Protein 6HOX (pdb70)

Nearest PDB structures (foldseek):
  6hox-assembly1_A  TM=1.002E+00  e=4.359E-89  Paraclostridium bifermentans
  8byp-assembly1_X  TM=9.248E-01  e=2.199E-41  Clostridium botulinum
  8agk-assembly1_AAA  TM=8.560E-01  e=2.426E-33  Clostridium botulinum str. Iwanei E
  6f0o-assembly1_A  TM=8.422E-01  e=1.822E-32  Clostridium botulinum A3 str. Loch Maree
  5moy-assembly1_A  TM=8.411E-01  e=2.505E-32  Clostridium botulinum

Solvent-accessible surface area: 18561 Å² total; per-residue (Å²): 192,26,146,107,30,27,7,0,3,1,0,25,86,94,121,133,16,68,16,54,19,68,76,137,13,113,33,94,54,74,133,14,17,80,63,37,99,8,3,95,83,85,0,0,37,0,24,21,68,128,78,0,3,0,47,0,97,43,69,169,44,1,56,2,35,50,189,29,54,2,0,0,0,0,0,1,4,0,6,5,14,28,146,77,18,70,97,5,109,47,58,50,16,18,0,0,27,1,36,69,102,34,0,0,39,0,1,6,55,65,9,12,1,0,0,37,2,56,0,140,133,43,86,91,24,40,0,69,5,102,30,70,9,87,128,18,13,51,81,32,8,1,7,0,0,3,0,3,0,0,0,0,8,0,42,14,106,141,61,0,10,0,7,0,27,7,68,105,56,48,55,82,78,1,69,99,3,95,5,1,56,19,155,32,36,0,44,0,22,6,82,43,2,128,8,133,107,7,8,0,12,0,6,41,0,6,3,7,99,82,22,6,87,91,78,33,0,95,111,7,15,77,59,38,10,132,48,83,31,6,12,1,3,3,0,25,16,0,30,16,97,60,42,0,14,2,3,0,34,39,16,30,0,0,5,1,81,19,46,120,73,93,224,82,47,12,74,10,0,36,0,10,145,97,93,58,34,82,14,35,113,88,34,98,0,11,46,0,5,2,137,91,60,72,15,8,51,0,42,0,57,26,183,129,68,132,53,100,66,0,70,62,80,35,58,2,19,0,55,0,51,86,67,43,78,22,22,1,4,2,4,132,75,88,107,6,120,95,78,90,0,0,3,50,118,36,113,44,27,53,6,54,0,8,14,79,71,53,34,29,64,26,29,2,0,0,84,2,66,17,168,121,3,66,0,0,0,0,2,25,142,105,79,16,42,67,0,40,0,3,14,172,15,31,119,47,20,198,112,18,77,149,117,48,41,31,8,0,7,1,5,1,0,16,94,26,90,2,1,134,80

Secondary structure (DSSP, 8-state):
-GGGGEEEEEEEETTEEEETTSS---EEE-TT-EEEE-SSSEEEEEESSTT--EEE---SSS---TT--EEEEEEEEB----GGGGGGTT--EEEEEEESSSEEEEEEETTEEEEEEE-TT--EEEEE----HHHHTTTT-SBTSS-EEEEEEEETTTEEEEEETTEEEEEEE-TT------SSPEEEEEES-S-TT-EEEEEEEEEESS---HHHHHHHHHGGG-S-B-B-TTSSBPBTT--EEEEETT-TT--EEEEEETTTTEEEEEEEPP-EEEEETTEEEE-SS-TTS-PPEEEEE-TT-SSSB-BTTEE-EEEETTTSSEEEEPPPTTT--S-B-EEESS--SEEEEE-SS-TT-S-BEEEEE-TTT-EEEEE----EEEEEEEHHHHHTGGG--HHHHHHT-EEEE---TT---

CATH classification: 2.60.120.200

Organism: Paraclostridium bifermentans (NCBI:txid1490)

GO terms:
  GO:0090729 toxin activity (F, IDA)
  GO:0006508 proteolysis (P, IDA)
  GO:0004222 metalloendopeptidase activity (F, EXP)

Sequence (421 aa):
QLKDNLVFSLGVESDKIKDLSGNNTNLEVKTGVQIVDGRDSKTIRLNSNENSSIIVQKNESINFSYFSDFTISFWIRVPRLNKNDFIDLGIEYDLVNNMDNQGWKISLKDGNLVWRMKDRFGKIIDIITSLTFSNSFIDKYISSNIWRHITITVNQLKDCTLYINGDKIDSKSINELRGIDNNSPIIFKLEGNRNKNQFIRLDQFNIYQRALNESEVEMLFNSYFNSNILRDFWGEPLEYNKSYYMINQAILGGPLRSTYKSWYGEYYPYISRMRTFNVSSFILIPYLYHKGSDVEKVKIINKNNVDKYVRKNDVADVKFENYGNLILTLPMYSKIKERYMVLNEGRNGDLKLIQLQSNDKYYCQIRIFEMYRNGLLSIADSSGWYLYSSGWYLDNYKTLDLKKHHTKTNWYFVSEDEGWKE

Radius of gyration: 23.73 Å; Cα contacts (8 Å, |Δi|>4): 1066; chains: 1; bounding box: 70×48×57 Å

B-factor: mean 35.76, std 12.29, range [19.11, 92.13]

InterPro domains:
  IPR000395 Botulinum/Tetanus toxin, catalytic chain [PF01742] (6-371)
  IPR000395 Botulinum/Tetanus toxin, catalytic chain [PR00760] (6-22)
  IPR000395 Botulinum/Tetanus toxin, catalytic chain [PR00760] (29-45)
  IPR000395 Botulinum/Tetanus toxin, catalytic chain [PR00760] (96-118)
  IPR000395 Botulinum/Tetanus toxin, catalytic chain [PR00760] (198-210)
  IPR000395 Botulinum/Tetanus toxin, catalytic chain [PR00760] (245-261)
  IPR011065 Kunitz inhibitor STI-like superfamily [SSF50386] (1046-1260)
  IPR012500 Clostridium neurotoxin, translocation [PF07952] (498-814)
  IPR012928 Clostridium neurotoxin, receptor binding N-terminal [PF07953] (848-1045)
  IPR013320 Concanavalin A-like lectin/glucanase domain superfamily [SSF49899] (835-1045)
  IPR036248 Clostridium neurotoxin, translocation domain [G3DSA:1.20.1120.10] (403-817)
  IPR036248 Clostridium neurotoxin, translocation domain [SSF58091] (498-809)

Structure (mmCIF, N/CA/C/O backbone):
data_6HOX
#
_entry.id   6HOX
#
_cell.length_a   118.146
_cell.length_b   38.686
_cell.length_c   108.514
_cell.angle_alpha   90.00
_cell.angle_beta   116.74
_cell.angle_gamma   90.00
#
_symmetry.space_group_name_H-M   'C 1 2 1'
#
loop_
_entity.id
_entity.type
_entity.pdbx_description
1 polymer 'Binding domain (Hc) of Paraclostridial Mosquitocidal Protein 1'
2 non-polymer DI(HYDROXYETHYL)ETHER
3 non-polymer 'ACETATE ION'
4 water water
#
loop_
_atom_site.group_PDB
_atom_site.id
_atom_site.type_symbol
_atom_site.label_atom_id
_atom_site.label_alt_id
_atom_site.label_comp_id
_atom_site.label_asym_id
_atom_site.label_entity_id
_atom_site.label_seq_id
_atom_site.pdbx_PDB_ins_code
_atom_site.Cartn_x
_atom_site.Cartn_y
_atom_site.Cartn_z
_atom_site.occupancy
_atom_site.B_iso_or_equiv
_atom_site.auth_seq_id
_atom_site.auth_comp_id
_atom_site.auth_asym_id
_atom_site.auth_atom_id
_atom_site.pdbx_PDB_model_num
ATOM 1 N N . GLN A 1 20 ? 30.585 34.632 32.656 1.00 75.45 834 GLN A N 1
ATOM 2 C CA . GLN A 1 20 ? 31.829 35.287 32.154 1.00 75.84 834 GLN A CA 1
ATOM 3 C C . GLN A 1 20 ? 31.901 35.266 30.618 1.00 74.07 834 GLN A C 1
ATOM 4 O O . GLN A 1 20 ? 32.994 35.431 30.060 1.00 80.80 834 GLN A O 1
ATOM 10 N N . LEU A 1 21 ? 30.758 35.064 29.944 1.00 63.88 835 LEU A N 1
ATOM 11 C CA . LEU A 1 21 ? 30.634 35.253 28.488 1.00 57.15 835 LEU A CA 1
ATOM 12 C C . LEU A 1 21 ? 30.850 36.739 28.160 1.00 53.20 835 LEU A C 1
ATOM 13 O O . LEU A 1 21 ? 31.244 37.080 27.045 1.00 50.52 835 LEU A O 1
ATOM 18 N N . LYS A 1 22 ? 30.598 37.600 29.160 1.00 49.62 836 LYS A N 1
ATOM 19 C CA . LYS A 1 22 ? 30.830 39.049 29.134 1.00 47.88 836 LYS A CA 1
ATOM 20 C C . LYS A 1 22 ? 32.276 39.388 28.754 1.00 50.40 836 LYS A C 1
ATOM 21 O O . LYS A 1 22 ? 32.521 40.453 28.197 1.00 48.14 836 LYS A O 1
ATOM 27 N N . ASP A 1 23 ? 33.230 38.501 29.061 1.00 50.60 837 ASP A N 1
ATOM 28 C CA . ASP A 1 23 ? 34.645 38.743 28.753 1.00 53.75 837 ASP A CA 1
ATOM 29 C C . ASP A 1 23 ? 34.852 38.952 27.249 1.00 51.43 837 ASP A C 1
ATOM 30 O O . ASP A 1 23 ? 35.752 39.687 26.840 1.00 51.30 837 ASP A O 1
ATOM 35 N N . ASN A 1 24 ? 34.033 38.281 26.432 1.00 47.18 838 ASN A N 1
ATOM 36 C CA . ASN A 1 24 ? 34.210 38.278 24.989 1.00 43.45 838 ASN A CA 1
ATOM 37 C C . ASN A 1 24 ? 33.157 39.144 24.288 1.00 35.68 838 ASN A C 1
ATOM 38 O O . ASN A 1 24 ? 33.153 39.205 23.080 1.00 32.19 838 ASN A O 1
ATOM 43 N N . LEU A 1 25 ? 32.311 39.832 25.054 1.00 33.32 839 LEU A N 1
ATOM 44 C CA . LEU A 1 25 ? 31.242 40.648 24.486 1.00 33.34 839 LEU A CA 1
ATOM 45 C C . LEU A 1 25 ? 31.824 41.965 23.964 1.00 33.63 839 LEU A C 1
ATOM 46 O O . LEU A 1 25 ? 32.364 42.731 24.738 1.00 34.68 839 LEU A O 1
ATOM 51 N N . VAL A 1 26 ? 31.663 42.247 22.669 1.00 32.57 840 VAL A N 1
ATOM 52 C CA . VAL A 1 26 ? 32.251 43.460 22.103 1.00 33.65 840 VAL A CA 1
ATOM 53 C C . VAL A 1 26 ? 31.157 44.462 21.708 1.00 31.45 840 VAL A C 1
ATOM 54 O O . VAL A 1 26 ? 31.451 45.614 21.452 1.00 29.49 840 VAL A O 1
ATOM 58 N N . PHE A 1 27 ? 29.897 44.019 21.688 1.00 30.42 841 PHE A N 1
ATOM 59 C CA . PHE A 1 27 ? 28.779 44.855 21.284 1.00 27.82 841 PHE A CA 1
ATOM 60 C C . PHE A 1 27 ? 27.485 44.260 21.837 1.00 28.06 841 PHE A C 1
ATOM 61 O O . PHE A 1 27 ? 27.278 43.071 21.723 1.00 25.92 841 PHE A O 1
ATOM 69 N N . SER A 1 28 ? 26.610 45.110 22.380 1.00 28.00 842 SER A N 1
ATOM 70 C CA . SER A 1 28 ? 25.314 44.659 22.873 1.00 26.00 842 SER A CA 1
ATOM 71 C C . SER A 1 28 ? 24.279 45.769 22.696 1.00 26.97 842 SER A C 1
ATOM 72 O O . SER A 1 28 ? 24.298 46.767 23.417 1.00 27.20 842 SER A O 1
ATOM 75 N N . LEU A 1 29 ? 23.343 45.556 21.768 1.00 26.01 843 LEU A N 1
ATOM 76 C CA . LEU A 1 29 ? 22.383 46.573 21.414 1.00 25.51 843 LEU A CA 1
ATOM 77 C C . LEU A 1 29 ? 21.117 46.365 22.248 1.00 27.22 843 LEU A C 1
ATOM 78 O O . LEU A 1 29 ? 20.509 45.289 22.201 1.00 27.41 843 LEU A O 1
ATOM 83 N N . GLY A 1 30 ? 20.725 47.416 22.973 1.00 27.49 844 GLY A N 1
ATOM 84 C CA . GLY A 1 30 ? 19.534 47.370 23.798 1.00 28.60 844 GLY A CA 1
ATOM 85 C C . GLY A 1 30 ? 19.099 48.758 24.208 1.00 29.54 844 GLY A C 1
ATOM 86 O O . GLY A 1 30 ? 19.579 49.768 23.658 1.00 30.69 844 GLY A O 1
ATOM 87 N N . VAL A 1 31 ? 18.187 48.800 25.181 1.00 29.29 845 VAL A N 1
ATOM 88 C CA . VAL A 1 31 ? 17.630 50.037 25.679 1.00 31.52 845 VAL A CA 1
ATOM 89 C C . VAL A 1 31 ? 18.087 50.188 27.120 1.00 33.53 845 VAL A C 1
ATOM 90 O O . VAL A 1 31 ? 17.994 49.250 27.880 1.00 35.94 845 VAL A O 1
ATOM 94 N N . GLU A 1 32 ? 18.525 51.388 27.484 1.00 37.95 846 GLU A N 1
ATOM 95 C CA . GLU A 1 32 ? 18.770 51.699 28.876 1.00 43.37 846 GLU A CA 1
ATOM 96 C C . GLU A 1 32 ? 18.363 53.146 29.140 1.00 42.77 846 GLU A C 1
ATOM 97 O O . GLU A 1 32 ? 18.742 54.027 28.397 1.00 36.93 846 GLU A O 1
ATOM 103 N N . SER A 1 33 ? 17.575 53.366 30.196 1.00 49.27 847 SER A N 1
ATOM 104 C CA . SER A 1 33 ? 17.139 54.715 30.564 1.00 48.56 847 SER A CA 1
ATOM 105 C C . SER A 1 33 ? 16.589 55.439 29.333 1.00 47.17 847 SER A C 1
ATOM 106 O O . SER A 1 33 ? 17.100 56.510 28.973 1.00 48.72 847 SER A O 1
ATOM 109 N N . ASP A 1 34 ? 15.597 54.826 28.671 1.00 44.31 848 ASP A N 1
ATOM 110 C CA . ASP A 1 34 ? 14.827 55.458 27.587 1.00 44.75 848 ASP A CA 1
ATOM 111 C C . ASP A 1 34 ? 15.656 55.689 26.322 1.00 37.56 848 ASP A C 1
ATOM 112 O O . ASP A 1 34 ? 15.186 56.403 25.458 1.00 36.60 848 ASP A O 1
ATOM 117 N N . LYS A 1 35 ? 16.867 55.129 26.225 1.00 34.87 849 LYS A N 1
ATOM 118 C CA . LYS A 1 35 ? 17.731 55.342 25.057 1.00 35.48 849 LYS A CA 1
ATOM 119 C C . LYS A 1 35 ? 18.300 54.003 24.583 1.00 31.27 849 LYS A C 1
ATOM 120 O O . LYS A 1 35 ? 18.633 53.152 25.377 1.00 32.05 849 LYS A O 1
ATOM 126 N N . ILE A 1 36 ? 18.468 53.902 23.268 1.00 30.52 850 ILE A N 1
ATOM 127 C CA . ILE A 1 36 ? 19.130 52.807 22.597 1.00 29.36 850 ILE A CA 1
ATOM 128 C C . ILE A 1 36 ? 20.640 53.067 22.657 1.00 30.20 850 ILE A C 1
ATOM 129 O O . ILE A 1 36 ? 21.113 54.143 22.277 1.00 29.33 850 ILE A O 1
ATOM 134 N N . LYS A 1 37 ? 21.380 52.092 23.190 1.00 31.42 851 LYS A N 1
ATOM 135 C CA . LYS A 1 37 ? 22.824 52.199 23.423 1.00 35.44 851 LYS A CA 1
ATOM 136 C C . LYS A 1 37 ? 23.496 50.855 23.142 1.00 32.90 851 LYS A C 1
ATOM 137 O O . LYS A 1 37 ? 22.835 49.816 23.080 1.00 30.21 851 LYS A O 1
ATOM 143 N N . ASP A 1 38 ? 24.823 50.898 23.027 1.00 29.91 852 ASP A N 1
ATOM 144 C CA . ASP A 1 38 ? 25.660 49.735 23.182 1.00 31.81 852 ASP A CA 1
ATOM 145 C C . ASP A 1 38 ? 25.835 49.510 24.686 1.00 33.38 852 ASP A C 1
ATOM 146 O O . ASP A 1 38 ? 26.362 50.353 25.392 1.00 34.06 852 ASP A O 1
ATOM 151 N N . LEU A 1 39 ? 25.335 48.380 25.173 1.00 34.79 853 LEU A N 1
ATOM 152 C CA . LEU A 1 39 ? 25.299 48.087 26.594 1.00 34.46 853 LEU A CA 1
ATOM 153 C C . LEU A 1 39 ? 26.580 47.377 27.039 1.00 33.44 853 LEU A C 1
ATOM 154 O O . LEU A 1 39 ? 26.736 47.133 28.208 1.00 35.15 853 LEU A O 1
ATOM 159 N N . SER A 1 40 ? 27.473 47.039 26.104 1.00 33.68 854 SER A N 1
ATOM 160 C CA . SER A 1 40 ? 28.663 46.242 26.393 1.00 34.77 854 SER A CA 1
ATOM 161 C C . SER A 1 40 ? 29.723 47.050 27.161 1.00 38.43 854 SER A C 1
ATOM 162 O O . SER A 1 40 ? 30.673 46.484 27.651 1.00 42.63 854 SER A O 1
ATOM 165 N N . GLY A 1 41 ? 29.584 48.373 27.218 1.00 42.18 855 GLY A N 1
ATOM 166 C CA . GLY A 1 41 ? 30.573 49.216 27.845 1.00 46.62 855 GLY A CA 1
ATOM 167 C C . GLY A 1 41 ? 31.567 49.778 26.843 1.00 50.21 855 GLY A C 1
ATOM 168 O O . GLY A 1 41 ? 32.345 50.664 27.185 1.00 50.78 855 GLY A O 1
ATOM 169 N N . ASN A 1 42 ? 31.511 49.294 25.595 1.00 49.23 856 ASN A N 1
ATOM 170 C CA . ASN A 1 42 ? 32.505 49.638 24.570 1.00 45.82 856 ASN A CA 1
ATOM 171 C C . ASN A 1 42 ? 32.170 50.983 23.925 1.00 43.49 856 ASN A C 1
ATOM 172 O O . ASN A 1 42 ? 32.979 51.510 23.171 1.00 41.58 856 ASN A O 1
ATOM 177 N N . ASN A 1 43 ? 30.976 51.505 24.209 1.00 44.92 857 ASN A N 1
ATOM 178 C CA . ASN A 1 43 ? 30.600 52.841 23.818 1.00 48.74 857 ASN A CA 1
ATOM 179 C C . ASN A 1 43 ? 30.594 52.938 22.287 1.00 43.81 857 ASN A C 1
ATOM 180 O O . ASN A 1 43 ? 31.009 53.944 21.732 1.00 48.00 857 ASN A O 1
ATOM 185 N N . THR A 1 44 ? 30.162 51.869 21.608 1.00 39.42 858 THR A N 1
ATOM 186 C CA . THR A 1 44 ? 30.158 51.830 20.144 1.00 36.70 858 THR A CA 1
ATOM 187 C C . THR A 1 44 ? 29.239 52.923 19.606 1.00 37.87 858 THR A C 1
ATOM 188 O O . THR A 1 44 ? 28.148 53.099 20.130 1.00 36.58 858 THR A O 1
ATOM 192 N N . ASN A 1 45 ? 29.658 53.595 18.527 1.00 37.04 859 ASN A N 1
ATOM 193 C CA . ASN A 1 45 ? 28.886 54.692 17.975 1.00 37.43 859 ASN A CA 1
ATOM 194 C C . ASN A 1 45 ? 27.720 54.158 17.126 1.00 36.65 859 ASN A C 1
ATOM 195 O O . ASN A 1 45 ? 27.927 53.429 16.169 1.00 35.81 859 ASN A O 1
ATOM 200 N N . LEU A 1 46 ? 26.499 54.545 17.504 1.00 34.96 860 LEU A N 1
ATOM 201 C CA . LEU A 1 46 ? 25.260 54.176 16.816 1.00 35.16 860 LEU A CA 1
ATOM 202 C C . LEU A 1 46 ? 24.625 55.433 16.237 1.00 30.67 860 LEU A C 1
ATOM 203 O O . LEU A 1 46 ? 24.629 56.483 16.876 1.00 28.87 860 LEU A O 1
ATOM 208 N N . GLU A 1 47 ? 23.945 55.265 15.111 1.00 31.46 861 GLU A N 1
ATOM 209 C CA . GLU A 1 47 ? 23.032 56.259 14.615 1.00 34.51 861 GLU A CA 1
ATOM 210 C C . GLU A 1 47 ? 21.633 55.631 14.595 1.00 31.10 861 GLU A C 1
ATOM 211 O O . GLU A 1 47 ? 21.337 54.776 13.777 1.00 28.25 861 GLU A O 1
ATOM 217 N N . VAL A 1 48 ? 20.787 56.072 15.528 1.00 30.53 862 VAL A N 1
ATOM 218 C CA . VAL A 1 48 ? 19.430 55.617 15.638 1.00 31.15 862 VAL A CA 1
ATOM 219 C C . VAL A 1 48 ? 18.529 56.666 14.991 1.00 33.37 862 VAL A C 1
ATOM 220 O O . VAL A 1 48 ? 18.434 57.788 15.489 1.00 32.80 862 VAL A O 1
ATOM 224 N N . LYS A 1 49 ? 17.861 56.288 13.902 1.00 31.45 863 LYS A N 1
ATOM 225 C CA . LYS A 1 49 ? 17.026 57.237 13.180 1.00 34.15 863 LYS A CA 1
ATOM 226 C C . LYS A 1 49 ? 15.669 57.377 13.886 1.00 33.21 863 LYS A C 1
ATOM 227 O O . LYS A 1 49 ? 15.299 56.547 14.719 1.00 31.17 863 LYS A O 1
ATOM 233 N N . THR A 1 50 ? 14.936 58.451 13.554 1.00 32.59 864 THR A N 1
ATOM 234 C CA . THR A 1 50 ? 13.764 58.870 14.343 1.00 33.23 864 THR A CA 1
ATOM 235 C C . THR A 1 50 ? 12.581 57.932 14.115 1.00 31.23 864 THR A C 1
ATOM 236 O O . THR A 1 50 ? 11.620 58.011 14.857 1.00 35.86 864 THR A O 1
ATOM 240 N N . GLY A 1 51 ? 12.659 57.066 13.098 1.00 34.10 865 GLY A N 1
ATOM 241 C CA . GLY A 1 51 ? 11.612 56.069 12.855 1.00 34.20 865 GLY A CA 1
ATOM 242 C C . GLY A 1 51 ? 11.695 54.863 13.785 1.00 31.66 865 GLY A C 1
ATOM 243 O O . GLY A 1 51 ? 10.781 54.056 13.803 1.00 32.37 865 GLY A O 1
ATOM 244 N N . VAL A 1 52 ? 12.807 54.713 14.517 1.00 30.95 866 VAL A N 1
ATOM 245 C CA . VAL A 1 52 ? 12.985 53.612 15.467 1.00 30.68 866 VAL A CA 1
ATOM 246 C C . VAL A 1 52 ? 12.140 53.920 16.711 1.00 33.16 866 VAL A C 1
ATOM 247 O O . VAL A 1 52 ? 12.065 55.071 17.141 1.00 32.31 866 VAL A O 1
ATOM 251 N N . GLN A 1 53 ? 11.501 52.894 17.285 1.00 30.04 867 GLN A N 1
ATOM 252 C CA . GLN A 1 53 ? 10.718 53.074 18.503 1.00 30.57 867 GLN A CA 1
ATOM 253 C C . GLN A 1 53 ? 11.272 52.202 19.635 1.00 29.66 867 GLN A C 1
ATOM 254 O O . GLN A 1 53 ? 12.013 51.234 19.424 1.00 27.74 867 GLN A O 1
ATOM 260 N N . ILE A 1 54 ? 10.915 52.615 20.849 1.00 28.79 868 ILE A N 1
ATOM 261 C CA . ILE A 1 54 ? 11.148 51.909 22.067 1.00 30.19 868 ILE A CA 1
ATOM 262 C C . ILE A 1 54 ? 9.777 51.501 22.613 1.00 30.20 868 ILE A C 1
ATOM 263 O O . ILE A 1 54 ? 8.927 52.345 22.837 1.00 29.94 868 ILE A O 1
ATOM 268 N N . VAL A 1 55 ? 9.568 50.198 22.787 1.00 27.28 869 VAL A N 1
ATOM 269 C CA . VAL A 1 55 ? 8.288 49.665 23.206 1.00 26.84 869 VAL A CA 1
ATOM 270 C C . VAL A 1 55 ? 8.541 48.717 24.372 1.00 26.11 869 VAL A C 1
ATOM 271 O O . VAL A 1 55 ? 9.698 48.436 24.712 1.00 26.41 869 VAL A O 1
ATOM 275 N N . 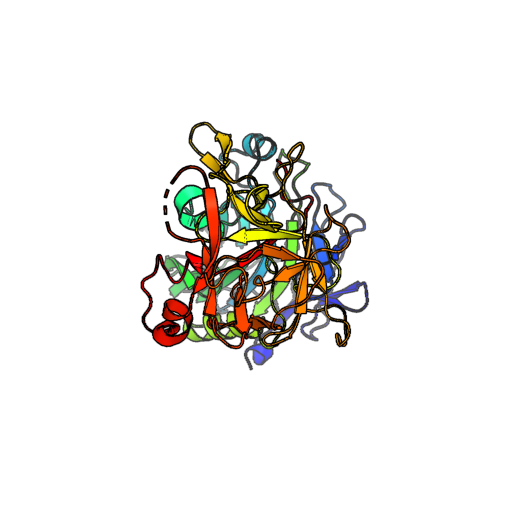ASP A 1 56 ? 7.450 48.240 24.975 1.00 25.45 870 ASP A N 1
ATOM 276 C CA . ASP A 1 56 ? 7.513 47.265 26.026 1.00 24.49 870 ASP A CA 1
ATOM 277 C C . ASP A 1 56 ? 8.058 45.962 25.439 1.00 24.33 870 ASP A C 1
ATOM 278 O O . ASP A 1 56 ? 7.690 45.596 24.316 1.00 24.89 870 ASP A O 1
ATOM 283 N N . GLY A 1 57 ? 8.910 45.278 26.218 1.00 24.70 871 GLY A N 1
ATOM 284 C CA . GLY A 1 57 ? 9.629 44.092 25.764 1.00 26.31 871 GLY A CA 1
ATOM 285 C C . GLY A 1 57 ? 9.579 42.950 26.757 1.00 25.16 871 GLY A C 1
ATOM 286 O O . GLY A 1 57 ? 8.724 42.891 27.610 1.00 24.47 871 GLY A O 1
ATOM 287 N N . ARG A 1 58 ? 10.503 42.004 26.606 1.00 25.49 872 ARG A N 1
ATOM 288 C CA . ARG A 1 58 ? 10.492 40.763 27.404 1.00 26.80 872 ARG A CA 1
ATOM 289 C C . ARG A 1 58 ? 11.226 40.995 28.725 1.00 26.60 872 ARG A C 1
ATOM 290 O O . ARG A 1 58 ? 11.160 40.156 29.639 1.00 27.77 872 ARG A O 1
ATOM 298 N N . ASP A 1 59 ? 11.954 42.110 28.798 1.00 26.64 873 ASP A N 1
ATOM 299 C CA . ASP A 1 59 ? 12.708 42.480 29.985 1.00 31.13 873 ASP A CA 1
ATOM 300 C C . ASP A 1 59 ? 12.865 44.003 29.999 1.00 33.74 873 ASP A C 1
ATOM 301 O O . ASP A 1 59 ? 13.879 44.565 29.546 1.00 34.26 873 ASP A O 1
ATOM 306 N N . SER A 1 60 ? 11.832 44.689 30.470 1.00 33.14 874 SER A N 1
ATOM 307 C CA . SER A 1 60 ? 11.744 46.115 30.216 1.00 42.87 874 SER A CA 1
ATOM 308 C C . SER A 1 60 ? 11.744 46.346 28.685 1.00 43.78 874 SER A C 1
ATOM 309 O O . SER A 1 60 ? 11.279 45.494 27.922 1.00 49.99 874 SER A O 1
ATOM 312 N N . LYS A 1 61 ? 12.286 47.477 28.224 1.00 36.54 875 LYS A N 1
ATOM 313 C CA . LYS A 1 61 ? 11.957 48.013 26.917 1.00 36.08 875 LYS A CA 1
ATOM 314 C C . LYS A 1 61 ? 12.770 47.310 25.813 1.00 32.51 875 LYS A C 1
ATOM 315 O O . LYS A 1 61 ? 13.837 46.754 26.043 1.00 29.34 875 LYS A O 1
ATOM 321 N N . THR A 1 62 ? 12.231 47.357 24.597 1.00 28.79 876 THR A N 1
ATOM 322 C CA . THR A 1 62 ? 12.877 46.770 23.448 1.00 30.54 876 THR A CA 1
ATOM 323 C C . THR A 1 62 ? 12.774 47.728 22.258 1.00 28.16 876 THR A C 1
ATOM 324 O O . THR A 1 62 ? 11.883 48.563 22.178 1.00 25.80 876 THR A O 1
ATOM 328 N N . ILE A 1 63 ? 13.702 47.552 21.322 1.00 27.20 877 ILE A N 1
ATOM 329 C CA . ILE A 1 63 ? 13.671 48.227 20.058 1.00 26.41 877 ILE A CA 1
ATOM 330 C C . ILE A 1 63 ? 12.564 47.620 19.198 1.00 25.95 877 ILE A C 1
ATOM 331 O O . ILE A 1 63 ? 12.355 46.399 19.184 1.00 24.22 877 ILE A O 1
ATOM 336 N N . ARG A 1 64 ? 11.869 48.501 18.471 1.00 25.60 878 ARG A N 1
ATOM 337 C CA . ARG A 1 64 ? 10.924 48.119 17.453 1.00 25.19 878 ARG A CA 1
ATOM 338 C C . ARG A 1 64 ? 11.308 48.804 16.131 1.00 25.72 878 ARG A C 1
ATOM 339 O O . ARG A 1 64 ? 11.453 50.030 16.078 1.00 25.19 878 ARG A O 1
ATOM 347 N N . LEU A 1 65 ? 11.483 47.992 15.084 1.00 24.55 879 LEU A N 1
ATOM 348 C CA . LEU A 1 65 ? 11.742 48.434 13.719 1.00 24.36 879 LEU A CA 1
ATOM 349 C C . LEU A 1 65 ? 10.481 48.246 12.871 1.00 25.29 879 LEU A C 1
ATOM 350 O O . LEU A 1 65 ? 9.949 47.154 12.808 1.00 26.52 879 LEU A O 1
ATOM 355 N N . ASN A 1 66 ? 10.061 49.315 12.194 1.00 26.28 880 ASN A N 1
ATOM 356 C CA . ASN A 1 66 ? 8.885 49.385 11.339 1.00 26.80 880 ASN A CA 1
ATOM 357 C C . ASN A 1 66 ? 9.339 49.401 9.878 1.00 26.23 880 ASN A C 1
ATOM 358 O O . ASN A 1 66 ? 10.516 49.540 9.598 1.00 25.42 880 ASN A O 1
ATOM 363 N N . SER A 1 67 ? 8.379 49.290 8.955 1.00 27.29 881 SER A N 1
ATOM 364 C CA . SER A 1 67 ? 8.670 49.204 7.523 1.00 31.30 881 SER A CA 1
ATOM 365 C C . SER A 1 67 ? 8.672 50.599 6.881 1.00 33.18 881 SER A C 1
ATOM 366 O O . SER A 1 67 ? 7.937 50.848 5.931 1.00 37.77 881 SER A O 1
ATOM 369 N N . ASN A 1 68 ? 9.467 51.515 7.433 1.00 32.21 882 ASN A N 1
ATOM 370 C CA . ASN A 1 68 ? 9.676 52.834 6.796 1.00 36.69 882 ASN A CA 1
ATOM 371 C C . ASN A 1 68 ? 11.160 53.193 6.868 1.00 36.22 882 ASN A C 1
ATOM 372 O O . ASN A 1 68 ? 11.909 52.605 7.668 1.00 33.78 882 ASN A O 1
ATOM 377 N N . GLU A 1 69 ? 11.544 54.165 6.030 1.00 36.24 883 GLU A N 1
ATOM 378 C CA . GLU A 1 69 ? 12.937 54.496 5.729 1.00 39.59 883 GLU A CA 1
ATOM 379 C C . GLU A 1 69 ? 13.623 55.122 6.944 1.00 37.90 883 GLU A C 1
ATOM 380 O O . GLU A 1 69 ? 14.807 54.991 7.098 1.00 43.42 883 GLU A O 1
ATOM 386 N N . ASN A 1 70 ? 12.853 55.730 7.837 1.00 38.42 884 ASN A N 1
ATOM 387 C CA . ASN A 1 70 ? 13.416 56.364 9.010 1.00 40.82 884 ASN A CA 1
ATOM 388 C C . ASN A 1 70 ? 13.629 55.373 10.158 1.00 37.41 884 ASN A C 1
ATOM 389 O O . ASN A 1 70 ? 14.134 55.761 11.203 1.00 38.17 884 ASN A O 1
ATOM 394 N N . SER A 1 71 ? 13.227 54.115 9.971 1.00 35.89 885 SER A N 1
ATOM 395 C CA . SER A 1 71 ? 13.294 53.119 11.023 1.00 32.05 885 SER A CA 1
ATOM 396 C C . SER A 1 71 ? 14.517 52.225 10.798 1.00 30.34 885 SER A C 1
ATOM 397 O O . SER A 1 71 ? 14.398 51.100 10.322 1.00 32.49 885 SER A O 1
ATOM 400 N N . SER A 1 72 ? 15.692 52.738 11.160 1.00 27.05 886 SER A N 1
ATOM 401 C CA . SER A 1 72 ? 16.931 52.017 10.999 1.00 27.37 886 SER A CA 1
ATOM 402 C C . SER A 1 72 ? 17.942 52.466 12.053 1.00 27.64 886 SER A C 1
ATOM 403 O O . SER A 1 72 ? 17.837 53.592 12.574 1.00 27.56 886 SER A O 1
ATOM 406 N N . ILE A 1 73 ? 18.897 51.566 12.346 1.00 25.08 887 ILE A N 1
ATOM 407 C CA . ILE A 1 73 ? 20.054 51.802 13.163 1.00 24.84 887 ILE A CA 1
ATOM 408 C C . ILE A 1 73 ? 21.291 51.404 12.347 1.00 26.91 887 ILE A C 1
ATOM 409 O O . ILE A 1 73 ? 21.357 50.302 11.784 1.00 27.01 887 ILE A O 1
ATOM 414 N N . ILE A 1 74 ? 22.257 52.323 12.289 1.00 27.32 888 ILE A N 1
ATOM 415 C CA . ILE A 1 74 ? 23.505 52.164 11.577 1.00 27.47 888 ILE A CA 1
ATOM 416 C C . ILE A 1 74 ? 24.642 52.159 12.594 1.00 27.79 888 ILE A C 1
ATOM 417 O O . ILE A 1 74 ? 24.772 53.063 13.420 1.00 25.89 888 ILE A O 1
ATOM 422 N N . VAL A 1 75 ? 25.469 51.122 12.519 1.00 27.78 889 VAL A N 1
ATOM 423 C CA . VAL A 1 75 ? 26.580 50.945 13.403 1.00 28.44 889 VAL A CA 1
ATOM 424 C C . VAL A 1 75 ? 27.831 50.863 12.536 1.00 30.49 889 VAL A C 1
ATOM 425 O O . VAL A 1 75 ? 27.979 49.919 11.753 1.00 29.07 889 VAL A O 1
ATOM 429 N N . GLN A 1 76 ? 28.702 51.870 12.663 1.00 34.68 890 GLN A N 1
ATOM 430 C CA . GLN A 1 76 ? 30.027 51.838 12.071 1.00 38.69 890 GLN A CA 1
ATOM 431 C C . GLN A 1 76 ? 30.828 50.766 12.810 1.00 34.59 890 GLN A C 1
ATOM 432 O O . GLN A 1 76 ? 30.787 50.692 14.030 1.00 33.27 890 GLN A O 1
ATOM 438 N N . LYS A 1 77 ? 31.526 49.914 12.062 1.00 37.86 891 LYS A N 1
ATOM 439 C CA . LYS A 1 77 ? 32.344 48.883 12.687 1.00 40.92 891 LYS A CA 1
ATOM 440 C C . LYS A 1 77 ? 33.640 49.550 13.150 1.00 42.26 891 LYS A C 1
ATOM 441 O O . LYS A 1 77 ? 33.974 50.640 12.695 1.00 42.05 891 LYS A O 1
ATOM 447 N N . ASN A 1 78 ? 34.324 48.879 14.080 1.00 47.41 892 ASN A N 1
ATOM 448 C CA . ASN A 1 78 ? 35.637 49.260 14.603 1.00 48.10 892 ASN A CA 1
ATOM 449 C C . ASN A 1 78 ? 36.466 47.974 14.717 1.00 50.38 892 ASN A C 1
ATOM 450 O O . ASN A 1 78 ? 36.077 46.941 14.156 1.00 53.37 892 ASN A O 1
ATOM 455 N N . GLU A 1 79 ? 37.594 48.029 15.434 1.00 50.43 893 GLU A N 1
ATOM 456 C CA . GLU A 1 79 ? 38.529 46.909 15.484 1.00 54.25 893 GLU A CA 1
ATOM 457 C C . GLU A 1 79 ? 37.928 45.740 16.270 1.00 51.67 893 GLU A C 1
ATOM 458 O O . GLU A 1 79 ? 38.135 44.583 15.918 1.00 48.92 893 GLU A O 1
ATOM 464 N N . SER A 1 80 ? 37.208 46.062 17.347 1.00 52.50 894 SER A N 1
ATOM 465 C CA . SER A 1 80 ? 36.592 45.056 18.205 1.00 55.20 894 SER A CA 1
ATOM 466 C C . SER A 1 80 ? 35.436 44.370 17.461 1.00 51.32 894 SER A C 1
ATOM 467 O O . SER A 1 80 ? 35.316 43.150 17.515 1.00 58.93 894 SER A O 1
ATOM 470 N N . ILE A 1 81 ? 34.616 45.150 16.746 1.00 51.13 895 ILE A N 1
ATOM 471 C CA . ILE A 1 81 ? 33.542 44.595 15.893 1.00 53.51 895 ILE A CA 1
ATOM 472 C C . ILE A 1 81 ? 34.145 44.227 14.533 1.00 54.60 895 ILE A C 1
ATOM 473 O O . ILE A 1 81 ? 34.043 44.990 13.569 1.00 54.98 895 ILE A O 1
ATOM 478 N N . ASN A 1 82 ? 34.746 43.039 14.459 1.00 61.50 896 ASN A N 1
ATOM 479 C CA . ASN A 1 82 ? 35.558 42.664 13.310 1.00 69.15 896 ASN A CA 1
ATOM 480 C C . ASN A 1 82 ? 35.228 41.236 12.845 1.00 69.83 896 ASN A C 1
ATOM 481 O O . ASN A 1 82 ? 35.214 40.277 13.642 1.00 69.59 896 ASN A O 1
ATOM 486 N N . PHE A 1 83 ? 35.012 41.107 11.531 1.00 64.05 897 PHE A N 1
ATOM 487 C CA . PHE A 1 83 ? 34.641 39.847 10.893 1.00 60.92 897 PHE A CA 1
ATOM 488 C C . PHE A 1 83 ? 35.745 39.414 9.916 1.00 60.14 897 PHE A C 1
ATOM 489 O O . PHE A 1 83 ? 35.453 38.784 8.906 1.00 65.48 897 PHE A O 1
ATOM 497 N N . SER A 1 84 ? 37.006 39.726 10.250 1.00 61.28 898 SER A N 1
ATOM 498 C CA . SER A 1 84 ? 38.187 39.349 9.448 1.00 63.16 898 SER A CA 1
ATOM 499 C C . SER A 1 84 ? 38.343 37.824 9.458 1.00 66.59 898 SER A C 1
ATOM 500 O O . SER A 1 84 ? 37.819 37.154 10.353 1.00 62.51 898 SER A O 1
ATOM 503 N N . TYR A 1 85 ? 39.090 37.293 8.480 1.00 69.51 899 TYR A N 1
ATOM 504 C CA . TYR A 1 85 ? 39.191 35.844 8.270 1.00 74.92 899 TYR A CA 1
ATOM 505 C C . TYR A 1 85 ? 39.740 35.128 9.513 1.00 72.62 899 TYR A C 1
ATOM 506 O O . TYR A 1 85 ? 39.374 33.976 9.763 1.00 73.97 899 TYR A O 1
ATOM 515 N N . PHE A 1 86 ? 40.611 35.801 10.277 1.00 70.83 900 PHE A N 1
ATOM 516 C CA . PHE A 1 86 ? 41.267 35.200 11.445 1.00 69.89 900 PHE A CA 1
ATOM 517 C C . PHE A 1 86 ? 40.543 35.606 12.741 1.00 67.69 900 PHE A C 1
ATOM 518 O O . PHE A 1 86 ? 41.193 35.875 13.753 1.00 72.94 900 PHE A O 1
ATOM 526 N N . SER A 1 87 ? 39.203 35.632 12.720 1.00 55.62 901 SER A N 1
ATOM 527 C CA . SER A 1 87 ? 38.433 35.941 13.921 1.00 52.13 901 SER A CA 1
ATOM 528 C C . SER A 1 87 ? 37.131 35.127 13.947 1.00 46.74 901 SER A C 1
ATOM 529 O O . SER A 1 87 ? 36.236 35.323 13.111 1.00 44.83 901 SER A O 1
ATOM 532 N N . ASP A 1 88 ? 37.055 34.203 14.911 1.00 38.85 902 ASP A N 1
ATOM 533 C CA . ASP A 1 88 ? 35.805 33.528 15.292 1.00 36.36 902 ASP A CA 1
ATOM 534 C C . ASP A 1 88 ? 34.839 34.575 15.869 1.00 33.82 902 ASP A C 1
ATOM 535 O O . ASP A 1 88 ? 35.267 35.573 16.430 1.00 33.33 902 ASP A O 1
ATOM 540 N N . PHE A 1 89 ? 33.530 34.355 15.742 1.00 29.32 903 PHE A N 1
ATOM 541 C CA . PHE A 1 89 ? 32.589 35.263 16.409 1.00 28.66 903 PHE A CA 1
ATOM 542 C C . PHE A 1 89 ? 31.253 34.556 16.663 1.00 27.59 903 PHE A C 1
ATOM 543 O O . PHE A 1 89 ? 30.986 33.476 16.106 1.00 25.60 903 PHE A O 1
ATOM 551 N N . THR A 1 90 ? 30.465 35.174 17.553 1.00 25.86 904 THR A N 1
ATOM 552 C CA . THR A 1 90 ? 29.107 34.790 17.843 1.00 25.72 904 THR A CA 1
ATOM 553 C C . THR A 1 90 ? 28.210 36.032 17.766 1.00 26.03 904 THR A C 1
ATOM 554 O O . THR A 1 90 ? 28.597 37.126 18.206 1.00 24.90 904 THR A O 1
ATOM 558 N N . ILE A 1 91 ? 27.047 35.842 17.138 1.00 24.32 905 ILE A N 1
ATOM 559 C CA . ILE A 1 91 ? 25.959 36.769 17.141 1.00 24.06 905 ILE A CA 1
ATOM 560 C C . ILE A 1 91 ? 24.806 36.112 17.916 1.00 23.67 905 ILE A C 1
ATOM 561 O O . ILE A 1 91 ? 24.437 34.979 17.615 1.00 23.61 905 ILE A O 1
ATOM 566 N N . SER A 1 92 ? 24.244 36.836 18.889 1.00 22.00 906 SER A N 1
ATOM 567 C CA . SER A 1 92 ? 23.012 36.423 19.595 1.00 22.40 906 SER A CA 1
ATOM 568 C C . SER A 1 92 ? 22.021 37.591 19.666 1.00 22.48 906 SER A C 1
ATOM 569 O O . SER A 1 92 ? 22.401 38.756 19.594 1.00 24.10 906 SER A O 1
ATOM 572 N N . PHE A 1 93 ? 20.731 37.260 19.753 1.00 21.55 907 PHE A N 1
ATOM 573 C CA . PHE A 1 93 ? 19.691 38.274 19.870 1.00 20.65 907 PHE A CA 1
ATOM 574 C C . PHE A 1 93 ? 18.342 37.634 20.204 1.00 21.03 907 PHE A C 1
ATOM 575 O O . PHE A 1 93 ? 18.023 36.458 19.821 1.00 20.27 907 PHE A O 1
ATOM 583 N N . TRP A 1 94 ? 17.536 38.436 20.910 1.00 21.38 908 TRP A N 1
ATOM 584 C CA . TRP A 1 94 ? 16.125 38.172 21.091 1.00 21.24 908 TRP A CA 1
ATOM 585 C C . TRP A 1 94 ? 15.377 38.835 19.942 1.00 22.50 908 TRP A C 1
ATOM 586 O O . TRP A 1 94 ? 15.646 40.003 19.633 1.00 22.84 908 TRP A O 1
ATOM 597 N N . ILE A 1 95 ? 14.445 38.090 19.345 1.00 22.11 909 ILE A N 1
ATOM 598 C CA . ILE A 1 95 ? 13.622 38.575 18.268 1.00 23.18 909 ILE A CA 1
ATOM 599 C C . ILE A 1 95 ? 12.166 38.183 18.523 1.00 22.87 909 ILE A C 1
ATOM 600 O O . ILE A 1 95 ? 11.866 37.087 19.017 1.00 22.83 909 ILE A O 1
ATOM 605 N N . ARG A 1 96 ? 11.264 39.104 18.191 1.00 22.02 910 ARG A N 1
ATOM 606 C CA . ARG A 1 96 ? 9.853 38.831 18.164 1.00 22.34 910 ARG A CA 1
ATOM 607 C C . ARG A 1 96 ? 9.321 39.290 16.808 1.00 21.97 910 ARG A C 1
ATOM 608 O O . ARG A 1 96 ? 9.291 40.492 16.529 1.00 21.95 910 ARG A O 1
ATOM 616 N N . VAL A 1 97 ? 8.970 38.311 15.977 1.00 20.90 911 VAL A N 1
ATOM 617 C CA . VAL A 1 97 ? 8.444 38.495 14.652 1.00 22.15 911 VAL A CA 1
ATOM 618 C C . VAL A 1 97 ? 6.951 38.221 14.655 1.00 22.93 911 VAL A C 1
ATOM 619 O O . VAL A 1 97 ? 6.534 37.173 15.149 1.00 24.62 911 VAL A O 1
ATOM 623 N N . PRO A 1 98 ? 6.107 39.100 14.056 1.00 26.59 912 PRO A N 1
ATOM 624 C CA . PRO A 1 98 ? 4.655 38.905 14.074 1.00 25.60 912 PRO A CA 1
ATOM 625 C C . PRO A 1 98 ? 4.251 37.538 13.506 1.00 26.09 912 PRO A C 1
ATOM 626 O O . PRO A 1 98 ? 4.924 37.002 12.632 1.00 26.27 912 PRO A O 1
ATOM 630 N N . ARG A 1 99 ? 3.152 37.000 14.025 1.00 24.92 913 ARG A N 1
ATOM 631 C CA . ARG A 1 99 ? 2.617 35.742 13.575 1.00 28.27 913 ARG A CA 1
ATOM 632 C C . ARG A 1 99 ? 2.230 35.845 12.103 1.00 28.05 913 ARG A C 1
ATOM 633 O O . ARG A 1 99 ? 1.544 36.771 11.676 1.00 31.37 913 ARG A O 1
ATOM 641 N N . LEU A 1 100 ? 2.685 34.845 11.363 1.00 28.19 914 LEU A N 1
ATOM 642 C CA . LEU A 1 100 ? 2.411 34.684 9.964 1.00 31.33 914 LEU A CA 1
ATOM 643 C C . LEU A 1 100 ? 0.960 35.037 9.628 1.00 29.68 914 LEU A C 1
ATOM 644 O O . LEU A 1 100 ? 0.020 34.437 10.165 1.00 30.26 914 LEU A O 1
ATOM 649 N N . ASN A 1 101 ? 0.791 35.949 8.681 1.00 29.46 915 ASN A N 1
ATOM 650 C CA . ASN A 1 101 ? -0.517 36.453 8.312 1.00 32.02 915 ASN A CA 1
ATOM 651 C C . ASN A 1 101 ? -0.576 36.594 6.785 1.00 33.16 915 ASN A C 1
ATOM 652 O O . ASN A 1 101 ? 0.441 36.422 6.104 1.00 30.02 915 ASN A O 1
ATOM 657 N N . LYS A 1 102 ? -1.776 36.903 6.271 1.00 31.32 916 LYS A N 1
ATOM 658 C CA . LYS A 1 102 ? -2.042 36.991 4.840 1.00 33.56 916 LYS A CA 1
ATOM 659 C C . LYS A 1 102 ? -1.192 38.114 4.220 1.00 34.26 916 LYS A C 1
ATOM 660 O O . LYS A 1 102 ? -0.674 37.954 3.120 1.00 34.11 916 LYS A O 1
ATOM 666 N N . ASN A 1 103 ? -0.993 39.222 4.943 1.00 36.77 917 ASN A N 1
ATOM 667 C CA . ASN A 1 103 ? -0.181 40.339 4.424 1.00 39.79 917 ASN A CA 1
ATOM 668 C C . ASN A 1 103 ? 1.248 39.884 4.098 1.00 38.43 917 ASN A C 1
ATOM 669 O O . ASN A 1 103 ? 1.852 40.450 3.185 1.00 34.46 917 ASN A O 1
ATOM 674 N N . ASP A 1 104 ? 1.761 38.876 4.824 1.00 36.31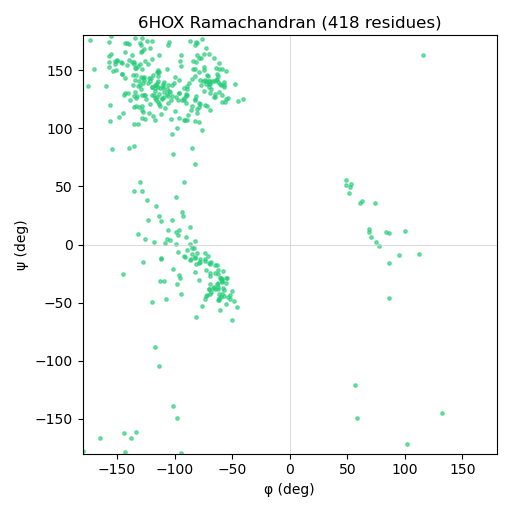 918 ASP A N 1
ATOM 675 C CA . ASP A 1 104 ? 3.100 38.348 4.631 1.00 36.88 918 ASP A CA 1
ATOM 676 C C . ASP A 1 104 ? 3.250 37.571 3.318 1.00 38.87 918 ASP A C 1
ATOM 677 O O . ASP A 1 104 ? 4.381 37.293 2.911 1.00 36.94 918 ASP A O 1
ATOM 682 N N . PHE A 1 105 ? 2.138 37.183 2.680 1.00 42.20 919 PHE A N 1
ATOM 683 C CA . PHE A 1 105 ? 2.194 36.283 1.518 1.00 41.60 919 PHE A CA 1
ATOM 684 C C . PHE A 1 105 ? 2.601 37.077 0.269 1.00 37.16 919 PHE A C 1
ATOM 685 O O . PHE A 1 105 ? 3.039 36.493 -0.717 1.00 38.29 919 PHE A O 1
ATOM 693 N N . ILE A 1 106 ? 2.502 38.409 0.337 1.00 37.06 920 ILE A N 1
ATOM 694 C CA . ILE A 1 106 ? 3.012 39.291 -0.701 1.00 40.04 920 ILE A CA 1
ATOM 695 C C . ILE A 1 106 ? 4.539 39.147 -0.804 1.00 38.54 920 ILE A C 1
ATOM 696 O O . ILE A 1 106 ? 5.110 39.534 -1.800 1.00 35.28 920 ILE A O 1
ATOM 701 N N . ASP A 1 107 ? 5.173 38.581 0.229 1.00 35.50 921 ASP A N 1
ATOM 702 C CA . ASP A 1 107 ? 6.607 38.376 0.288 1.00 35.24 921 ASP A CA 1
ATOM 703 C C . ASP A 1 107 ? 6.938 36.882 0.223 1.00 35.28 921 ASP A C 1
ATOM 704 O O . ASP A 1 107 ? 8.038 36.476 0.603 1.00 37.58 921 ASP A O 1
ATOM 709 N N . LEU A 1 108 ? 6.002 36.072 -0.283 1.00 38.32 922 LEU A N 1
ATOM 710 C CA . LEU A 1 108 ? 6.192 34.636 -0.379 1.00 40.05 922 LEU A CA 1
ATOM 711 C C . LEU A 1 108 ? 7.431 34.377 -1.246 1.00 39.98 922 LEU A C 1
ATOM 712 O O . LEU A 1 108 ? 7.567 34.957 -2.310 1.00 36.67 922 LEU A O 1
ATOM 717 N N . GLY A 1 109 ? 8.360 33.564 -0.729 1.00 39.60 923 GLY A N 1
ATOM 718 C CA . GLY A 1 109 ? 9.536 33.133 -1.464 1.00 39.96 923 GLY A CA 1
ATOM 719 C C . GLY A 1 109 ? 10.593 34.221 -1.598 1.00 41.22 923 GLY A C 1
ATOM 720 O O . GLY A 1 109 ? 11.642 33.972 -2.206 1.00 38.67 923 GLY A O 1
ATOM 721 N N . ILE A 1 110 ? 10.345 35.401 -1.008 1.00 37.91 924 ILE A N 1
ATOM 722 C CA . ILE A 1 110 ? 11.260 36.556 -1.098 1.00 40.20 924 ILE A CA 1
ATOM 723 C C . ILE A 1 110 ? 11.949 36.769 0.259 1.00 35.29 924 ILE A C 1
ATOM 724 O O . ILE A 1 110 ? 11.267 37.032 1.250 1.00 36.87 924 ILE A O 1
ATOM 729 N N . GLU A 1 111 ? 13.285 36.636 0.287 1.00 31.79 925 GLU A N 1
ATOM 730 C CA . GLU A 1 111 ? 14.129 36.972 1.450 1.00 32.70 925 GLU A CA 1
ATOM 731 C C . GLU A 1 111 ? 14.138 38.490 1.623 1.00 29.95 925 GLU A C 1
ATOM 732 O O . GLU A 1 111 ? 14.351 39.181 0.659 1.00 30.98 925 GLU A O 1
ATOM 738 N N . TYR A 1 112 ? 13.996 38.988 2.852 1.00 28.17 926 TYR A N 1
ATOM 739 C CA . TYR A 1 112 ? 14.235 40.400 3.096 1.00 26.59 926 TYR A CA 1
ATOM 740 C C . TYR A 1 112 ? 15.091 40.585 4.356 1.00 26.62 926 TYR A C 1
ATOM 741 O O . TYR A 1 112 ? 15.068 39.763 5.278 1.00 26.12 926 TYR A O 1
ATOM 750 N N . ASP A 1 113 ? 15.844 41.695 4.359 1.00 26.35 927 ASP A N 1
ATOM 751 C CA . ASP A 1 113 ? 16.864 42.007 5.361 1.00 26.90 927 ASP A CA 1
ATOM 752 C C . ASP A 1 113 ? 16.212 42.376 6.698 1.00 27.35 927 ASP A C 1
ATOM 753 O O . ASP A 1 113 ? 15.124 42.985 6.752 1.00 27.65 927 ASP A O 1
ATOM 758 N N . LEU A 1 114 ? 16.902 41.999 7.772 1.00 26.60 928 LEU A N 1
ATOM 759 C CA . LEU A 1 114 ? 16.656 42.523 9.089 1.00 27.49 928 LEU A CA 1
ATOM 760 C C . LEU A 1 114 ? 17.921 43.229 9.610 1.00 25.96 928 LEU A C 1
ATOM 761 O O . LEU A 1 114 ? 17.855 44.345 10.140 1.00 25.14 928 LEU A O 1
ATOM 766 N N . VAL A 1 115 ? 19.061 42.536 9.518 1.00 21.94 929 VAL A N 1
ATOM 767 C CA . VAL A 1 115 ? 20.354 43.049 9.921 1.00 22.20 929 VAL A CA 1
ATOM 768 C C . VAL A 1 115 ? 21.334 42.713 8.796 1.00 22.73 929 VAL A C 1
ATOM 769 O O . VAL A 1 115 ? 21.441 41.559 8.410 1.00 22.63 929 VAL A O 1
ATOM 773 N N . ASN A 1 116 ? 22.042 43.730 8.296 1.00 22.96 930 ASN A N 1
ATOM 774 C CA . ASN A 1 116 ? 22.763 43.626 7.041 1.00 23.70 930 ASN A CA 1
ATOM 775 C C . ASN A 1 116 ? 24.168 44.198 7.238 1.00 24.56 930 ASN A C 1
ATOM 776 O O . ASN A 1 116 ? 24.320 45.337 7.668 1.00 23.75 930 ASN A O 1
ATOM 781 N N . ASN A 1 117 ? 25.180 43.344 7.026 1.00 25.52 931 ASN A N 1
ATOM 782 C CA . ASN A 1 117 ? 26.567 43.774 6.887 1.00 25.21 931 ASN A CA 1
ATOM 783 C C . ASN A 1 117 ? 27.143 43.132 5.619 1.00 24.51 931 ASN A C 1
ATOM 784 O O . ASN A 1 117 ? 28.187 42.472 5.655 1.00 26.06 931 ASN A O 1
ATOM 789 N N . MET A 1 118 ? 26.439 43.347 4.508 1.00 24.04 932 MET A N 1
ATOM 790 C CA . MET A 1 118 ? 26.764 42.787 3.211 1.00 26.21 932 MET A CA 1
ATOM 791 C C . MET A 1 118 ? 26.972 43.928 2.210 1.00 26.98 932 MET A C 1
ATOM 792 O O . MET A 1 118 ? 26.085 44.757 2.009 1.00 26.61 932 MET A O 1
ATOM 797 N N . ASP A 1 119 ? 28.159 43.993 1.608 1.00 28.77 933 ASP A N 1
ATOM 798 C CA . ASP A 1 119 ? 28.352 44.856 0.430 1.00 28.21 933 ASP A CA 1
ATOM 799 C C . ASP A 1 119 ? 28.626 43.918 -0.752 1.00 28.48 933 ASP A C 1
ATOM 800 O O . ASP A 1 119 ? 27.672 43.278 -1.251 1.00 28.91 933 ASP A O 1
ATOM 805 N N . ASN A 1 120 ? 29.886 43.816 -1.193 1.00 26.80 934 ASN A N 1
ATOM 806 C CA . ASN A 1 120 ? 30.255 42.798 -2.166 1.00 27.82 934 ASN A CA 1
ATOM 807 C C . ASN A 1 120 ? 30.398 41.466 -1.433 1.00 28.06 934 ASN A C 1
ATOM 808 O O . ASN A 1 120 ? 30.219 40.389 -2.014 1.00 28.84 934 ASN A O 1
ATOM 813 N N . GLN A 1 121 ? 30.794 41.553 -0.159 1.00 30.68 935 GLN A N 1
ATOM 814 C CA . GLN A 1 121 ? 30.919 40.380 0.694 1.00 29.15 935 GLN A CA 1
ATOM 815 C C . GLN A 1 121 ? 30.434 40.746 2.094 1.00 28.10 935 GLN A C 1
ATOM 816 O O . GLN A 1 121 ? 30.162 41.927 2.354 1.00 26.91 935 GLN A O 1
ATOM 822 N N . GLY A 1 122 ? 30.357 39.740 2.974 1.00 24.91 936 GLY A N 1
ATOM 823 C CA . GLY A 1 122 ? 29.982 39.935 4.378 1.00 24.66 936 GLY A CA 1
ATOM 824 C C . GLY A 1 122 ? 28.921 38.949 4.824 1.00 24.07 936 GLY A C 1
ATOM 825 O O . GLY A 1 122 ? 28.915 37.773 4.366 1.00 24.25 936 GLY A O 1
ATOM 826 N N . TRP A 1 123 ? 28.028 39.422 5.707 1.00 22.95 937 TRP A N 1
ATOM 827 C CA . TRP A 1 123 ? 26.968 38.598 6.260 1.00 24.60 937 TRP A CA 1
ATOM 828 C C . TRP A 1 123 ? 25.659 39.391 6.344 1.00 24.58 937 TRP A C 1
ATOM 829 O O . TRP A 1 123 ? 25.651 40.640 6.319 1.00 24.40 937 TRP A O 1
ATOM 840 N N . LYS A 1 124 ? 24.546 38.655 6.416 1.00 25.43 938 LYS A N 1
ATOM 841 C CA . LYS A 1 124 ? 23.274 39.249 6.753 1.00 24.85 938 LYS A CA 1
ATOM 842 C C . LYS A 1 124 ? 22.359 38.238 7.441 1.00 24.35 938 LYS A C 1
ATOM 843 O O . LYS A 1 124 ? 22.506 37.029 7.309 1.00 25.29 938 LYS A O 1
ATOM 849 N N . ILE A 1 125 ? 21.396 38.795 8.172 1.00 23.90 939 ILE A N 1
ATOM 850 C CA . ILE A 1 125 ? 20.292 38.086 8.809 1.00 23.10 939 ILE A CA 1
ATOM 851 C C . ILE A 1 125 ? 19.018 38.576 8.120 1.00 23.86 939 ILE A C 1
ATOM 852 O O . ILE A 1 125 ? 18.768 39.795 8.085 1.00 22.34 939 ILE A O 1
ATOM 857 N N . SER A 1 126 ? 18.263 37.624 7.549 1.00 23.76 940 SER A N 1
ATOM 858 C CA . SER A 1 126 ? 17.067 37.871 6.766 1.00 24.45 940 SER A CA 1
ATOM 859 C C . SER A 1 126 ? 15.897 37.029 7.275 1.00 24.77 940 SER A C 1
ATOM 860 O O . SER A 1 126 ? 16.071 36.078 8.024 1.00 24.56 940 SER A O 1
ATOM 863 N N . LEU A 1 127 ? 14.705 37.395 6.805 1.00 26.99 941 LEU A N 1
ATOM 864 C CA . LEU A 1 127 ? 13.507 36.630 6.987 1.00 29.59 941 LEU A CA 1
ATOM 865 C C . LEU A 1 127 ? 13.029 36.141 5.625 1.00 28.59 941 LEU A C 1
ATOM 866 O O . LEU A 1 127 ? 13.176 36.848 4.624 1.00 29.17 941 LEU A O 1
ATOM 871 N N . LYS A 1 128 ? 12.455 34.935 5.626 1.00 29.93 942 LYS A N 1
ATOM 872 C CA . LYS A 1 128 ? 11.912 34.302 4.442 1.00 31.46 942 LYS A CA 1
ATOM 873 C C . LYS A 1 128 ? 10.841 33.272 4.830 1.00 31.65 942 LYS A C 1
ATOM 874 O O . LYS A 1 128 ? 11.128 32.322 5.553 1.00 29.47 942 LYS A O 1
ATOM 880 N N . ASP A 1 129 ? 9.610 33.463 4.348 1.00 33.31 943 ASP A N 1
ATOM 881 C CA . ASP A 1 129 ? 8.544 32.453 4.514 1.00 35.71 943 ASP A CA 1
ATOM 882 C C . ASP A 1 129 ? 8.464 32.003 5.974 1.00 34.44 943 ASP A C 1
ATOM 883 O O . ASP A 1 129 ? 8.552 30.808 6.271 1.00 35.79 943 ASP A O 1
ATOM 888 N N . GLY A 1 130 ? 8.374 32.982 6.875 1.00 30.55 944 GLY A N 1
ATOM 889 C CA . GLY A 1 130 ? 8.206 32.739 8.305 1.00 31.39 944 GLY A CA 1
ATOM 890 C C . GLY A 1 130 ? 9.426 32.151 9.003 1.00 28.70 944 GLY A C 1
ATOM 891 O O . GLY A 1 130 ? 9.329 31.754 10.171 1.00 28.25 944 GLY A O 1
ATOM 892 N N . ASN A 1 131 ? 10.548 32.053 8.286 1.00 27.79 945 ASN A N 1
ATOM 893 C CA . ASN A 1 131 ? 11.772 31.439 8.769 1.00 27.53 945 ASN A CA 1
ATOM 894 C C . ASN A 1 131 ? 12.893 32.493 8.745 1.00 28.08 945 ASN A C 1
ATOM 895 O O . ASN A 1 131 ? 12.684 33.630 8.359 1.00 30.97 945 ASN A O 1
ATOM 900 N N . LEU A 1 132 ? 14.063 32.107 9.249 1.00 29.99 946 LEU A N 1
ATOM 901 C CA . LEU A 1 132 ? 15.214 32.991 9.454 1.00 29.05 946 LEU A CA 1
ATOM 902 C C . LEU A 1 132 ? 16.330 32.500 8.534 1.00 25.80 946 LEU A C 1
ATOM 903 O O . LEU A 1 132 ? 16.478 31.285 8.348 1.00 23.22 946 LEU A O 1
ATOM 908 N N . VAL A 1 133 ? 17.035 33.448 7.912 1.00 22.86 947 VAL A N 1
ATOM 909 C CA . VAL A 1 133 ? 18.183 33.186 7.049 1.00 23.97 947 VAL A CA 1
ATOM 910 C C . VAL A 1 133 ? 19.413 33.852 7.659 1.00 23.58 947 VAL A C 1
ATOM 911 O O . VAL A 1 133 ? 19.365 35.055 7.960 1.00 25.68 947 VAL A O 1
ATOM 915 N N . TRP A 1 134 ? 20.481 33.066 7.802 1.00 20.78 948 TRP A N 1
ATOM 916 C CA . TRP A 1 134 ? 21.836 33.522 8.031 1.00 23.02 948 TRP A CA 1
ATOM 917 C C . TRP A 1 134 ? 22.624 33.256 6.750 1.00 22.97 948 TRP A C 1
ATOM 918 O O . TRP A 1 134 ? 22.616 32.132 6.241 1.00 23.20 948 TRP A O 1
ATOM 929 N N . ARG A 1 135 ? 23.281 34.284 6.220 1.00 22.24 949 ARG A N 1
ATOM 930 C CA . ARG A 1 135 ? 24.079 34.091 5.025 1.00 24.83 949 ARG A CA 1
ATOM 931 C C . ARG A 1 135 ? 25.424 34.806 5.174 1.00 26.20 949 ARG A C 1
ATOM 932 O O . ARG A 1 135 ? 25.479 35.949 5.675 1.00 24.69 949 ARG A O 1
ATOM 940 N N . MET A 1 136 ? 26.482 34.101 4.747 1.00 25.23 950 MET A N 1
ATOM 941 C CA . MET A 1 136 ? 27.838 34.606 4.587 1.00 25.92 950 MET A CA 1
ATOM 942 C C . MET A 1 136 ? 28.230 34.532 3.102 1.00 27.63 950 MET A C 1
ATOM 943 O O . MET A 1 136 ? 27.917 33.547 2.416 1.00 25.85 950 MET A O 1
ATOM 948 N N . LYS A 1 137 ? 28.884 35.589 2.607 1.00 27.47 951 LYS A N 1
ATOM 949 C CA . LYS A 1 137 ? 29.453 35.602 1.263 1.00 28.43 951 LYS A CA 1
ATOM 950 C C . LYS A 1 137 ? 30.863 36.191 1.332 1.00 27.48 951 LYS A C 1
ATOM 951 O O . LYS A 1 137 ? 31.067 37.254 1.889 1.00 26.90 951 LYS A O 1
ATOM 957 N N . ASP A 1 138 ? 31.842 35.473 0.779 1.00 26.14 952 ASP A N 1
ATOM 958 C CA . ASP A 1 138 ? 33.225 35.913 0.854 1.00 27.77 952 ASP A CA 1
ATOM 959 C C . ASP A 1 138 ? 33.566 36.696 -0.426 1.00 27.44 952 ASP A C 1
ATOM 960 O O . ASP A 1 138 ? 32.733 36.891 -1.307 1.00 25.57 952 ASP A O 1
ATOM 965 N N . ARG A 1 139 ? 34.805 37.159 -0.503 1.00 28.79 953 ARG A N 1
ATOM 966 C CA . ARG A 1 139 ? 35.247 38.066 -1.537 1.00 34.25 953 ARG A CA 1
ATOM 967 C C . ARG A 1 139 ? 35.406 37.363 -2.892 1.00 35.79 953 ARG A C 1
ATOM 968 O O . ARG A 1 139 ? 35.643 38.052 -3.886 1.00 34.51 953 ARG A O 1
ATOM 976 N N . PHE A 1 140 ? 35.270 36.027 -2.947 1.00 33.73 954 PHE A N 1
ATOM 977 C CA . PHE A 1 140 ? 35.255 35.283 -4.238 1.00 37.45 954 PHE A CA 1
ATOM 978 C C . PHE A 1 140 ? 33.820 34.958 -4.684 1.00 35.38 954 PHE A C 1
ATOM 979 O O . PHE A 1 140 ? 33.604 34.336 -5.733 1.00 35.99 954 PHE A O 1
ATOM 987 N N . GLY A 1 141 ? 32.826 35.382 -3.898 1.00 30.81 955 GLY A N 1
ATOM 988 C CA . GLY A 1 141 ? 31.443 35.098 -4.195 1.00 28.26 955 GLY A CA 1
ATOM 989 C C . GLY A 1 141 ? 30.991 33.749 -3.654 1.00 27.48 955 GLY A C 1
ATOM 990 O O . GLY A 1 141 ? 29.901 33.319 -3.948 1.00 27.98 955 GLY A O 1
ATOM 991 N N . LYS A 1 142 ? 31.815 33.107 -2.828 1.00 27.60 956 LYS A N 1
ATOM 992 C CA . LYS A 1 142 ? 31.458 31.830 -2.188 1.00 30.47 956 LYS A CA 1
ATOM 993 C C . LYS A 1 142 ? 30.357 32.116 -1.160 1.00 28.65 956 LYS A C 1
ATOM 994 O O . LYS A 1 142 ? 30.506 33.043 -0.376 1.00 28.91 956 LYS A O 1
ATOM 1000 N N . ILE A 1 143 ? 29.267 31.338 -1.192 1.00 27.51 957 ILE A N 1
ATOM 1001 C CA . ILE A 1 143 ? 28.106 31.598 -0.353 1.00 27.84 957 ILE A CA 1
ATOM 1002 C C . ILE A 1 143 ? 27.847 30.395 0.560 1.00 29.62 957 ILE A C 1
ATOM 1003 O O . ILE A 1 143 ? 27.910 29.254 0.113 1.00 27.86 957 ILE A O 1
ATOM 1008 N N . ILE A 1 144 ? 27.574 30.680 1.839 1.00 30.81 958 ILE A N 1
ATOM 1009 C CA . ILE A 1 144 ? 27.045 29.715 2.797 1.00 32.21 958 ILE A CA 1
ATOM 1010 C C . ILE A 1 144 ? 25.874 30.376 3.522 1.00 32.75 958 ILE A C 1
ATOM 1011 O O . ILE A 1 144 ? 25.995 31.484 4.011 1.00 33.65 958 ILE A O 1
ATOM 1016 N N . ASP A 1 145 ? 24.728 29.695 3.541 1.00 32.74 959 ASP A N 1
ATOM 1017 C CA . ASP A 1 145 ? 23.602 30.168 4.279 1.00 31.43 959 ASP A CA 1
ATOM 1018 C C . ASP A 1 145 ? 22.960 29.020 5.077 1.00 30.98 959 ASP A C 1
ATOM 1019 O O . ASP A 1 145 ? 23.130 27.824 4.774 1.00 26.07 959 ASP A O 1
ATOM 1024 N N . ILE A 1 146 ? 22.276 29.420 6.156 1.00 27.26 960 ILE A N 1
ATOM 1025 C CA . ILE A 1 146 ? 21.392 28.570 6.887 1.00 28.04 960 ILE A CA 1
ATOM 1026 C C . ILE A 1 146 ? 19.998 29.187 6.725 1.00 29.84 960 ILE A C 1
ATOM 1027 O O . ILE A 1 146 ? 19.797 30.379 6.960 1.00 28.40 960 ILE A O 1
ATOM 1032 N N . ILE A 1 147 ? 19.063 28.385 6.231 1.00 28.28 961 ILE A N 1
ATOM 1033 C CA . ILE A 1 147 ? 17.695 28.792 6.112 1.00 31.65 961 ILE A CA 1
ATOM 1034 C C . ILE A 1 147 ? 16.896 27.826 6.986 1.00 33.84 961 ILE A C 1
ATOM 1035 O O . ILE A 1 147 ? 16.851 26.647 6.684 1.00 35.22 961 ILE A O 1
ATOM 1040 N N . THR A 1 148 ? 16.349 28.304 8.112 1.00 32.20 962 THR A N 1
ATOM 1041 C CA . THR A 1 148 ? 15.582 27.406 8.972 1.00 34.69 962 THR A CA 1
ATOM 1042 C C . THR A 1 148 ? 14.369 26.919 8.157 1.00 33.55 962 THR A C 1
ATOM 1043 O O . THR A 1 148 ? 13.869 27.643 7.299 1.00 31.97 962 THR A O 1
ATOM 1047 N N . SER A 1 149 ? 13.941 25.676 8.403 1.00 33.33 963 SER A N 1
ATOM 1048 C CA . SER A 1 149 ? 12.902 25.030 7.594 1.00 34.38 963 SER A CA 1
ATOM 1049 C C . SER A 1 149 ? 11.767 24.578 8.509 1.00 32.79 963 SER A C 1
ATOM 1050 O O . SER A 1 149 ? 11.191 23.554 8.301 1.00 32.59 963 SER A O 1
ATOM 1053 N N . LEU A 1 150 ? 11.451 25.400 9.512 1.00 35.91 964 LEU A N 1
ATOM 1054 C CA . LEU A 1 150 ? 10.399 25.111 10.469 1.00 34.96 964 LEU A CA 1
ATOM 1055 C C . LEU A 1 150 ? 9.046 25.326 9.791 1.00 37.92 964 LEU A C 1
ATOM 1056 O O . LEU A 1 150 ? 8.934 26.144 8.881 1.00 35.61 964 LEU A O 1
ATOM 1061 N N . THR A 1 151 ? 8.046 24.558 10.242 1.00 40.04 965 THR A N 1
ATOM 1062 C CA . THR A 1 151 ? 6.676 24.632 9.762 1.00 40.41 965 THR A CA 1
ATOM 1063 C C . THR A 1 151 ? 5.788 24.981 10.949 1.00 40.49 965 THR A C 1
ATOM 1064 O O . THR A 1 151 ? 6.048 24.522 12.060 1.00 41.71 965 THR A O 1
ATOM 1068 N N . PHE A 1 152 ? 4.757 25.791 10.698 1.00 41.98 966 PHE A N 1
ATOM 1069 C CA . PHE A 1 152 ? 3.895 26.256 11.762 1.00 42.59 966 PHE A CA 1
ATOM 1070 C C . PHE A 1 152 ? 3.333 25.053 12.540 1.00 45.77 966 PHE A C 1
ATOM 1071 O O . PHE A 1 152 ? 3.471 24.994 13.760 1.00 46.58 966 PHE A O 1
ATOM 1079 N N . SER A 1 153 ? 2.764 24.081 11.816 1.00 48.86 967 SER A N 1
ATOM 1080 C CA . SER A 1 153 ? 2.057 22.918 12.393 1.00 48.99 967 SER A CA 1
ATOM 1081 C C . SER A 1 153 ? 2.908 22.200 13.445 1.00 49.99 967 SER A C 1
ATOM 1082 O O . SER A 1 153 ? 2.403 21.822 14.493 1.00 53.26 967 SER A O 1
ATOM 1085 N N . ASN A 1 154 ? 4.196 22.008 13.146 1.00 50.22 968 ASN A N 1
ATOM 1086 C CA . ASN A 1 154 ? 5.065 21.126 13.914 1.00 51.28 968 ASN A CA 1
ATOM 1087 C C . ASN A 1 154 ? 5.876 21.902 14.966 1.00 46.99 968 ASN A C 1
ATOM 1088 O O . ASN A 1 154 ? 6.256 21.328 15.977 1.00 47.61 968 ASN A O 1
ATOM 1093 N N . SER A 1 155 ? 6.136 23.195 14.733 1.00 42.49 969 SER A N 1
ATOM 1094 C CA . SER A 1 155 ? 7.086 23.973 15.566 1.00 42.62 969 SER A CA 1
ATOM 1095 C C . SER A 1 155 ? 6.455 25.248 16.138 1.00 38.65 969 SER A C 1
ATOM 1096 O O . SER A 1 155 ? 7.178 26.026 16.762 1.00 37.02 969 SER A O 1
ATOM 1099 N N . PHE A 1 156 ? 5.149 25.472 15.931 1.00 35.98 970 PHE A N 1
ATOM 1100 C CA . PHE A 1 156 ? 4.525 26.773 16.294 1.00 37.02 970 PHE A CA 1
ATOM 1101 C C . PHE A 1 156 ? 4.971 27.217 17.694 1.00 35.59 970 PHE A C 1
ATOM 1102 O O . PHE A 1 156 ? 5.487 28.313 17.877 1.00 33.87 970 PHE A O 1
ATOM 1110 N N . ILE A 1 157 ? 4.792 26.344 18.680 1.00 34.90 971 ILE A N 1
ATOM 1111 C CA . ILE A 1 157 ? 4.907 26.741 20.058 1.00 38.46 971 ILE A CA 1
ATOM 1112 C C . ILE A 1 157 ? 6.374 26.975 20.447 1.00 37.90 971 ILE A C 1
ATOM 1113 O O . ILE A 1 157 ? 6.679 27.998 21.081 1.00 36.17 971 ILE A O 1
ATOM 1118 N N . ASP A 1 158 ? 7.268 26.049 20.082 1.00 35.74 972 ASP A N 1
ATOM 1119 C CA . ASP A 1 158 ? 8.581 26.014 20.711 1.00 40.59 972 ASP A CA 1
ATOM 1120 C C . ASP A 1 158 ? 9.633 26.771 19.890 1.00 33.00 972 ASP A C 1
ATOM 1121 O O . ASP A 1 158 ? 10.590 27.243 20.485 1.00 32.82 972 ASP A O 1
ATOM 1126 N N . LYS A 1 159 ? 9.497 26.853 18.556 1.00 31.44 973 LYS A N 1
ATOM 1127 C CA . LYS A 1 159 ? 10.632 27.359 17.746 1.00 30.27 973 LYS A CA 1
ATOM 1128 C C . LYS A 1 159 ? 10.260 28.204 16.517 1.00 27.23 973 LYS A C 1
ATOM 1129 O O . LYS A 1 159 ? 11.088 29.000 16.118 1.00 28.77 973 LYS A O 1
ATOM 1135 N N . TYR A 1 160 ? 9.071 28.056 15.924 1.00 25.38 974 TYR A N 1
ATOM 1136 C CA . TYR A 1 160 ? 8.750 28.755 14.667 1.00 25.77 974 TYR A CA 1
ATOM 1137 C C . TYR A 1 160 ? 8.926 30.272 14.859 1.00 24.11 974 TYR A C 1
ATOM 1138 O O . TYR A 1 160 ? 8.506 30.827 15.877 1.00 22.93 974 TYR A O 1
ATOM 1147 N N . ILE A 1 161 ? 9.534 30.941 13.871 1.00 25.16 975 ILE A N 1
ATOM 1148 C CA . ILE A 1 161 ? 9.956 32.359 14.014 1.00 23.78 975 ILE A CA 1
ATOM 1149 C C . ILE A 1 161 ? 8.754 33.313 13.911 1.00 23.92 975 ILE A C 1
ATOM 1150 O O . ILE A 1 161 ? 8.581 34.179 14.779 1.00 22.97 975 ILE A O 1
ATOM 1155 N N . SER A 1 162 ? 7.961 33.199 12.836 1.00 22.82 976 SER A N 1
ATOM 1156 C CA . SER A 1 162 ? 6.842 34.090 12.604 1.00 24.74 976 SER A CA 1
ATOM 1157 C C . SER A 1 162 ? 5.622 33.618 13.405 1.00 25.56 976 SER A C 1
ATOM 1158 O O . SER A 1 162 ? 4.632 33.157 12.835 1.00 25.57 976 SER A O 1
ATOM 1161 N N . SER A 1 163 ? 5.730 33.764 14.730 1.00 25.96 977 SER A N 1
ATOM 1162 C CA . SER A 1 163 ? 4.811 33.218 15.722 1.00 23.62 977 SER A CA 1
ATOM 1163 C C . SER A 1 163 ? 4.305 34.302 16.686 1.00 23.55 977 SER A C 1
ATOM 1164 O O . SER A 1 163 ? 3.369 34.042 17.474 1.00 24.22 977 SER A O 1
ATOM 1167 N N . ASN A 1 164 ? 4.981 35.460 16.686 1.00 21.49 978 ASN A N 1
ATOM 1168 C CA . ASN A 1 164 ? 4.803 36.553 17.648 1.00 21.60 978 ASN A CA 1
ATOM 1169 C C . ASN A 1 164 ? 5.288 36.182 19.055 1.00 20.45 978 ASN A C 1
ATOM 1170 O O . ASN A 1 164 ? 5.017 36.930 20.016 1.00 20.26 978 ASN A O 1
ATOM 1175 N N . ILE A 1 165 ? 6.042 35.085 19.178 1.00 20.72 979 ILE A N 1
ATOM 1176 C CA . ILE A 1 165 ? 6.630 34.647 20.447 1.00 20.50 979 ILE A CA 1
ATOM 1177 C C . ILE A 1 165 ? 8.113 35.033 20.456 1.00 21.17 979 ILE A C 1
ATOM 1178 O O . ILE A 1 165 ? 8.804 34.863 19.471 1.00 22.06 979 ILE A O 1
ATOM 1183 N N . TRP A 1 166 ? 8.599 35.540 21.592 1.00 21.69 980 TRP A N 1
ATOM 1184 C CA . TRP A 1 166 ? 10.041 35.865 21.769 1.00 21.17 980 TRP A CA 1
ATOM 1185 C C . TRP A 1 166 ? 10.907 34.615 21.568 1.00 20.65 980 TRP A C 1
ATOM 1186 O O . TRP A 1 166 ? 10.726 33.626 22.275 1.00 21.19 980 TRP A O 1
ATOM 1197 N N . ARG A 1 167 ? 11.847 34.695 20.623 1.00 19.77 981 ARG A N 1
ATOM 1198 C CA . ARG A 1 167 ? 12.803 33.636 20.319 1.00 21.22 981 ARG A CA 1
ATOM 1199 C C . ARG A 1 167 ? 14.228 34.169 20.506 1.00 21.51 981 ARG A C 1
ATOM 1200 O O . ARG A 1 167 ? 14.532 35.300 20.120 1.00 22.54 981 ARG A O 1
ATOM 1208 N N . HIS A 1 168 ? 15.102 33.330 21.061 1.00 22.19 982 HIS A N 1
ATOM 1209 C CA . HIS A 1 168 ? 16.484 33.689 21.230 1.00 23.07 982 HIS A CA 1
ATOM 1210 C C . HIS A 1 168 ? 17.271 32.973 20.151 1.00 21.42 982 HIS A C 1
ATOM 1211 O O . HIS A 1 168 ? 17.176 31.748 20.040 1.00 21.08 982 HIS A O 1
ATOM 1218 N N . ILE A 1 169 ? 18.022 33.752 19.373 1.00 21.18 983 ILE A N 1
ATOM 1219 C CA . ILE A 1 169 ? 18.796 33.214 18.246 1.00 21.45 983 ILE A CA 1
ATOM 1220 C C . ILE A 1 169 ? 20.272 33.355 18.584 1.00 21.18 983 ILE A C 1
ATOM 1221 O O . ILE A 1 169 ? 20.686 34.429 19.064 1.00 20.45 983 ILE A O 1
ATOM 1226 N N . THR A 1 170 ? 21.036 32.285 18.331 1.00 21.00 984 THR A N 1
ATOM 1227 C CA . THR A 1 170 ? 22.472 32.316 18.445 1.00 22.47 984 THR A CA 1
ATOM 1228 C C . THR A 1 170 ? 23.069 31.750 17.151 1.00 23.39 984 THR A C 1
ATOM 1229 O O . THR A 1 170 ? 22.639 30.712 16.674 1.00 22.92 984 THR A O 1
ATOM 1233 N N . ILE A 1 171 ? 24.080 32.448 16.618 1.00 22.64 985 ILE A N 1
ATOM 1234 C CA . ILE A 1 171 ? 24.838 32.028 15.430 1.00 24.29 985 ILE A CA 1
ATOM 1235 C C . ILE A 1 171 ? 26.326 32.079 15.814 1.00 24.56 985 ILE A C 1
ATOM 1236 O O . ILE A 1 171 ? 26.823 33.131 16.200 1.00 25.52 985 ILE A O 1
ATOM 1241 N N . THR A 1 172 ? 27.013 30.940 15.747 1.00 23.35 986 THR A N 1
ATOM 1242 C CA . THR A 1 172 ? 28.420 30.863 16.070 1.00 23.73 986 THR A CA 1
ATOM 1243 C C . THR A 1 172 ? 29.182 30.609 14.762 1.00 26.15 986 THR A C 1
ATOM 1244 O O . THR A 1 172 ? 28.748 29.807 13.911 1.00 23.08 986 THR A O 1
ATOM 1248 N N . VAL A 1 173 ? 30.292 31.338 14.589 1.00 28.79 987 VAL A N 1
ATOM 1249 C CA . VAL A 1 173 ? 31.143 31.240 13.407 1.00 30.09 987 VAL A CA 1
ATOM 1250 C C . VAL A 1 173 ? 32.577 30.951 13.865 1.00 32.64 987 VAL A C 1
ATOM 1251 O O . VAL A 1 173 ? 33.238 31.786 14.487 1.00 32.72 987 VAL A O 1
ATOM 1255 N N . ASN A 1 174 ? 32.999 29.711 13.615 1.00 35.99 988 ASN A N 1
ATOM 1256 C CA . ASN A 1 174 ? 34.363 29.271 13.712 1.00 38.29 988 ASN A CA 1
ATOM 1257 C C . ASN A 1 174 ? 34.891 29.205 12.284 1.00 40.61 988 ASN A C 1
ATOM 1258 O O . ASN A 1 174 ? 34.632 28.210 11.585 1.00 34.18 988 ASN A O 1
ATOM 1263 N N . GLN A 1 175 ? 35.545 30.294 11.852 1.00 42.56 989 GLN A N 1
ATOM 1264 C CA . GLN A 1 175 ? 36.023 30.437 10.473 1.00 49.35 989 GLN A CA 1
ATOM 1265 C C . GLN A 1 175 ? 36.998 29.281 10.209 1.00 50.50 989 GLN A C 1
ATOM 1266 O O . GLN A 1 175 ? 37.742 28.879 11.095 1.00 53.27 989 GLN A O 1
ATOM 1272 N N . LEU A 1 176 ? 36.877 28.668 9.026 1.00 57.65 990 LEU A N 1
ATOM 1273 C CA . LEU A 1 176 ? 37.674 27.503 8.626 1.00 58.75 990 LEU A CA 1
ATOM 1274 C C . LEU A 1 176 ? 37.027 26.193 9.105 1.00 54.96 990 LEU A C 1
ATOM 1275 O O . LEU A 1 176 ? 37.390 25.124 8.605 1.00 52.15 990 LEU A O 1
ATOM 1280 N N . LYS A 1 177 ? 36.073 26.245 10.047 1.00 45.19 991 LYS A N 1
ATOM 1281 C CA . LYS A 1 177 ? 35.402 25.019 10.498 1.00 43.50 991 LYS A CA 1
ATOM 1282 C C . LYS A 1 177 ? 33.904 25.064 10.165 1.00 38.44 991 LYS A C 1
ATOM 1283 O O . LYS A 1 177 ? 33.488 24.545 9.136 1.00 34.42 991 LYS A O 1
ATOM 1289 N N . ASP A 1 178 ? 33.085 25.628 11.061 1.00 34.51 992 ASP A N 1
ATOM 1290 C CA . ASP A 1 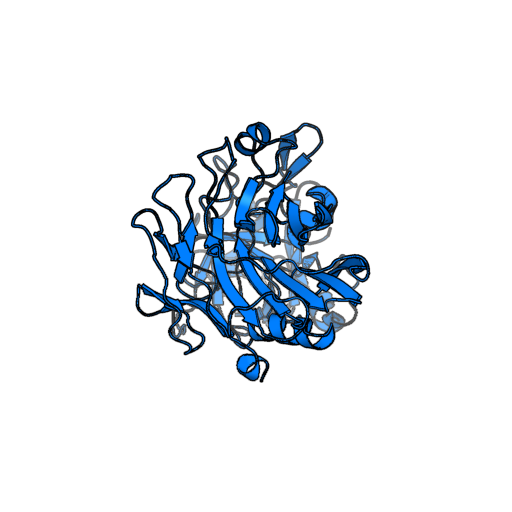178 ? 31.651 25.546 10.879 1.00 33.96 992 ASP A CA 1
ATOM 1291 C C . ASP A 1 178 ? 30.962 26.810 11.388 1.00 30.94 992 ASP A C 1
ATOM 1292 O O . ASP A 1 178 ? 31.480 27.562 12.219 1.00 28.30 992 ASP A O 1
ATOM 1297 N N . CYS A 1 179 ? 29.779 27.005 10.816 1.00 29.17 993 CYS A N 1
ATOM 1298 C CA . CYS A 1 179 ? 28.803 27.952 11.217 1.00 30.34 993 CYS A CA 1
ATOM 1299 C C . CYS A 1 179 ? 27.628 27.189 11.842 1.00 27.66 993 CYS A C 1
ATOM 1300 O O . CYS A 1 179 ? 27.169 26.229 11.227 1.00 28.58 993 CYS A O 1
ATOM 1303 N N . THR A 1 180 ? 27.155 27.602 13.026 1.00 25.99 994 THR A N 1
ATOM 1304 C CA . THR A 1 180 ? 26.074 26.865 13.740 1.00 26.72 994 THR A CA 1
ATOM 1305 C C . THR A 1 180 ? 24.983 27.840 14.194 1.00 25.93 994 THR A C 1
ATOM 1306 O O . THR A 1 180 ? 25.296 28.916 14.698 1.00 25.26 994 THR A O 1
ATOM 1310 N N . LEU A 1 181 ? 23.713 27.443 14.006 1.00 26.31 995 LEU A N 1
ATOM 1311 C CA . LEU A 1 181 ? 22.562 28.248 14.396 1.00 25.90 995 LEU A CA 1
ATOM 1312 C C . LEU A 1 181 ? 21.737 27.528 15.469 1.00 24.38 995 LEU A C 1
ATOM 1313 O O . LEU A 1 181 ? 21.455 26.332 15.358 1.00 23.80 995 LEU A O 1
ATOM 1318 N N . TYR A 1 182 ? 21.319 28.312 16.472 1.00 24.50 996 TYR A N 1
ATOM 1319 C CA . TYR A 1 182 ? 20.583 27.861 17.643 1.00 23.55 996 TYR A CA 1
ATOM 1320 C C . TYR A 1 182 ? 19.299 28.697 17.778 1.00 23.80 996 TYR A C 1
ATOM 1321 O O . TYR A 1 182 ? 19.325 29.892 17.505 1.00 24.13 996 TYR A O 1
ATOM 1330 N N . ILE A 1 183 ? 18.187 28.060 18.184 1.00 22.16 997 ILE A N 1
ATOM 1331 C CA . ILE A 1 183 ? 16.991 28.754 18.683 1.00 23.89 997 ILE A CA 1
ATOM 1332 C C . ILE A 1 183 ? 16.752 28.269 20.119 1.00 23.19 997 ILE A C 1
ATOM 1333 O O . ILE A 1 183 ? 16.761 27.052 20.359 1.00 22.72 997 ILE A O 1
ATOM 1338 N N . ASN A 1 184 ? 16.592 29.226 21.050 1.00 23.17 998 ASN A N 1
ATOM 1339 C CA . ASN A 1 184 ? 16.342 28.988 22.461 1.00 24.10 998 ASN A CA 1
ATOM 1340 C C . ASN A 1 184 ? 17.387 28.005 23.005 1.00 25.68 998 ASN A C 1
ATOM 1341 O O . ASN A 1 184 ? 17.069 27.073 23.738 1.00 24.79 998 ASN A O 1
ATOM 1346 N N . GLY A 1 185 ? 18.653 28.222 22.631 1.00 24.86 999 GLY A N 1
ATOM 1347 C CA . GLY A 1 185 ? 19.753 27.460 23.178 1.00 24.59 999 GLY A CA 1
ATOM 1348 C C . GLY A 1 185 ? 19.895 26.068 22.575 1.00 25.38 999 GLY A C 1
ATOM 1349 O O . GLY A 1 185 ? 20.781 25.333 22.987 1.00 24.08 999 GLY A O 1
ATOM 1350 N N . ASP A 1 186 ? 19.009 25.687 21.644 1.00 26.82 1000 ASP A N 1
ATOM 1351 C CA . ASP A 1 186 ? 19.069 24.398 20.943 1.00 26.24 1000 ASP A CA 1
ATOM 1352 C C . ASP A 1 186 ? 19.638 24.563 19.521 1.00 26.91 1000 ASP A C 1
ATOM 1353 O O . ASP A 1 186 ? 19.139 25.335 18.712 1.00 25.62 1000 ASP A O 1
ATOM 1358 N N . LYS A 1 187 ? 20.653 23.764 19.200 1.00 26.75 1001 LYS A N 1
ATOM 1359 C CA . LYS A 1 187 ? 21.244 23.721 17.878 1.00 29.28 1001 LYS A CA 1
ATOM 1360 C C . LYS A 1 187 ? 20.223 23.206 16.858 1.00 30.49 1001 LYS A C 1
ATOM 1361 O O . LYS A 1 187 ? 19.584 22.177 17.070 1.00 32.73 1001 LYS A O 1
ATOM 1367 N N . ILE A 1 188 ? 20.071 23.958 15.768 1.00 27.68 1002 ILE A N 1
ATOM 1368 C CA . ILE A 1 188 ? 19.071 23.748 14.728 1.00 29.77 1002 ILE A CA 1
ATOM 1369 C C . ILE A 1 188 ? 19.748 23.213 13.465 1.00 27.31 1002 ILE A C 1
ATOM 1370 O O . ILE A 1 188 ? 19.222 22.351 12.786 1.00 25.56 1002 ILE A O 1
ATOM 1375 N N . ASP A 1 189 ? 20.854 23.848 13.092 1.00 26.65 1003 ASP A N 1
ATOM 1376 C CA . ASP A 1 189 ? 21.522 23.565 11.826 1.00 27.44 1003 ASP A CA 1
ATOM 1377 C C . ASP A 1 189 ? 22.989 23.992 11.920 1.00 27.64 1003 ASP A C 1
ATOM 1378 O O . ASP A 1 189 ? 23.374 24.776 12.816 1.00 27.99 1003 ASP A O 1
ATOM 1383 N N . SER A 1 190 ? 23.794 23.459 10.993 1.00 27.81 1004 SER A N 1
ATOM 1384 C CA . SER A 1 190 ? 25.178 23.813 10.878 1.00 30.84 1004 SER A CA 1
ATOM 1385 C C . SER A 1 190 ? 25.695 23.528 9.453 1.00 29.72 1004 SER A C 1
ATOM 1386 O O . SER A 1 190 ? 25.178 22.676 8.732 1.00 30.72 1004 SER A O 1
ATOM 1389 N N . LYS A 1 191 ? 26.714 24.295 9.058 1.00 27.73 1005 LYS A N 1
ATOM 1390 C CA . LYS A 1 191 ? 27.331 24.213 7.758 1.00 27.08 1005 LYS A CA 1
ATOM 1391 C C . LYS A 1 191 ? 28.852 24.263 7.921 1.00 27.19 1005 LYS A C 1
ATOM 1392 O O . LYS A 1 191 ? 29.356 24.937 8.812 1.00 25.51 1005 LYS A O 1
ATOM 1398 N N . SER A 1 192 ? 29.569 23.537 7.055 1.00 28.46 1006 SER A N 1
ATOM 1399 C CA . SER A 1 192 ? 30.994 23.630 6.947 1.00 31.00 1006 SER A CA 1
ATOM 1400 C C . SER A 1 192 ? 31.345 24.935 6.235 1.00 29.07 1006 SER A C 1
ATOM 1401 O O . SER A 1 192 ? 30.789 25.220 5.178 1.00 29.60 1006 SER A O 1
ATOM 1404 N N . ILE A 1 193 ? 32.284 25.696 6.795 1.00 29.47 1007 ILE A N 1
ATOM 1405 C CA . ILE A 1 193 ? 32.723 26.945 6.153 1.00 31.07 1007 ILE A CA 1
ATOM 1406 C C . ILE A 1 193 ? 34.243 26.927 5.906 1.00 30.51 1007 ILE A C 1
ATOM 1407 O O . ILE A 1 193 ? 34.845 27.980 5.674 1.00 29.60 1007 ILE A O 1
ATOM 1412 N N . ASN A 1 194 ? 34.833 25.726 5.873 1.00 30.19 1008 ASN A N 1
ATOM 1413 C CA . ASN A 1 194 ? 36.241 25.519 5.497 1.00 32.30 1008 ASN A CA 1
ATOM 1414 C C . ASN A 1 194 ? 36.532 26.050 4.079 1.00 31.05 1008 ASN A C 1
ATOM 1415 O O . ASN A 1 194 ? 37.670 26.410 3.801 1.00 32.40 1008 ASN A O 1
ATOM 1420 N N . GLU A 1 195 ? 35.516 26.171 3.214 1.00 28.58 1009 GLU A N 1
ATOM 1421 C CA . GLU A 1 195 ? 35.714 26.657 1.815 1.00 31.15 1009 GLU A CA 1
ATOM 1422 C C . GLU A 1 195 ? 35.674 28.191 1.734 1.00 32.94 1009 GLU A C 1
ATOM 1423 O O . GLU A 1 195 ? 36.045 28.770 0.719 1.00 31.24 1009 GLU A O 1
ATOM 1429 N N . LEU A 1 196 ? 35.229 28.837 2.813 1.00 33.44 1010 LEU A N 1
ATOM 1430 C CA . LEU A 1 196 ? 34.958 30.256 2.814 1.00 37.69 1010 LEU A CA 1
ATOM 1431 C C . LEU A 1 196 ? 36.252 30.992 3.161 1.00 36.87 1010 LEU A C 1
ATOM 1432 O O . LEU A 1 196 ? 36.985 30.568 4.025 1.00 34.41 1010 LEU A O 1
ATOM 1437 N N . ARG A 1 197 ? 36.520 32.096 2.469 1.00 37.83 1011 ARG A N 1
ATOM 1438 C CA . ARG A 1 197 ? 37.615 32.944 2.855 1.00 41.77 1011 ARG A CA 1
ATOM 1439 C C . ARG A 1 197 ? 37.019 34.136 3.616 1.00 42.03 1011 ARG A C 1
ATOM 1440 O O . ARG A 1 197 ? 36.111 33.952 4.465 1.00 45.71 1011 ARG A O 1
ATOM 1448 N N . GLY A 1 198 ? 37.539 35.330 3.359 1.00 37.40 1012 GLY A N 1
ATOM 1449 C CA . GLY A 1 198 ? 37.217 36.497 4.173 1.00 35.94 1012 GLY A CA 1
ATOM 1450 C C . GLY A 1 198 ? 35.856 37.073 3.819 1.00 32.56 1012 GLY A C 1
ATOM 1451 O O . GLY A 1 198 ? 35.480 37.137 2.653 1.00 32.66 1012 GLY A O 1
ATOM 1452 N N . ILE A 1 199 ? 35.125 37.510 4.846 1.00 33.41 1013 ILE A N 1
ATOM 1453 C CA . ILE A 1 199 ? 33.837 38.176 4.678 1.00 30.79 1013 ILE A CA 1
ATOM 1454 C C . ILE A 1 199 ? 33.911 39.605 5.235 1.00 31.83 1013 ILE A C 1
ATOM 1455 O O . ILE A 1 199 ? 32.915 40.310 5.227 1.00 29.17 1013 ILE A O 1
ATOM 1460 N N . ASP A 1 200 ? 35.087 40.012 5.726 1.00 34.14 1014 ASP A N 1
ATOM 1461 C CA . ASP A 1 200 ? 35.282 41.353 6.262 1.00 38.27 1014 ASP A CA 1
ATOM 1462 C C . ASP A 1 200 ? 34.977 42.384 5.176 1.00 35.05 1014 ASP A C 1
ATOM 1463 O O . ASP A 1 200 ? 35.142 42.122 3.969 1.00 34.43 1014 ASP A O 1
ATOM 1468 N N . ASN A 1 201 ? 34.525 43.561 5.623 1.00 30.65 1015 ASN A N 1
ATOM 1469 C CA . ASN A 1 201 ? 34.258 44.664 4.733 1.00 29.14 1015 ASN A CA 1
ATOM 1470 C C . ASN A 1 201 ? 34.326 45.941 5.573 1.00 30.49 1015 ASN A C 1
ATOM 1471 O O . ASN A 1 201 ? 34.471 45.871 6.796 1.00 29.98 1015 ASN A O 1
ATOM 1476 N N . ASN A 1 202 ? 34.223 47.089 4.901 1.00 31.46 1016 ASN A N 1
ATOM 1477 C CA . ASN A 1 202 ? 34.280 48.374 5.553 1.00 34.00 1016 ASN A CA 1
ATOM 1478 C C . ASN A 1 202 ? 32.895 49.023 5.630 1.00 32.10 1016 ASN A C 1
ATOM 1479 O O . ASN A 1 202 ? 32.818 50.205 5.919 1.00 32.79 1016 ASN A O 1
ATOM 1484 N N . SER A 1 203 ? 31.818 48.279 5.353 1.00 29.69 1017 SER A N 1
ATOM 1485 C CA . SER A 1 203 ? 30.471 48.844 5.397 1.00 27.93 1017 SER A CA 1
ATOM 1486 C C . SER A 1 203 ? 29.946 48.819 6.840 1.00 26.32 1017 SER A C 1
ATOM 1487 O O . SER A 1 203 ? 30.440 48.064 7.672 1.00 25.63 1017 SER A O 1
ATOM 1490 N N . PRO A 1 204 ? 28.957 49.660 7.226 1.00 24.02 1018 PRO A N 1
ATOM 1491 C CA . PRO A 1 204 ? 28.361 49.549 8.560 1.00 23.89 1018 PRO A CA 1
ATOM 1492 C C . PRO A 1 204 ? 27.428 48.332 8.679 1.00 23.77 1018 PRO A C 1
ATOM 1493 O O . PRO A 1 204 ? 27.070 47.742 7.669 1.00 25.89 1018 PRO A O 1
ATOM 1497 N N . ILE A 1 205 ? 27.091 47.950 9.914 1.00 23.56 1019 ILE A N 1
ATOM 1498 C CA . ILE A 1 205 ? 25.968 47.030 10.200 1.00 25.00 1019 ILE A CA 1
ATOM 1499 C C . ILE A 1 205 ? 24.673 47.855 10.207 1.00 25.41 1019 ILE A C 1
ATOM 1500 O O . ILE A 1 205 ? 24.587 48.848 10.942 1.00 24.86 1019 ILE A O 1
ATOM 1505 N N . ILE A 1 206 ? 23.696 47.466 9.377 1.00 24.25 1020 ILE A N 1
ATOM 1506 C CA . ILE A 1 206 ? 22.435 48.209 9.242 1.00 27.07 1020 ILE A CA 1
ATOM 1507 C C . ILE A 1 206 ? 21.316 47.334 9.800 1.00 24.43 1020 ILE A C 1
ATOM 1508 O O . ILE A 1 206 ? 21.088 46.230 9.277 1.00 24.11 1020 ILE A O 1
ATOM 1513 N N . PHE A 1 207 ? 20.646 47.837 10.844 1.00 23.29 1021 PHE A N 1
ATOM 1514 C CA . PHE A 1 207 ? 19.460 47.209 11.419 1.00 23.70 1021 PHE A CA 1
ATOM 1515 C C . PHE A 1 207 ? 18.244 47.883 10.797 1.00 24.02 1021 PHE A C 1
ATOM 1516 O O . PHE A 1 207 ? 17.968 49.052 11.087 1.00 25.84 1021 PHE A O 1
ATOM 1524 N N . LYS A 1 208 ? 17.538 47.156 9.928 1.00 25.02 1022 LYS A N 1
ATOM 1525 C CA . LYS A 1 208 ? 16.467 47.724 9.116 1.00 26.48 1022 LYS A CA 1
ATOM 1526 C C . LYS A 1 208 ? 15.783 46.628 8.309 1.00 24.51 1022 LYS A C 1
ATOM 1527 O O . LYS A 1 208 ? 16.476 45.789 7.715 1.00 23.07 1022 LYS A O 1
ATOM 1533 N N . LEU A 1 209 ? 14.445 46.681 8.270 1.00 23.53 1023 LEU A N 1
ATOM 1534 C CA . LEU A 1 209 ? 13.652 45.889 7.330 1.00 27.34 1023 LEU A CA 1
ATOM 1535 C C . LEU A 1 209 ? 13.885 46.437 5.918 1.00 27.53 1023 LEU A C 1
ATOM 1536 O O . LEU A 1 209 ? 13.550 47.588 5.660 1.00 26.93 1023 LEU A O 1
ATOM 1541 N N . GLU A 1 210 ? 14.479 45.621 5.039 1.00 26.91 1024 GLU A N 1
ATOM 1542 C CA . GLU A 1 210 ? 14.787 46.049 3.676 1.00 27.19 1024 GLU A CA 1
ATOM 1543 C C . GLU A 1 210 ? 14.385 44.951 2.699 1.00 25.66 1024 GLU A C 1
ATOM 1544 O O . GLU A 1 210 ? 14.952 43.878 2.748 1.00 24.71 1024 GLU A O 1
ATOM 1550 N N . GLY A 1 211 ? 13.448 45.258 1.793 1.00 27.65 1025 GLY A N 1
ATOM 1551 C CA . GLY A 1 211 ? 13.080 44.352 0.696 1.00 30.10 1025 GLY A CA 1
ATOM 1552 C C . GLY A 1 211 ? 11.672 43.788 0.831 1.00 32.24 1025 GLY A C 1
ATOM 1553 O O . GLY A 1 211 ? 11.172 43.168 -0.098 1.00 32.93 1025 GLY A O 1
ATOM 1554 N N . ASN A 1 212 ? 11.026 44.030 1.976 1.00 30.57 1026 ASN A N 1
ATOM 1555 C CA . ASN A 1 212 ? 9.690 43.511 2.265 1.00 32.14 1026 ASN A CA 1
ATOM 1556 C C . ASN A 1 212 ? 8.628 44.410 1.601 1.00 34.05 1026 ASN A C 1
ATOM 1557 O O . ASN A 1 212 ? 8.648 45.624 1.772 1.00 37.60 1026 ASN A O 1
ATOM 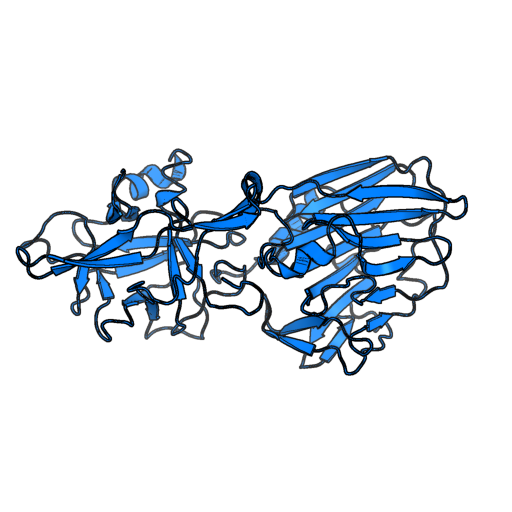1562 N N . ARG A 1 213 ? 7.713 43.809 0.827 1.00 35.53 1027 ARG A N 1
ATOM 1563 C CA . ARG A 1 213 ? 6.597 44.566 0.236 1.00 37.92 1027 ARG A CA 1
ATOM 1564 C C . ARG A 1 213 ? 5.464 44.717 1.260 1.00 33.18 1027 ARG A C 1
ATOM 1565 O O . ARG A 1 213 ? 4.665 45.656 1.159 1.00 35.39 1027 ARG A O 1
ATOM 1573 N N . ASN A 1 214 ? 5.408 43.816 2.249 1.00 30.41 1028 ASN A N 1
ATOM 1574 C CA . ASN A 1 214 ? 4.435 43.922 3.363 1.00 31.22 1028 ASN A CA 1
ATOM 1575 C C . ASN A 1 214 ? 4.910 45.001 4.338 1.00 31.44 1028 ASN A C 1
ATOM 1576 O O . ASN A 1 214 ? 5.722 44.724 5.222 1.00 33.01 1028 ASN A O 1
ATOM 1581 N N . LYS A 1 215 ? 4.354 46.208 4.211 1.00 31.65 1029 LYS A N 1
ATOM 1582 C CA . LYS A 1 215 ? 4.816 47.367 4.956 1.00 32.13 1029 LYS A CA 1
ATOM 1583 C C . LYS A 1 215 ? 4.137 47.461 6.322 1.00 31.34 1029 LYS A C 1
ATOM 1584 O O . LYS A 1 215 ? 4.379 48.397 7.060 1.00 34.11 1029 LYS A O 1
ATOM 1590 N N . ASN A 1 216 ? 3.258 46.513 6.637 1.00 30.85 1030 ASN A N 1
ATOM 1591 C CA . ASN A 1 216 ? 2.728 46.383 7.977 1.00 30.34 1030 ASN A CA 1
ATOM 1592 C C . ASN A 1 216 ? 3.721 45.610 8.858 1.00 29.82 1030 ASN A C 1
ATOM 1593 O O . ASN A 1 216 ? 3.572 45.591 10.055 1.00 29.11 1030 ASN A O 1
ATOM 1598 N N . GLN A 1 217 ? 4.741 44.981 8.257 1.00 29.47 1031 GLN A N 1
ATOM 1599 C CA . GLN A 1 217 ? 5.713 44.209 9.027 1.00 26.57 1031 GLN A CA 1
ATOM 1600 C C . GLN A 1 217 ? 6.481 45.131 9.976 1.00 25.14 1031 GLN A C 1
ATOM 1601 O O . GLN A 1 217 ? 6.813 46.291 9.650 1.00 27.40 1031 GLN A O 1
ATOM 1607 N N . PHE A 1 218 ? 6.739 44.601 11.172 1.00 24.43 1032 PHE A N 1
ATOM 1608 C CA . PHE A 1 218 ? 7.537 45.256 12.184 1.00 24.09 1032 PHE A CA 1
ATOM 1609 C C . PHE A 1 218 ? 8.201 44.168 13.024 1.00 23.62 1032 PHE A C 1
ATOM 1610 O O . PHE A 1 218 ? 7.661 43.073 13.191 1.00 23.38 1032 PHE A O 1
ATOM 1618 N N . ILE A 1 219 ? 9.377 44.472 13.559 1.00 23.08 1033 ILE A N 1
ATOM 1619 C CA . ILE A 1 219 ? 10.117 43.492 14.327 1.00 26.26 1033 ILE A CA 1
ATOM 1620 C C . ILE A 1 219 ? 10.513 44.128 15.652 1.00 25.56 1033 ILE A C 1
ATOM 1621 O O . ILE A 1 219 ? 10.830 45.303 15.697 1.00 28.40 1033 ILE A O 1
ATOM 1626 N N . ARG A 1 220 ? 10.508 43.330 16.716 1.00 24.68 1034 ARG A N 1
ATOM 1627 C CA . ARG A 1 220 ? 11.064 43.750 17.985 1.00 24.44 1034 ARG A CA 1
ATOM 1628 C C . ARG A 1 220 ? 12.345 42.950 18.217 1.00 25.07 1034 ARG A C 1
ATOM 1629 O O . ARG A 1 220 ? 12.384 41.726 17.997 1.00 23.84 1034 ARG A O 1
ATOM 1637 N N . LEU A 1 221 ? 13.389 43.663 18.647 1.00 24.29 1035 LEU A N 1
ATOM 1638 C CA . LEU A 1 221 ? 14.765 43.152 18.675 1.00 26.30 1035 LEU A CA 1
ATOM 1639 C C . LEU A 1 221 ? 15.446 43.630 19.963 1.00 24.09 1035 LEU A C 1
ATOM 1640 O O . LEU A 1 221 ? 15.386 44.818 20.291 1.00 26.22 1035 LEU A O 1
ATOM 1645 N N . ASP A 1 222 ? 16.073 42.707 20.700 1.00 22.64 1036 ASP A N 1
ATOM 1646 C CA . ASP A 1 222 ? 16.683 43.037 21.971 1.00 23.45 1036 ASP A CA 1
ATOM 1647 C C . ASP A 1 222 ? 17.957 42.209 22.197 1.00 23.36 1036 ASP A C 1
ATOM 1648 O O . ASP A 1 222 ? 18.060 41.059 21.802 1.00 23.61 1036 ASP A O 1
ATOM 1653 N N . GLN A 1 223 ? 18.925 42.820 22.884 1.00 24.69 1037 GLN A N 1
ATOM 1654 C CA . GLN A 1 223 ? 20.183 42.175 23.256 1.00 25.64 1037 GLN A CA 1
ATOM 1655 C C . GLN A 1 223 ? 20.839 41.574 21.999 1.00 25.38 1037 GLN A C 1
ATOM 1656 O O . GLN A 1 223 ? 21.207 40.386 21.986 1.00 24.93 1037 GLN A O 1
ATOM 1662 N N . PHE A 1 224 ? 20.989 42.391 20.948 1.00 22.49 1038 PHE A N 1
ATOM 1663 C CA . PHE A 1 224 ? 21.754 41.969 19.804 1.00 23.56 1038 PHE A CA 1
ATOM 1664 C C . PHE A 1 224 ? 23.232 42.127 20.158 1.00 25.00 1038 PHE A C 1
ATOM 1665 O O . PHE A 1 224 ? 23.759 43.249 20.265 1.00 25.16 1038 PHE A O 1
ATOM 1673 N N . ASN A 1 225 ? 23.863 40.981 20.403 1.00 23.44 1039 ASN A N 1
ATOM 1674 C CA . ASN A 1 225 ? 25.164 40.898 20.967 1.00 25.51 1039 ASN A CA 1
ATOM 1675 C C . ASN A 1 225 ? 26.119 40.310 19.932 1.00 23.84 1039 ASN A C 1
ATOM 1676 O O . ASN A 1 225 ? 25.736 39.405 19.194 1.00 24.85 1039 ASN A O 1
ATOM 1681 N N . ILE A 1 226 ? 27.339 40.857 19.892 1.00 25.80 1040 ILE A N 1
ATOM 1682 C CA . ILE A 1 226 ? 28.477 40.263 19.162 1.00 24.54 1040 ILE A CA 1
ATOM 1683 C C . ILE A 1 226 ? 29.565 39.907 20.176 1.00 26.33 1040 ILE A C 1
ATOM 1684 O O . ILE A 1 226 ? 29.920 40.712 21.040 1.00 26.54 1040 ILE A O 1
ATOM 1689 N N . TYR A 1 227 ? 30.068 38.680 20.060 1.00 27.66 1041 TYR A N 1
ATOM 1690 C CA . TYR A 1 227 ? 31.130 38.156 20.880 1.00 28.70 1041 TYR A CA 1
ATOM 1691 C C . TYR A 1 227 ? 32.296 37.819 19.955 1.00 29.66 1041 TYR A C 1
ATOM 1692 O O . TYR A 1 227 ? 32.065 37.359 18.824 1.00 25.26 1041 TYR A O 1
ATOM 1701 N N . GLN A 1 228 ? 33.520 38.001 20.472 1.00 31.65 1042 GLN A N 1
ATOM 1702 C CA . GLN A 1 228 ? 34.750 37.849 19.689 1.00 37.17 1042 GLN A CA 1
ATOM 1703 C C . GLN A 1 228 ? 35.294 36.421 19.830 1.00 36.92 1042 GLN A C 1
ATOM 1704 O O . GLN A 1 228 ? 36.485 36.198 19.694 1.00 39.03 1042 GLN A O 1
ATOM 1710 N N . ARG A 1 229 ? 34.402 35.460 20.075 1.00 36.62 1043 ARG A N 1
ATOM 1711 C CA . ARG A 1 229 ? 34.715 34.043 20.103 1.00 39.77 1043 ARG A CA 1
ATOM 1712 C C . ARG A 1 229 ? 33.486 33.285 19.588 1.00 35.60 1043 ARG A C 1
ATOM 1713 O O . ARG A 1 229 ? 32.375 33.814 19.639 1.00 31.99 1043 ARG A O 1
ATOM 1721 N N . ALA A 1 230 ? 33.702 32.062 19.097 1.00 30.97 1044 ALA A N 1
ATOM 1722 C CA . ALA A 1 230 ? 32.632 31.143 18.722 1.00 31.13 1044 ALA A CA 1
ATOM 1723 C C . ALA A 1 230 ? 32.244 30.325 19.952 1.00 31.03 1044 ALA A C 1
ATOM 1724 O O . ALA A 1 230 ? 33.035 29.516 20.387 1.00 30.91 1044 ALA A O 1
ATOM 1726 N N . LEU A 1 231 ? 31.044 30.540 20.503 1.00 28.99 1045 LEU A N 1
ATOM 1727 C CA . LEU A 1 231 ? 30.654 29.819 21.700 1.00 28.77 1045 LEU A CA 1
ATOM 1728 C C . LEU A 1 231 ? 30.405 28.357 21.323 1.00 28.88 1045 LEU A C 1
ATOM 1729 O O . LEU A 1 231 ? 29.927 28.061 20.217 1.00 30.71 1045 LEU A O 1
ATOM 1734 N N . ASN A 1 232 ? 30.736 27.443 22.243 1.00 29.68 1046 ASN A N 1
ATOM 1735 C CA . ASN A 1 232 ? 30.434 26.037 22.057 1.00 32.88 1046 ASN A CA 1
ATOM 1736 C C . ASN A 1 232 ? 28.972 25.799 22.479 1.00 32.51 1046 ASN A C 1
ATOM 1737 O O . ASN A 1 232 ? 28.306 26.699 22.999 1.00 30.85 1046 ASN A O 1
ATOM 1742 N N . GLU A 1 233 ? 28.487 24.585 22.195 1.00 31.43 1047 GLU A N 1
ATOM 1743 C CA . GLU A 1 233 ? 27.097 24.194 22.372 1.00 33.45 1047 GLU A CA 1
ATOM 1744 C C . GLU A 1 233 ? 26.675 24.412 23.839 1.00 32.04 1047 GLU A C 1
ATOM 1745 O O . GLU A 1 233 ? 25.540 24.887 24.105 1.00 30.44 1047 GLU A O 1
ATOM 1751 N N . SER A 1 234 ? 27.573 24.102 24.784 1.00 31.23 1048 SER A N 1
ATOM 1752 C CA . SER A 1 234 ? 27.282 24.243 26.238 1.00 32.02 1048 SER A CA 1
ATOM 1753 C C . SER A 1 234 ? 27.205 25.718 26.642 1.00 31.31 1048 SER A C 1
ATOM 1754 O O . SER A 1 234 ? 26.405 26.102 27.498 1.00 30.16 1048 SER A O 1
ATOM 1757 N N . GLU A 1 235 ? 28.085 26.530 26.056 1.00 29.46 1049 GLU A N 1
ATOM 1758 C CA . GLU A 1 235 ? 28.104 27.956 26.316 1.00 29.43 1049 GLU A CA 1
ATOM 1759 C C . GLU A 1 235 ? 26.817 28.621 25.798 1.00 27.57 1049 GLU A C 1
ATOM 1760 O O . GLU A 1 235 ? 26.324 29.541 26.428 1.00 30.75 1049 GLU A O 1
ATOM 1766 N N . VAL A 1 236 ? 26.276 28.163 24.660 1.00 28.16 1050 VAL A N 1
ATOM 1767 C CA . VAL A 1 236 ? 25.059 28.766 24.082 1.00 27.84 1050 VAL A CA 1
ATOM 1768 C C . VAL A 1 236 ? 23.864 28.458 25.001 1.00 28.28 1050 VAL A C 1
ATOM 1769 O O . VAL A 1 236 ? 23.033 29.321 25.262 1.00 25.96 1050 VAL A O 1
ATOM 1773 N N . GLU A 1 237 ? 23.799 27.230 25.525 1.00 28.99 1051 GLU A N 1
ATOM 1774 C CA . GLU A 1 237 ? 22.733 26.857 26.467 1.00 32.34 1051 GLU A CA 1
ATOM 1775 C C . GLU A 1 237 ? 22.800 27.761 27.703 1.00 32.33 1051 GLU A C 1
ATOM 1776 O O . GLU A 1 237 ? 21.791 28.289 28.172 1.00 30.05 1051 GLU A O 1
ATOM 1782 N N . MET A 1 238 ? 24.014 27.953 28.214 1.00 34.88 1052 MET A N 1
ATOM 1783 C CA . MET A 1 238 ? 24.269 28.800 29.385 1.00 37.34 1052 MET A CA 1
ATOM 1784 C C . MET A 1 238 ? 23.843 30.248 29.092 1.00 33.88 1052 MET A C 1
ATOM 1785 O O . MET A 1 238 ? 23.243 30.900 29.942 1.00 29.03 1052 MET A O 1
ATOM 1790 N N . LEU A 1 239 ? 24.162 30.749 27.887 1.00 31.21 1053 LEU A N 1
ATOM 1791 C CA . LEU A 1 239 ? 23.780 32.113 27.491 1.00 29.00 1053 LEU A CA 1
ATOM 1792 C C . LEU A 1 239 ? 22.245 32.235 27.504 1.00 28.14 1053 LEU A C 1
ATOM 1793 O O . LEU A 1 239 ? 21.663 33.211 28.042 1.00 26.87 1053 LEU A O 1
ATOM 1798 N N . PHE A 1 240 ? 21.570 31.236 26.927 1.00 27.24 1054 PHE A N 1
ATOM 1799 C CA . PHE A 1 240 ? 20.115 31.260 26.859 1.00 26.52 1054 PHE A CA 1
ATOM 1800 C C . PHE A 1 240 ? 19.525 31.276 28.274 1.00 26.74 1054 PHE A C 1
ATOM 1801 O O . PHE A 1 240 ? 18.627 32.087 28.568 1.00 25.29 1054 PHE A O 1
ATOM 1809 N N . ASN A 1 241 ? 20.036 30.375 29.132 1.00 28.24 1055 ASN A N 1
ATOM 1810 C CA . ASN A 1 241 ? 19.568 30.204 30.502 1.00 29.00 1055 ASN A CA 1
ATOM 1811 C C . ASN A 1 241 ? 19.760 31.491 31.308 1.00 30.19 1055 ASN A C 1
ATOM 1812 O O . ASN A 1 241 ? 18.973 31.766 32.232 1.00 29.27 1055 ASN A O 1
ATOM 1817 N N . SER A 1 242 ? 20.769 32.291 30.941 1.00 28.68 1056 SER A N 1
ATOM 1818 C CA . SER A 1 242 ? 21.125 33.459 31.715 1.00 28.64 1056 SER A CA 1
ATOM 1819 C C . SER A 1 242 ? 20.040 34.533 31.603 1.00 28.12 1056 SER A C 1
ATOM 1820 O O . SER A 1 242 ? 20.009 35.456 32.407 1.00 32.06 1056 SER A O 1
ATOM 1823 N N . TYR A 1 243 ? 19.163 34.424 30.604 1.00 26.57 1057 TYR A N 1
ATOM 1824 C CA . TYR A 1 243 ? 18.066 35.374 30.425 1.00 25.72 1057 TYR A CA 1
ATOM 1825 C C . TYR A 1 243 ? 16.849 35.036 31.301 1.00 25.31 1057 TYR A C 1
ATOM 1826 O O . TYR A 1 243 ? 15.880 35.791 31.295 1.00 25.63 1057 TYR A O 1
ATOM 1835 N N . PHE A 1 244 ? 16.908 33.934 32.045 1.00 26.71 1058 PHE A N 1
ATOM 1836 C CA . PHE A 1 244 ? 15.789 33.476 32.890 1.00 29.41 1058 PHE A CA 1
ATOM 1837 C C . PHE A 1 244 ? 16.282 33.222 34.325 1.00 32.08 1058 PHE A C 1
ATOM 1838 O O . PHE A 1 244 ? 15.938 32.228 34.949 1.00 36.71 1058 PHE A O 1
ATOM 1846 N N . ASN A 1 245 ? 17.060 34.163 34.855 1.00 35.40 1059 ASN A N 1
ATOM 1847 C CA . ASN A 1 245 ? 17.754 33.999 36.138 1.00 41.18 1059 ASN A CA 1
ATOM 1848 C C . ASN A 1 245 ? 16.832 34.373 37.313 1.00 42.60 1059 ASN A C 1
ATOM 1849 O O . ASN A 1 245 ? 17.184 34.153 38.466 1.00 50.62 1059 ASN A O 1
ATOM 1854 N N . SER A 1 246 ? 15.652 34.926 37.028 1.00 38.83 1060 SER A N 1
ATOM 1855 C CA . SER A 1 246 ? 14.742 35.376 38.070 1.00 37.72 1060 SER A CA 1
ATOM 1856 C C . SER A 1 246 ? 13.569 34.399 38.215 1.00 35.66 1060 SER A C 1
ATOM 1857 O O . SER A 1 246 ? 13.403 33.455 37.446 1.00 38.99 1060 SER A O 1
ATOM 1860 N N . ASN A 1 247 ? 12.740 34.654 39.222 1.00 34.39 1061 ASN A N 1
ATOM 1861 C CA . ASN A 1 247 ? 11.650 33.764 39.578 1.00 34.08 1061 ASN A CA 1
ATOM 1862 C C . ASN A 1 247 ? 10.324 34.260 38.990 1.00 29.82 1061 ASN A C 1
ATOM 1863 O O . ASN A 1 247 ? 9.286 33.736 39.341 1.00 27.58 1061 ASN A O 1
ATOM 1868 N N . ILE A 1 248 ? 10.362 35.248 38.087 1.00 29.70 1062 ILE A N 1
ATOM 1869 C CA . ILE A 1 248 ? 9.142 35.751 37.477 1.00 29.34 1062 ILE A CA 1
ATOM 1870 C C . ILE A 1 248 ? 8.606 34.672 36.531 1.00 26.57 1062 ILE A C 1
ATOM 1871 O O . ILE A 1 248 ? 9.377 33.980 35.865 1.00 27.41 1062 ILE A O 1
ATOM 1876 N N . LEU A 1 249 ? 7.284 34.515 36.509 1.00 23.92 1063 LEU A N 1
ATOM 1877 C CA . LEU A 1 249 ? 6.632 33.679 35.521 1.00 23.69 1063 LEU A CA 1
ATOM 1878 C C . LEU A 1 249 ? 6.491 34.484 34.224 1.00 22.29 1063 LEU A C 1
ATOM 1879 O O . LEU A 1 249 ? 6.779 35.674 34.167 1.00 25.19 1063 LEU A O 1
ATOM 1884 N N . ARG A 1 250 ? 6.021 33.819 33.183 1.00 23.06 1064 ARG A N 1
ATOM 1885 C CA . ARG A 1 250 ? 5.965 34.363 31.851 1.00 24.53 1064 ARG A CA 1
ATOM 1886 C C . ARG A 1 250 ? 4.567 34.200 31.265 1.00 23.44 1064 ARG A C 1
ATOM 1887 O O . ARG A 1 250 ? 3.831 33.261 31.596 1.00 23.86 1064 ARG A O 1
ATOM 1895 N N . ASP A 1 251 ? 4.223 35.128 30.375 1.00 22.22 1065 ASP A N 1
ATOM 1896 C CA . ASP A 1 251 ? 3.068 34.975 29.530 1.00 21.95 1065 ASP A CA 1
ATOM 1897 C C . ASP A 1 251 ? 3.449 34.187 28.270 1.00 22.61 1065 ASP A C 1
ATOM 1898 O O . ASP A 1 251 ? 4.597 33.818 28.059 1.00 22.05 1065 ASP A O 1
ATOM 1903 N N . PHE A 1 252 ? 2.423 33.900 27.469 1.00 21.35 1066 PHE A N 1
ATOM 1904 C CA . PHE A 1 252 ? 2.473 33.088 26.281 1.00 20.89 1066 PHE A CA 1
ATOM 1905 C C . PHE A 1 252 ? 3.532 33.602 25.288 1.00 21.73 1066 PHE A C 1
ATOM 1906 O O . PHE A 1 252 ? 4.138 32.786 24.552 1.00 21.84 1066 PHE A O 1
ATOM 1914 N N . TRP A 1 253 ? 3.722 34.932 25.251 1.00 21.47 1067 TRP A N 1
ATOM 1915 C CA . TRP A 1 253 ? 4.629 35.584 24.333 1.00 21.33 1067 TRP A CA 1
ATOM 1916 C C . TRP A 1 253 ? 6.080 35.529 24.828 1.00 22.70 1067 TRP A C 1
ATOM 1917 O O . TRP A 1 253 ? 6.992 35.824 24.034 1.00 24.38 1067 TRP A O 1
ATOM 1928 N N . GLY A 1 254 ? 6.288 35.241 26.126 1.00 21.09 1068 GLY A N 1
ATOM 1929 C CA . GLY A 1 254 ? 7.622 35.224 26.743 1.00 21.68 1068 GLY A CA 1
ATOM 1930 C C . GLY A 1 254 ? 7.963 36.485 27.537 1.00 22.80 1068 GLY A C 1
ATOM 1931 O O . GLY A 1 254 ? 9.135 36.661 27.941 1.00 22.67 1068 GLY A O 1
ATOM 1932 N N . GLU A 1 255 ? 6.951 37.333 27.778 1.00 22.00 1069 GLU A N 1
ATOM 1933 C CA . GLU A 1 255 ? 7.068 38.556 28.576 1.00 22.49 1069 GLU A CA 1
ATOM 1934 C C . GLU A 1 255 ? 6.645 38.275 30.014 1.00 21.70 1069 GLU A C 1
ATOM 1935 O O . GLU A 1 255 ? 6.016 37.264 30.300 1.00 20.92 1069 GLU A O 1
ATOM 1941 N N . PRO A 1 256 ? 7.087 39.093 30.990 1.00 23.49 1070 PRO A N 1
ATOM 1942 C CA . PRO A 1 256 ? 6.776 38.823 32.393 1.00 22.97 1070 PRO A CA 1
ATOM 1943 C C . PRO A 1 256 ? 5.260 38.736 32.633 1.00 22.92 1070 PRO A C 1
ATOM 1944 O O . PRO A 1 256 ? 4.501 39.535 32.098 1.00 23.08 1070 PRO A O 1
ATOM 1948 N N . LEU A 1 257 ? 4.839 37.726 33.407 1.00 21.83 1071 LEU A N 1
ATOM 1949 C CA . LEU A 1 257 ? 3.444 37.531 33.753 1.00 21.73 1071 LEU A CA 1
ATOM 1950 C C . LEU A 1 257 ? 3.066 38.616 34.773 1.00 21.32 1071 LEU A C 1
ATOM 1951 O O . LEU A 1 257 ? 3.845 38.912 35.665 1.00 23.29 1071 LEU A O 1
ATOM 1956 N N . GLU A 1 258 ? 1.890 39.224 34.639 1.00 22.09 1072 GLU A N 1
ATOM 1957 C CA . GLU A 1 258 ? 1.534 40.355 35.526 1.00 22.69 1072 GLU A CA 1
ATOM 1958 C C . GLU A 1 258 ? 0.235 40.105 36.288 1.00 23.29 1072 GLU A C 1
ATOM 1959 O O . GLU A 1 258 ? -0.648 39.408 35.811 1.00 23.84 1072 GLU A O 1
ATOM 1965 N N . TYR A 1 259 ? 0.126 40.786 37.433 1.00 24.01 1073 TYR A N 1
ATOM 1966 C CA . TYR A 1 259 ? -1.089 40.887 38.203 1.00 25.08 1073 TYR A CA 1
ATOM 1967 C C . TYR A 1 259 ? -1.979 41.982 37.618 1.00 25.48 1073 TYR A C 1
ATOM 1968 O O . TYR A 1 259 ? -1.496 42.943 37.036 1.00 23.73 1073 TYR A O 1
ATOM 1977 N N . ASN A 1 260 ? -3.290 41.800 37.795 1.00 27.19 1074 ASN A N 1
ATOM 1978 C CA . ASN A 1 260 ? -4.277 42.816 37.482 1.00 29.92 1074 ASN A CA 1
ATOM 1979 C C . ASN A 1 260 ? -4.218 43.169 35.990 1.00 29.74 1074 ASN A C 1
ATOM 1980 O O . ASN A 1 260 ? -4.475 44.310 35.615 1.00 30.93 1074 ASN A O 1
ATOM 1985 N N . LYS A 1 261 ? -3.951 42.170 35.144 1.00 28.70 1075 LYS A N 1
ATOM 1986 C CA . LYS A 1 261 ? -3.882 42.353 33.708 1.00 28.30 1075 LYS A CA 1
ATOM 1987 C C . LYS A 1 261 ? -4.778 41.324 33.016 1.00 29.61 1075 LYS A C 1
ATOM 1988 O O . LYS A 1 261 ? -4.679 40.110 33.307 1.00 26.26 1075 LYS A O 1
ATOM 1994 N N . SER A 1 262 ? -5.654 41.815 32.121 1.00 31.10 1076 SER A N 1
ATOM 1995 C CA . SER A 1 262 ? -6.628 40.961 31.423 1.00 33.84 1076 SER A CA 1
ATOM 1996 C C . SER A 1 262 ? -5.907 39.971 30.507 1.00 29.72 1076 SER A C 1
ATOM 1997 O O . SER A 1 262 ? -5.119 40.366 29.650 1.00 28.99 1076 SER A O 1
ATOM 2000 N N . TYR A 1 263 ? -6.240 38.694 30.685 1.00 27.97 1077 TYR A N 1
ATOM 2001 C CA . TYR A 1 263 ? -5.618 37.614 29.948 1.00 26.88 1077 TYR A CA 1
ATOM 2002 C C . TYR A 1 263 ? -6.695 36.657 29.435 1.00 25.72 1077 TYR A C 1
ATOM 2003 O O . TYR A 1 263 ? -7.739 36.499 30.045 1.00 24.32 1077 TYR A O 1
ATOM 2012 N N . TYR A 1 264 ? -6.389 35.997 28.318 1.00 24.45 1078 TYR A N 1
ATOM 2013 C CA . TYR A 1 264 ? -7.016 34.746 27.962 1.00 26.34 1078 TYR A CA 1
ATOM 2014 C C . TYR A 1 264 ? -6.195 33.622 28.580 1.00 25.96 1078 TYR A C 1
ATOM 2015 O O . TYR A 1 264 ? -4.961 33.626 28.517 1.00 26.73 1078 TYR A O 1
ATOM 2024 N N . MET A 1 265 ? -6.896 32.651 29.153 1.00 25.24 1079 MET A N 1
ATOM 2025 C CA . MET A 1 265 ? -6.267 31.562 29.834 1.00 27.01 1079 MET A CA 1
ATOM 2026 C C . MET A 1 265 ? -6.504 30.310 29.000 1.00 27.33 1079 MET A C 1
ATOM 2027 O O . MET A 1 265 ? -7.658 30.017 28.657 1.00 27.91 1079 MET A O 1
ATOM 2032 N N . ILE A 1 266 ? -5.398 29.621 28.670 1.00 27.65 1080 ILE A N 1
ATOM 2033 C CA . ILE A 1 266 ? -5.350 28.528 27.706 1.00 27.05 1080 ILE A CA 1
ATOM 2034 C C . ILE A 1 266 ? -4.615 27.323 28.301 1.00 24.93 1080 ILE A C 1
ATOM 2035 O O . ILE A 1 266 ? -3.582 27.448 28.959 1.00 23.30 1080 ILE A O 1
ATOM 2040 N N . ASN A 1 267 ? -5.144 26.138 28.002 1.00 25.63 1081 ASN A N 1
ATOM 2041 C CA . ASN A 1 267 ? -4.524 24.891 28.364 1.00 24.91 1081 ASN A CA 1
ATOM 2042 C C . ASN A 1 267 ? -3.640 24.440 27.208 1.00 24.82 1081 ASN A C 1
ATOM 2043 O O . ASN A 1 267 ? -4.066 24.478 26.063 1.00 24.97 1081 ASN A O 1
ATOM 2048 N N . GLN A 1 268 ? -2.420 23.998 27.534 1.00 25.81 1082 GLN A N 1
ATOM 2049 C CA . GLN A 1 268 ? -1.431 23.688 26.515 1.00 25.39 1082 GLN A CA 1
ATOM 2050 C C . GLN A 1 268 ? -1.949 22.586 25.583 1.00 27.07 1082 GLN A C 1
ATOM 2051 O O . GLN A 1 268 ? -1.592 22.563 24.420 1.00 27.33 1082 GLN A O 1
ATOM 2057 N N . ALA A 1 269 ? -2.805 21.693 26.085 1.00 26.45 1083 ALA A N 1
ATOM 2058 C CA . ALA A 1 269 ? -3.254 20.546 25.312 1.00 29.17 1083 ALA A CA 1
ATOM 2059 C C . ALA A 1 269 ? -4.238 20.968 24.212 1.00 28.54 1083 ALA A C 1
ATOM 2060 O O . ALA A 1 269 ? -4.374 20.251 23.260 1.00 31.54 1083 ALA A O 1
ATOM 2062 N N . ILE A 1 270 ? -4.898 22.128 24.341 1.00 30.24 1084 ILE A N 1
ATOM 2063 C CA . ILE A 1 270 ? -5.867 22.616 23.349 1.00 30.77 1084 ILE A CA 1
ATOM 2064 C C . ILE A 1 270 ? -5.671 24.114 23.182 1.00 29.95 1084 ILE A C 1
ATOM 2065 O O . ILE A 1 270 ? -6.393 24.906 23.781 1.00 27.61 1084 ILE A O 1
ATOM 2070 N N . LEU A 1 271 ? -4.704 24.488 22.344 1.00 30.20 1085 LEU A N 1
ATOM 2071 C CA . LEU A 1 271 ? -4.288 25.882 22.225 1.00 29.16 1085 LEU A CA 1
ATOM 2072 C C . LEU A 1 271 ? -5.434 26.764 21.719 1.00 28.36 1085 LEU A C 1
ATOM 2073 O O . LEU A 1 271 ? -5.604 27.875 22.199 1.00 30.11 1085 LEU A O 1
ATOM 2078 N N . GLY A 1 272 ? -6.228 26.234 20.780 1.00 28.14 1086 GLY A N 1
ATOM 2079 C CA . GLY A 1 272 ? -7.348 26.948 20.170 1.00 28.85 1086 GLY A CA 1
ATOM 2080 C C . GLY A 1 272 ? -8.672 26.763 20.904 1.00 30.21 1086 GLY A C 1
ATOM 2081 O O . GLY A 1 272 ? -9.724 27.242 20.435 1.00 29.08 1086 GLY A O 1
ATOM 2082 N N . GLY A 1 273 ? -8.643 26.105 22.067 1.00 30.52 1087 GLY A N 1
ATOM 2083 C CA . GLY A 1 273 ? -9.859 25.877 22.879 1.00 29.01 1087 GLY A CA 1
ATOM 2084 C C . GLY A 1 273 ? -10.146 27.067 23.791 1.00 28.43 1087 GLY A C 1
ATOM 2085 O O . GLY A 1 273 ? -9.349 27.381 24.663 1.00 29.97 1087 GLY A O 1
ATOM 2086 N N . PRO A 1 274 ? -11.272 27.794 23.618 1.00 29.54 1088 PRO A N 1
ATOM 2087 C CA . PRO A 1 274 ? -11.563 28.956 24.461 1.00 31.22 1088 PRO A CA 1
ATOM 2088 C C . PRO A 1 274 ? -12.071 28.564 25.860 1.00 31.07 1088 PRO A C 1
ATOM 2089 O O . PRO A 1 274 ? -12.890 27.663 25.975 1.00 32.49 1088 PRO A O 1
ATOM 2093 N N . LEU A 1 275 ? -11.579 29.240 26.904 1.00 30.94 1089 LEU A N 1
ATOM 2094 C CA . LEU A 1 275 ? -12.088 29.044 28.260 1.00 30.17 1089 LEU A CA 1
ATOM 2095 C C . LEU A 1 275 ? -13.479 29.687 28.322 1.00 30.03 1089 LEU A C 1
ATOM 2096 O O . LEU A 1 275 ? -13.648 30.890 28.072 1.00 27.17 1089 LEU A O 1
ATOM 2101 N N . ARG A 1 276 ? -14.475 28.846 28.617 1.00 31.80 1090 ARG A N 1
ATOM 2102 C CA . ARG A 1 276 ? -15.879 29.263 28.740 1.00 34.45 1090 ARG A CA 1
ATOM 2103 C C . ARG A 1 276 ? -16.392 28.853 30.132 1.00 34.88 1090 ARG A C 1
ATOM 2104 O O . ARG A 1 276 ? -15.669 28.214 30.911 1.00 31.14 1090 ARG A O 1
ATOM 2112 N N . SER A 1 277 ? -17.628 29.259 30.445 1.00 34.87 1091 SER A N 1
ATOM 2113 C CA . SER A 1 277 ? -18.300 28.850 31.680 1.00 37.54 1091 SER A CA 1
ATOM 2114 C C . SER A 1 277 ? -19.786 28.589 31.413 1.00 38.18 1091 SER A C 1
ATOM 2115 O O . SER A 1 277 ? -20.377 29.121 30.480 1.00 34.51 1091 SER A O 1
ATOM 2118 N N . THR A 1 278 ? -20.367 27.743 32.259 1.00 43.89 1092 THR A N 1
ATOM 2119 C CA . THR A 1 278 ? -21.733 27.294 32.123 1.00 45.46 1092 THR A CA 1
ATOM 2120 C C . THR A 1 278 ? -22.338 27.156 33.527 1.00 50.29 1092 THR A C 1
ATOM 2121 O O . THR A 1 278 ? -21.750 26.509 34.417 1.00 44.38 1092 THR A O 1
ATOM 2125 N N . TYR A 1 279 ? -23.503 27.784 33.711 1.00 49.71 1093 TYR A N 1
ATOM 2126 C CA . TYR A 1 279 ? -24.272 27.669 34.926 1.00 53.80 1093 TYR A CA 1
ATOM 2127 C C . TYR A 1 279 ? -25.027 26.338 34.898 1.00 52.03 1093 TYR A C 1
ATOM 2128 O O . TYR A 1 279 ? -25.827 26.103 34.005 1.00 55.03 1093 TYR A O 1
ATOM 2137 N N . LYS A 1 280 ? -24.732 25.458 35.856 1.00 50.39 1094 LYS A N 1
ATOM 2138 C CA . LYS A 1 280 ? -25.455 24.216 35.988 1.00 52.59 1094 LYS A CA 1
ATOM 2139 C C . LYS A 1 280 ? -26.526 24.405 37.061 1.00 54.80 1094 LYS A C 1
ATOM 2140 O O . LYS A 1 280 ? -26.231 24.353 38.248 1.00 48.44 1094 LYS A O 1
ATOM 2146 N N . SER A 1 281 ? -27.760 24.641 36.595 1.00 56.44 1095 SER A N 1
ATOM 2147 C CA . SER A 1 281 ? -28.940 24.924 37.419 1.00 57.01 1095 SER A CA 1
ATOM 2148 C C . SER A 1 281 ? -29.092 23.887 38.541 1.00 49.72 1095 SER A C 1
ATOM 2149 O O . SER A 1 281 ? -29.448 24.241 39.658 1.00 52.64 1095 SER A O 1
ATOM 2152 N N . TRP A 1 282 ? -28.835 22.616 38.225 1.00 49.65 1096 TRP A N 1
ATOM 2153 C CA . TRP A 1 282 ? -28.969 21.520 39.184 1.00 54.90 1096 TRP A CA 1
ATOM 2154 C C . TRP A 1 282 ? -28.228 21.853 40.486 1.00 56.31 1096 TRP A C 1
ATOM 2155 O O . TRP A 1 282 ? -28.849 21.957 41.558 1.00 51.63 1096 TRP A O 1
ATOM 2166 N N . TYR A 1 283 ? -26.896 21.978 40.398 1.00 60.38 1097 TYR A N 1
ATOM 2167 C CA . TYR A 1 283 ? -26.102 22.526 41.493 1.00 59.39 1097 TYR A CA 1
ATOM 2168 C C . TYR A 1 283 ? -26.308 24.043 41.492 1.00 57.29 1097 TYR A C 1
ATOM 2169 O O . TYR A 1 283 ? -26.966 24.588 40.624 1.00 60.85 1097 TYR A O 1
ATOM 2178 N N . GLY A 1 284 ? -25.728 24.741 42.456 1.00 54.77 1098 GLY A N 1
ATOM 2179 C CA . GLY A 1 284 ? -25.875 26.185 42.456 1.00 61.76 1098 GLY A CA 1
ATOM 2180 C C . GLY A 1 284 ? -24.745 26.890 41.722 1.00 62.52 1098 GLY A C 1
ATOM 2181 O O . GLY A 1 284 ? -24.520 28.069 41.988 1.00 69.95 1098 GLY A O 1
ATOM 2182 N N . GLU A 1 285 ? -24.077 26.203 40.774 1.00 58.03 1099 GLU A N 1
ATOM 2183 C CA . GLU A 1 285 ? -22.686 26.522 40.410 1.00 52.25 1099 GLU A CA 1
ATOM 2184 C C . GLU A 1 285 ? -22.509 26.859 38.921 1.00 46.93 1099 GLU A C 1
ATOM 2185 O O . GLU A 1 285 ? -23.113 26.257 38.040 1.00 41.06 1099 GLU A O 1
ATOM 2191 N N . TYR A 1 286 ? -21.609 27.820 38.677 1.00 45.09 1100 TYR A N 1
ATOM 2192 C CA . TYR A 1 286 ? -20.968 28.039 37.387 1.00 45.52 1100 TYR A CA 1
ATOM 2193 C C . TYR A 1 286 ? -19.676 27.210 37.302 1.00 39.32 1100 TYR A C 1
ATOM 2194 O O . TYR A 1 286 ? -18.831 27.263 38.202 1.00 39.00 1100 TYR A O 1
ATOM 2203 N N . TYR A 1 287 ? -19.535 26.461 36.207 1.00 35.28 1101 TYR A N 1
ATOM 2204 C CA . TYR A 1 287 ? -18.381 25.621 35.933 1.00 35.64 1101 TYR A CA 1
ATOM 2205 C C . TYR A 1 287 ? -17.593 26.213 34.764 1.00 36.21 1101 TYR A C 1
ATOM 2206 O O . TYR A 1 287 ? -18.143 26.417 33.685 1.00 30.88 1101 TYR A O 1
ATOM 2215 N N . PRO A 1 288 ? -16.274 26.485 34.914 1.00 33.99 1102 PRO A N 1
ATOM 2216 C CA . PRO A 1 288 ? -15.451 26.829 33.754 1.00 31.18 1102 PRO A CA 1
ATOM 2217 C C . PRO A 1 288 ? -15.104 25.535 33.006 1.00 29.71 1102 PRO A C 1
ATOM 2218 O O . PRO A 1 288 ? -14.957 24.485 33.622 1.00 28.86 1102 PRO A O 1
ATOM 2222 N N . TYR A 1 289 ? -14.953 25.626 31.683 1.00 32.20 1103 TYR A N 1
ATOM 2223 C CA . TYR A 1 289 ? -14.511 24.489 30.880 1.00 30.16 1103 TYR A CA 1
ATOM 2224 C C . TYR A 1 289 ? -13.728 25.004 29.660 1.00 30.42 1103 TYR A C 1
ATOM 2225 O O . TYR A 1 289 ? -13.865 26.163 29.271 1.00 31.17 1103 TYR A O 1
ATOM 2234 N N . ILE A 1 290 ? -12.876 24.145 29.084 1.00 30.62 1104 ILE A N 1
ATOM 2235 C CA . ILE A 1 290 ? -12.239 24.450 27.802 1.00 30.92 1104 ILE A CA 1
ATOM 2236 C C . ILE A 1 290 ? -13.130 23.869 26.701 1.00 33.22 1104 ILE A C 1
ATOM 2237 O O . ILE A 1 290 ? -13.452 22.688 26.707 1.00 32.49 1104 ILE A O 1
ATOM 2242 N N . SER A 1 291 ? -13.540 24.733 25.774 1.00 33.01 1105 SER A N 1
ATOM 2243 C CA . SER A 1 291 ? -14.363 24.339 24.663 1.00 35.12 1105 SER A CA 1
ATOM 2244 C C . SER A 1 291 ? -13.491 23.702 23.579 1.00 36.81 1105 SER A C 1
ATOM 2245 O O . SER A 1 291 ? -12.268 23.728 23.672 1.00 38.22 1105 SER A O 1
ATOM 2248 N N . ARG A 1 292 ? -14.134 23.162 22.541 1.00 39.15 1106 ARG A N 1
ATOM 2249 C CA . ARG A 1 292 ? -13.416 22.511 21.446 1.00 40.30 1106 ARG A CA 1
ATOM 2250 C C . ARG A 1 292 ? -12.496 23.530 20.755 1.00 36.75 1106 ARG A C 1
ATOM 2251 O O . ARG A 1 292 ? -12.763 24.733 20.738 1.00 32.90 1106 ARG A O 1
ATOM 2259 N N . MET A 1 293 ? -11.403 23.010 20.191 1.00 37.90 1107 MET A N 1
ATOM 2260 C CA . MET A 1 293 ? -10.380 23.765 19.474 1.00 39.16 1107 MET A CA 1
ATOM 2261 C C . MET A 1 293 ? -11.035 24.564 18.337 1.00 37.34 1107 MET A C 1
ATOM 2262 O O . MET A 1 293 ? -11.754 24.007 17.522 1.00 38.11 1107 MET A O 1
ATOM 2267 N N . ARG A 1 294 ? -10.807 25.879 18.317 1.00 34.90 1108 ARG A N 1
ATOM 2268 C CA . ARG A 1 294 ? -11.162 26.736 17.193 1.00 33.24 1108 ARG A CA 1
ATOM 2269 C C . ARG A 1 294 ? -9.878 27.123 16.449 1.00 35.11 1108 ARG A C 1
ATOM 2270 O O . ARG A 1 294 ? -8.898 27.499 17.088 1.00 34.67 1108 ARG A O 1
ATOM 2278 N N . THR A 1 295 ? -9.902 27.023 15.110 1.00 34.56 1109 THR A N 1
ATOM 2279 C CA . THR A 1 295 ? -8.782 27.362 14.244 1.00 34.27 1109 THR A CA 1
ATOM 2280 C C . THR A 1 295 ? -9.281 28.181 13.052 1.00 35.33 1109 THR A C 1
ATOM 2281 O O . THR A 1 295 ? -10.459 28.135 12.706 1.00 36.62 1109 THR A O 1
ATOM 2285 N N . PHE A 1 296 ? -8.370 28.949 12.451 1.00 33.45 1110 PHE A N 1
ATOM 2286 C CA . PHE A 1 296 ? -8.612 29.598 11.179 1.00 35.90 1110 PHE A CA 1
ATOM 2287 C C . PHE A 1 296 ? -7.485 29.233 10.215 1.00 38.87 1110 PHE A C 1
ATOM 2288 O O . PHE A 1 296 ? -6.455 28.652 10.602 1.00 40.25 1110 PHE A O 1
ATOM 2296 N N . ASN A 1 297 ? -7.713 29.572 8.945 1.00 42.69 1111 ASN A N 1
ATOM 2297 C CA . ASN A 1 297 ? -6.809 29.257 7.863 1.00 44.98 1111 ASN A CA 1
ATOM 2298 C C . ASN A 1 297 ? -6.097 30.538 7.432 1.00 43.76 1111 ASN A C 1
ATOM 2299 O O . ASN A 1 297 ? -6.739 31.556 7.186 1.00 41.64 1111 ASN A O 1
ATOM 2304 N N . VAL A 1 298 ? -4.768 30.473 7.347 1.00 47.08 1112 VAL A N 1
ATOM 2305 C CA . VAL A 1 298 ? -3.997 31.549 6.743 1.00 49.96 1112 VAL A CA 1
ATOM 2306 C C . VAL A 1 298 ? -3.774 31.188 5.270 1.00 49.09 1112 VAL A C 1
ATOM 2307 O O . VAL A 1 298 ? -3.893 32.040 4.396 1.00 53.06 1112 VAL A O 1
ATOM 2311 N N . SER A 1 299 ? -3.455 29.916 5.028 1.00 49.67 1113 SER A N 1
ATOM 2312 C CA . SER A 1 299 ? -3.648 29.258 3.743 1.00 52.70 1113 SER A CA 1
ATOM 2313 C C . SER A 1 299 ? -4.415 27.954 3.981 1.00 56.88 1113 SER A C 1
ATOM 2314 O O . SER A 1 299 ? -4.702 27.598 5.124 1.00 55.14 1113 SER A O 1
ATOM 2317 N N . SER A 1 300 ? -4.728 27.239 2.898 1.00 58.37 1114 SER A N 1
ATOM 2318 C CA . SER A 1 300 ? -5.384 25.936 2.990 1.00 61.17 1114 SER A CA 1
ATOM 2319 C C . SER A 1 300 ? -4.499 24.928 3.741 1.00 57.78 1114 SER A C 1
ATOM 2320 O O . SER A 1 300 ? -5.012 24.003 4.346 1.00 61.98 1114 SER A O 1
ATOM 2323 N N . PHE A 1 301 ? -3.178 25.135 3.734 1.00 56.81 1115 PHE A N 1
ATOM 2324 C CA . PHE A 1 301 ? -2.231 24.190 4.306 1.00 57.61 1115 PHE A CA 1
ATOM 2325 C C . PHE A 1 301 ? -1.807 24.563 5.737 1.00 61.87 1115 PHE A C 1
ATOM 2326 O O . PHE A 1 301 ? -1.105 23.777 6.361 1.00 66.62 1115 PHE A O 1
ATOM 2328 N N . ILE A 1 302 ? -2.212 25.736 6.254 1.00 60.45 1116 ILE A N 1
ATOM 2329 C CA . ILE A 1 302 ? -1.797 26.226 7.607 1.00 52.98 1116 ILE A CA 1
ATOM 2330 C C . ILE A 1 302 ? -3.040 26.600 8.428 1.00 49.98 1116 ILE A C 1
ATOM 2331 O O . ILE A 1 302 ? -3.728 27.585 8.115 1.00 43.15 1116 ILE A O 1
ATOM 2336 N N . LEU A 1 303 ? -3.270 25.835 9.501 1.00 45.99 1117 LEU A N 1
ATOM 2337 C CA . LEU A 1 303 ? -4.286 26.099 10.508 1.00 43.78 1117 LEU A CA 1
ATOM 2338 C C . LEU A 1 303 ? -3.653 26.835 11.698 1.00 39.77 1117 LEU A C 1
ATOM 2339 O O . LEU A 1 303 ? -2.672 26.394 12.246 1.00 38.26 1117 LEU A O 1
ATOM 2344 N N . ILE A 1 304 ? -4.272 27.938 12.117 1.00 37.91 1118 ILE A N 1
ATOM 2345 C CA . ILE A 1 304 ? -3.808 28.712 13.248 1.00 35.37 1118 ILE A CA 1
ATOM 2346 C C . ILE A 1 304 ? -4.887 28.677 14.328 1.00 33.73 1118 ILE A C 1
ATOM 2347 O O . ILE A 1 304 ? -6.068 28.854 14.026 1.00 31.39 1118 ILE A O 1
ATOM 2352 N N . PRO A 1 305 ? -4.521 28.449 15.614 1.00 30.73 1119 PRO A N 1
ATOM 2353 C CA . PRO A 1 305 ? -5.496 28.474 16.701 1.00 29.57 1119 PRO A CA 1
ATOM 2354 C C . PRO A 1 305 ? -5.904 29.913 16.999 1.00 28.12 1119 PRO A C 1
ATOM 2355 O O . PRO A 1 305 ? -5.065 30.823 16.960 1.00 30.93 1119 PRO A O 1
ATOM 2359 N N . TYR A 1 306 ? -7.184 30.100 17.295 1.00 26.90 1120 TYR A N 1
ATOM 2360 C CA . TYR A 1 306 ? -7.655 31.338 17.858 1.00 29.49 1120 TYR A CA 1
ATOM 2361 C C . TYR A 1 306 ? -7.138 31.450 19.297 1.00 28.05 1120 TYR A C 1
ATOM 2362 O O . TYR A 1 306 ? -7.178 30.472 20.038 1.00 26.30 1120 TYR A O 1
ATOM 2371 N N . LEU A 1 307 ? -6.693 32.651 19.685 1.00 27.01 1121 LEU A N 1
ATOM 2372 C CA . LEU A 1 307 ? -6.298 32.939 21.070 1.00 27.52 1121 LEU A CA 1
ATOM 2373 C C . LEU A 1 307 ? -7.264 33.927 21.726 1.00 28.16 1121 LEU A C 1
ATOM 2374 O O . LEU A 1 307 ? -7.409 33.900 22.946 1.00 29.10 1121 LEU A O 1
ATOM 2379 N N . TYR A 1 308 ? -7.846 34.842 20.938 1.00 28.18 1122 TYR A N 1
ATOM 2380 C CA . TYR A 1 308 ? -8.658 35.944 21.481 1.00 28.19 1122 TYR A CA 1
ATOM 2381 C C . TYR A 1 308 ? -10.167 35.609 21.418 1.00 29.04 1122 TYR A C 1
ATOM 2382 O O . TYR A 1 308 ? -10.937 36.066 22.274 1.00 29.71 1122 TYR A O 1
ATOM 2391 N N . HIS A 1 309 ? -10.590 34.873 20.377 1.00 29.05 1123 HIS A N 1
ATOM 2392 C CA . HIS A 1 309 ? -11.997 34.440 20.132 1.00 30.32 1123 HIS A CA 1
ATOM 2393 C C . HIS A 1 309 ? -12.957 35.636 20.178 1.00 33.01 1123 HIS A C 1
ATOM 2394 O O . HIS A 1 309 ? -13.988 35.593 20.853 1.00 29.52 1123 HIS A O 1
ATOM 2401 N N . LYS A 1 310 ? -12.615 36.703 19.453 1.00 35.13 1124 LYS A N 1
ATOM 2402 C CA . LYS A 1 310 ? -13.423 37.922 19.451 1.00 40.80 1124 LYS A CA 1
ATOM 2403 C C . LYS A 1 310 ? -14.808 37.605 18.877 1.00 41.00 1124 LYS A C 1
ATOM 2404 O O . LYS A 1 310 ? -14.951 36.779 17.986 1.00 41.01 1124 LYS A O 1
ATOM 2410 N N . GLY A 1 311 ? -15.830 38.239 19.452 1.00 44.52 1125 GLY A N 1
ATOM 2411 C CA . GLY A 1 311 ? -17.221 37.940 19.148 1.00 47.75 1125 GLY A CA 1
ATOM 2412 C C . GLY A 1 311 ? -17.697 36.621 19.747 1.00 49.02 1125 GLY A C 1
ATOM 2413 O O . GLY A 1 311 ? -18.508 35.937 19.131 1.00 58.19 1125 GLY A O 1
ATOM 2414 N N . SER A 1 312 ? -17.208 36.272 20.948 1.00 47.55 1126 SER A N 1
ATOM 2415 C CA . SER A 1 312 ? -17.623 35.061 21.666 1.00 44.63 1126 SER A CA 1
ATOM 2416 C C . SER A 1 312 ? -17.689 35.305 23.181 1.00 47.14 1126 SER A C 1
ATOM 2417 O O . SER A 1 312 ? -17.234 36.348 23.702 1.00 41.90 1126 SER A O 1
ATOM 2420 N N . ASP A 1 313 ? -18.188 34.278 23.888 1.00 46.13 1127 ASP A N 1
ATOM 2421 C CA . ASP A 1 313 ? -18.417 34.325 25.342 1.00 48.40 1127 ASP A CA 1
ATOM 2422 C C . ASP A 1 313 ? -17.147 33.920 26.108 1.00 44.87 1127 ASP A C 1
ATOM 2423 O O . ASP A 1 313 ? -17.245 33.637 27.318 1.00 46.22 1127 ASP A O 1
ATOM 2428 N N . VAL A 1 314 ? -15.984 33.893 25.423 1.00 34.34 1128 VAL A N 1
ATOM 2429 C CA . VAL A 1 314 ? -14.715 33.529 26.041 1.00 33.21 1128 VAL A CA 1
ATOM 2430 C C . VAL A 1 314 ? -14.559 34.285 27.363 1.00 29.50 1128 VAL A C 1
ATOM 2431 O O . VAL A 1 314 ? -14.843 35.448 27.442 1.00 32.21 1128 VAL A O 1
ATOM 2435 N N . GLU A 1 315 ? -14.070 33.587 28.385 1.00 30.24 1129 GLU A N 1
ATOM 2436 C CA . GLU A 1 315 ? -13.847 34.167 29.698 1.00 32.69 1129 GLU A CA 1
ATOM 2437 C C . GLU A 1 315 ? -12.481 34.844 29.736 1.00 34.77 1129 GLU A C 1
ATOM 2438 O O . GLU A 1 315 ? -11.457 34.176 29.584 1.00 37.28 1129 GLU A O 1
ATOM 2444 N N . LYS A 1 316 ? -12.481 36.155 29.984 1.00 31.42 1130 LYS A N 1
ATOM 2445 C CA . LYS A 1 316 ? -11.268 36.874 30.322 1.00 35.03 1130 LYS A CA 1
ATOM 2446 C C . LYS A 1 316 ? -10.991 36.686 31.822 1.00 31.17 1130 LYS A C 1
ATOM 2447 O O . LYS A 1 316 ? -11.937 36.639 32.608 1.00 26.91 1130 LYS A O 1
ATOM 2453 N N . VAL A 1 317 ? -9.702 36.604 32.198 1.00 28.77 1131 VAL A N 1
ATOM 2454 C CA . VAL A 1 317 ? -9.271 36.467 33.615 1.00 28.91 1131 VAL A CA 1
ATOM 2455 C C . VAL A 1 317 ? -8.186 37.494 33.969 1.00 29.89 1131 VAL A C 1
ATOM 2456 O O . VAL A 1 317 ? -7.423 37.962 33.127 1.00 30.80 1131 VAL A O 1
ATOM 2460 N N . LYS A 1 318 ? -8.112 37.799 35.262 1.00 28.64 1132 LYS A N 1
ATOM 2461 C CA . LYS A 1 318 ? -7.023 38.544 35.856 1.00 28.98 1132 LYS A CA 1
ATOM 2462 C C . LYS A 1 318 ? -6.497 37.743 37.036 1.00 27.21 1132 LYS A C 1
ATOM 2463 O O . LYS A 1 318 ? -7.309 37.127 37.775 1.00 27.35 1132 LYS A O 1
ATOM 2469 N N . ILE A 1 319 ? -5.174 37.788 37.228 1.00 25.27 1133 ILE A N 1
ATOM 2470 C CA . ILE A 1 319 ? -4.499 37.163 38.366 1.00 23.06 1133 ILE A CA 1
ATOM 2471 C C . ILE A 1 319 ? -4.406 38.240 39.450 1.00 23.89 1133 ILE A C 1
ATOM 2472 O O . ILE A 1 319 ? -3.934 39.335 39.198 1.00 23.12 1133 ILE A O 1
ATOM 2477 N N . ILE A 1 320 ? -4.893 37.926 40.649 1.00 25.72 1134 ILE A N 1
ATOM 2478 C CA . ILE A 1 320 ? -5.018 38.894 41.723 1.00 28.55 1134 ILE A CA 1
ATOM 2479 C C . ILE A 1 320 ? -4.331 38.347 42.979 1.00 29.16 1134 ILE A C 1
ATOM 2480 O O . ILE A 1 320 ? -4.456 37.174 43.314 1.00 30.89 1134 ILE A O 1
ATOM 2485 N N . ASN A 1 321 ? -3.622 39.234 43.674 1.00 29.42 1135 ASN A N 1
ATOM 2486 C CA . ASN A 1 321 ? -2.904 38.906 44.889 1.00 30.06 1135 ASN A CA 1
ATOM 2487 C C . ASN A 1 321 ? -2.743 40.206 45.666 1.00 32.49 1135 ASN A C 1
ATOM 2488 O O . ASN A 1 321 ? -1.959 41.059 45.270 1.00 30.59 1135 ASN A O 1
ATOM 2493 N N . LYS A 1 322 ? -3.514 40.355 46.746 1.00 37.54 1136 LYS A N 1
ATOM 2494 C CA . LYS A 1 322 ? -3.497 41.588 47.528 1.00 43.24 1136 LYS A CA 1
ATOM 2495 C C . LYS A 1 322 ? -2.175 41.707 48.309 1.00 40.99 1136 LYS A C 1
ATOM 2496 O O . LYS A 1 322 ? -1.907 42.753 48.852 1.00 42.29 1136 LYS A O 1
ATOM 2502 N N . ASN A 1 323 ? -1.352 40.648 48.351 1.00 37.37 1137 ASN A N 1
ATOM 2503 C CA . ASN A 1 323 ? -0.014 40.727 48.950 1.00 41.18 1137 ASN A CA 1
ATOM 2504 C C . ASN A 1 323 ? 1.069 40.838 47.872 1.00 39.15 1137 ASN A C 1
ATOM 2505 O O . ASN A 1 323 ? 2.228 40.557 48.143 1.00 40.84 1137 ASN A O 1
ATOM 2510 N N . ASN A 1 324 ? 0.716 41.269 46.658 1.00 40.06 1138 ASN A N 1
ATOM 2511 C CA . ASN A 1 324 ? 1.736 41.444 45.623 1.00 39.55 1138 ASN A CA 1
ATOM 2512 C C . ASN A 1 324 ? 2.728 42.498 46.113 1.00 40.70 1138 ASN A C 1
ATOM 2513 O O . ASN A 1 324 ? 2.375 43.324 46.959 1.00 47.47 1138 ASN A O 1
ATOM 2518 N N . VAL A 1 325 ? 3.951 42.461 45.577 1.00 39.22 1139 VAL A N 1
ATOM 2519 C CA . VAL A 1 325 ? 4.975 43.441 45.932 1.00 37.02 1139 VAL A CA 1
ATOM 2520 C C . VAL A 1 325 ? 5.239 44.388 44.756 1.00 35.54 1139 VAL A C 1
ATOM 2521 O O . VAL A 1 325 ? 5.622 45.519 44.976 1.00 37.06 1139 VAL A O 1
ATOM 2525 N N . ASP A 1 326 ? 5.088 43.894 43.523 1.00 30.24 1140 ASP A N 1
ATOM 2526 C CA . ASP A 1 326 ? 5.081 44.721 42.330 1.00 27.84 1140 ASP A CA 1
ATOM 2527 C C . ASP A 1 326 ? 4.070 44.099 41.359 1.00 27.54 1140 ASP A C 1
ATOM 2528 O O . ASP A 1 326 ? 3.241 43.279 41.754 1.00 27.37 1140 ASP A O 1
ATOM 2533 N N . LYS A 1 327 ? 4.143 44.459 40.082 1.00 26.13 1141 LYS A N 1
ATOM 2534 C CA . LYS A 1 327 ? 3.139 44.033 39.142 1.00 26.71 1141 LYS A CA 1
ATOM 2535 C C . LYS A 1 327 ? 3.400 42.600 38.658 1.00 26.19 1141 LYS A C 1
ATOM 2536 O O . LYS A 1 327 ? 2.553 42.030 37.967 1.00 26.63 1141 LYS A O 1
ATOM 2542 N N . TYR A 1 328 ? 4.540 42.013 39.029 1.00 25.80 1142 TYR A N 1
ATOM 2543 C CA . TYR A 1 328 ? 4.980 40.765 38.411 1.00 25.59 1142 TYR A CA 1
ATOM 2544 C C . TYR A 1 328 ? 4.566 39.570 39.252 1.00 23.72 1142 TYR A C 1
ATOM 2545 O O . TYR A 1 328 ? 4.655 39.634 40.458 1.00 26.90 1142 TYR A O 1
ATOM 2554 N N . VAL A 1 329 ? 4.167 38.492 38.564 1.00 23.63 1143 VAL A N 1
ATOM 2555 C CA . VAL A 1 329 ? 3.849 37.229 39.186 1.00 23.62 1143 VAL A CA 1
ATOM 2556 C C . VAL A 1 329 ? 5.133 36.420 39.253 1.00 22.77 1143 VAL A C 1
ATOM 2557 O O . VAL A 1 32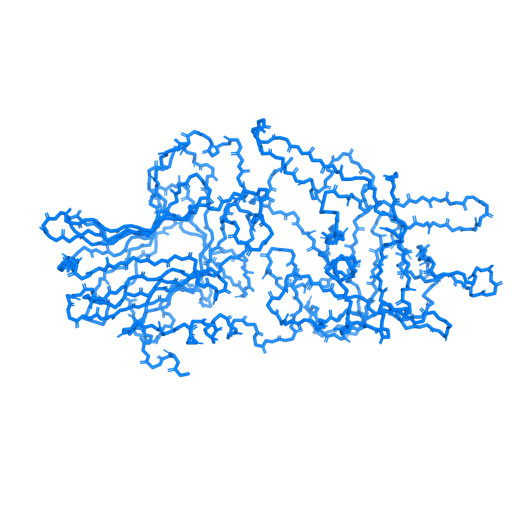9 ? 5.814 36.269 38.259 1.00 24.36 1143 VAL A O 1
ATOM 2561 N N . ARG A 1 330 ? 5.445 35.922 40.452 1.00 24.18 1144 ARG A N 1
ATOM 2562 C CA . ARG A 1 330 ? 6.599 35.085 40.665 1.00 24.45 1144 ARG A CA 1
ATOM 2563 C C . ARG A 1 330 ? 6.168 33.677 41.067 1.00 25.72 1144 ARG A C 1
ATOM 2564 O O . ARG A 1 330 ? 5.111 33.456 41.675 1.00 24.55 1144 ARG A O 1
ATOM 2572 N N . LYS A 1 331 ? 7.026 32.737 40.681 1.00 26.78 1145 LYS A N 1
ATOM 2573 C CA . LYS A 1 331 ? 6.971 31.341 41.019 1.00 29.63 1145 LYS A CA 1
ATOM 2574 C C . LYS A 1 331 ? 6.675 31.182 42.515 1.00 26.40 1145 LYS A C 1
ATOM 2575 O O . LYS A 1 331 ? 7.374 31.750 43.321 1.00 25.01 1145 LYS A O 1
ATOM 2581 N N . ASN A 1 332 ? 5.601 30.447 42.830 1.00 26.10 1146 ASN A N 1
ATOM 2582 C CA . ASN A 1 332 ? 5.124 30.087 44.163 1.00 26.21 1146 ASN A CA 1
ATOM 2583 C C . ASN A 1 332 ? 4.257 31.169 44.815 1.00 27.06 1146 ASN A C 1
ATOM 2584 O O . ASN A 1 332 ? 3.891 31.022 45.982 1.00 26.60 1146 ASN A O 1
ATOM 2589 N N . ASP A 1 333 ? 3.852 32.194 44.068 1.00 26.24 1147 ASP A N 1
ATOM 2590 C CA . ASP A 1 333 ? 2.933 33.205 44.606 1.00 26.31 1147 ASP A CA 1
ATOM 2591 C C . ASP A 1 333 ? 1.548 32.583 44.782 1.00 26.41 1147 ASP A C 1
ATOM 2592 O O . ASP A 1 333 ? 1.118 31.810 43.938 1.00 23.71 1147 ASP A O 1
ATOM 2597 N N . VAL A 1 334 ? 0.871 32.950 45.879 1.00 26.28 1148 VAL A N 1
ATOM 2598 C CA . VAL A 1 334 ? -0.497 32.579 46.105 1.00 27.93 1148 VAL A CA 1
ATOM 2599 C C . VAL A 1 334 ? -1.369 33.677 45.501 1.00 27.06 1148 VAL A C 1
ATOM 2600 O O . VAL A 1 334 ? -1.169 34.862 45.753 1.00 28.62 1148 VAL A O 1
ATOM 2604 N N . ALA A 1 335 ? -2.306 33.272 44.653 1.00 27.41 1149 ALA A N 1
ATOM 2605 C CA . ALA A 1 335 ? -3.055 34.236 43.872 1.00 29.17 1149 ALA A CA 1
ATOM 2606 C C . ALA A 1 335 ? -4.385 33.612 43.438 1.00 29.13 1149 ALA A C 1
ATOM 2607 O O . ALA A 1 335 ? -4.539 32.394 43.401 1.00 29.23 1149 ALA A O 1
ATOM 2609 N N . ASP A 1 336 ? -5.359 34.468 43.150 1.00 29.08 1150 ASP A N 1
ATOM 2610 C CA . ASP A 1 336 ? -6.624 34.016 42.650 1.00 29.02 1150 ASP A CA 1
ATOM 2611 C C . ASP A 1 336 ? -6.712 34.353 41.173 1.00 26.29 1150 ASP A C 1
ATOM 2612 O O . ASP A 1 336 ? -6.103 35.309 40.710 1.00 23.54 1150 ASP A O 1
ATOM 2617 N N . VAL A 1 337 ? -7.465 33.523 40.459 1.00 25.58 1151 VAL A N 1
ATOM 2618 C CA . VAL A 1 337 ? -7.826 33.781 39.077 1.00 25.79 1151 VAL A CA 1
ATOM 2619 C C . VAL A 1 337 ? -9.280 34.256 39.055 1.00 26.90 1151 VAL A C 1
ATOM 2620 O O . VAL A 1 337 ? -10.209 33.460 39.290 1.00 26.06 1151 VAL A O 1
ATOM 2624 N N . LYS A 1 338 ? -9.439 35.552 38.778 1.00 27.69 1152 LYS A N 1
ATOM 2625 C CA . LYS A 1 338 ? -10.699 36.262 38.788 1.00 29.74 1152 LYS A CA 1
ATOM 2626 C C . LYS A 1 338 ? -11.255 36.309 37.363 1.00 30.83 1152 LYS A C 1
ATOM 2627 O O . LYS A 1 338 ? -10.562 36.705 36.403 1.00 30.04 1152 LYS A O 1
ATOM 2633 N N . PHE A 1 339 ? -12.525 35.926 37.247 1.00 29.36 1153 PHE A N 1
ATOM 2634 C CA . PHE A 1 339 ? -13.220 35.925 35.991 1.00 32.89 1153 PHE A CA 1
ATOM 2635 C C . PHE A 1 339 ? -13.919 37.278 35.799 1.00 35.93 1153 PHE A C 1
ATOM 2636 O O . PHE A 1 339 ? -14.934 37.551 36.428 1.00 37.64 1153 PHE A O 1
ATOM 2644 N N . GLU A 1 340 ? -13.366 38.084 34.888 1.00 38.56 1154 GLU A N 1
ATOM 2645 C CA . GLU A 1 340 ? -13.735 39.466 34.619 1.00 42.15 1154 GLU A CA 1
ATOM 2646 C C . GLU A 1 340 ? -15.186 39.594 34.118 1.00 41.40 1154 GLU A C 1
ATOM 2647 O O . GLU A 1 340 ? -15.839 40.610 34.385 1.00 41.19 1154 GLU A O 1
ATOM 2653 N N . ASN A 1 341 ? -15.674 38.601 33.370 1.00 40.33 1155 ASN A N 1
ATOM 2654 C CA . ASN A 1 341 ? -17.054 38.600 32.851 1.00 42.85 1155 ASN A CA 1
ATOM 2655 C C . ASN A 1 341 ? -18.063 38.661 34.012 1.00 42.27 1155 ASN A C 1
ATOM 2656 O O . ASN A 1 341 ? -19.156 39.165 33.850 1.00 41.16 1155 ASN A O 1
ATOM 2661 N N . TYR A 1 342 ? -17.685 38.123 35.173 1.00 41.90 1156 TYR A N 1
ATOM 2662 C CA . TYR A 1 342 ? -18.562 38.004 36.331 1.00 41.73 1156 TYR A CA 1
ATOM 2663 C C . TYR A 1 342 ? -18.286 39.084 37.380 1.00 43.75 1156 TYR A C 1
ATOM 2664 O O . TYR A 1 342 ? -19.108 39.311 38.264 1.00 51.33 1156 TYR A O 1
ATOM 2673 N N . GLY A 1 343 ? -17.097 39.677 37.344 1.00 43.13 1157 GLY A N 1
ATOM 267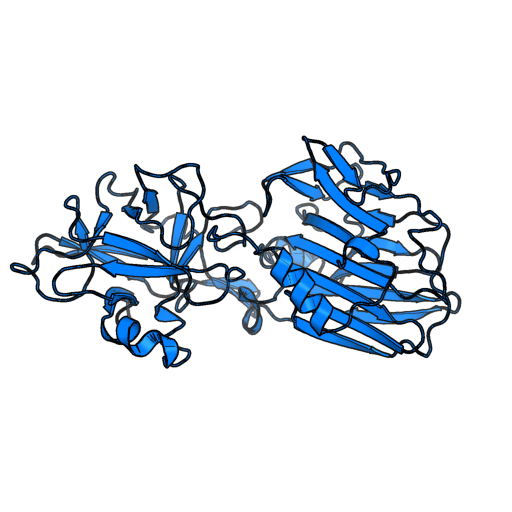4 C CA . GLY A 1 343 ? -16.754 40.768 38.220 1.00 45.52 1157 GLY A CA 1
ATOM 2675 C C . GLY A 1 343 ? -16.212 40.311 39.565 1.00 45.59 1157 GLY A C 1
ATOM 2676 O O . GLY A 1 343 ? -15.225 40.859 40.027 1.00 51.06 1157 GLY A O 1
ATOM 2677 N N . ASN A 1 344 ? -16.863 39.339 40.212 1.00 43.61 1158 ASN A N 1
ATOM 2678 C CA . ASN A 1 344 ? -16.538 39.015 41.613 1.00 47.03 1158 ASN A CA 1
ATOM 2679 C C . ASN A 1 344 ? -16.342 37.504 41.839 1.00 44.41 1158 ASN A C 1
ATOM 2680 O O . ASN A 1 344 ? -16.240 37.063 42.997 1.00 49.61 1158 ASN A O 1
ATOM 2685 N N . LEU A 1 345 ? -16.297 36.701 40.770 1.00 37.05 1159 LEU A N 1
ATOM 2686 C CA . LEU A 1 345 ? -16.111 35.267 40.922 1.00 34.36 1159 LEU A CA 1
ATOM 2687 C C . LEU A 1 345 ? -14.642 34.893 40.653 1.00 33.37 1159 LEU A C 1
ATOM 2688 O O . LEU A 1 345 ? -13.990 35.491 39.774 1.00 27.49 1159 LEU A O 1
ATOM 2693 N N . ILE A 1 346 ? -14.155 33.897 41.419 1.00 30.98 1160 ILE A N 1
ATOM 2694 C CA . ILE A 1 346 ? -12.801 33.348 41.288 1.00 32.80 1160 ILE A CA 1
ATOM 2695 C C . ILE A 1 346 ? -12.864 31.826 41.089 1.00 32.48 1160 ILE A C 1
ATOM 2696 O O . ILE A 1 346 ? -13.866 31.148 41.403 1.00 29.34 1160 ILE A O 1
ATOM 2701 N N . LEU A 1 347 ? -11.777 31.292 40.518 1.00 30.57 1161 LEU A N 1
ATOM 2702 C CA . LEU A 1 347 ? -11.634 29.876 40.277 1.00 28.63 1161 LEU A CA 1
ATOM 2703 C C . LEU A 1 347 ? -11.381 29.208 41.618 1.00 28.90 1161 LEU A C 1
ATOM 2704 O O . LEU A 1 347 ? -10.425 29.544 42.287 1.00 30.44 1161 LEU A O 1
ATOM 2709 N N . THR A 1 348 ? -12.264 28.293 42.015 1.00 31.08 1162 THR A N 1
ATOM 2710 C CA . THR A 1 348 ? -12.103 27.612 43.300 1.00 32.52 1162 THR A CA 1
ATOM 2711 C C . THR A 1 348 ? -12.815 26.257 43.246 1.00 31.51 1162 THR A C 1
ATOM 2712 O O . THR A 1 348 ? -13.368 25.875 42.222 1.00 29.90 1162 THR A O 1
ATOM 2716 N N . LEU A 1 349 ? -12.738 25.514 44.347 1.00 31.01 1163 LEU A N 1
ATOM 2717 C CA . LEU A 1 349 ? -13.499 24.296 44.494 1.00 31.55 1163 LEU A CA 1
ATOM 2718 C C . LEU A 1 349 ? -14.784 24.635 45.228 1.00 32.96 1163 LEU A C 1
ATOM 2719 O O . LEU A 1 349 ? -14.839 25.586 46.014 1.00 31.84 1163 LEU A O 1
ATOM 2724 N N . PRO A 1 350 ? -15.851 23.841 45.012 1.00 37.00 1164 PRO A N 1
ATOM 2725 C CA . PRO A 1 350 ? -17.069 23.992 45.799 1.00 37.93 1164 PRO A CA 1
ATOM 2726 C C . PRO A 1 350 ? -16.862 23.363 47.185 1.00 41.39 1164 PRO A C 1
ATOM 2727 O O . PRO A 1 350 ? -15.958 22.520 47.388 1.00 37.01 1164 PRO A O 1
ATOM 2731 N N . MET A 1 351 ? -17.711 23.784 48.123 1.00 42.82 1165 MET A N 1
ATOM 2732 C CA . MET A 1 351 ? -17.762 23.269 49.466 1.00 43.54 1165 MET A CA 1
ATOM 2733 C C . MET A 1 351 ? -17.911 21.751 49.429 1.00 41.62 1165 MET A C 1
ATOM 2734 O O . MET A 1 351 ? -18.838 21.243 48.810 1.00 42.98 1165 MET A O 1
ATOM 2739 N N . TYR A 1 352 ? -17.007 21.055 50.127 1.00 39.94 1166 TYR A N 1
ATOM 2740 C CA . TYR A 1 352 ? -16.859 19.597 50.053 1.00 43.78 1166 TYR A CA 1
ATOM 2741 C C . TYR A 1 352 ? -18.154 18.851 50.428 1.00 43.83 1166 TYR A C 1
ATOM 2742 O O . TYR A 1 352 ? -18.455 17.776 49.872 1.00 44.91 1166 TYR A O 1
ATOM 2751 N N . SER A 1 353 ? -18.870 19.388 51.417 1.00 45.05 1167 SER A N 1
ATOM 2752 C CA . SER A 1 353 ? -20.113 18.798 51.945 1.00 49.75 1167 SER A CA 1
ATOM 2753 C C . SER A 1 353 ? -21.201 18.761 50.863 1.00 49.18 1167 SER A C 1
ATOM 2754 O O . SER A 1 353 ? -22.036 17.854 50.845 1.00 51.18 1167 SER A O 1
ATOM 2757 N N . LYS A 1 354 ? -21.191 19.772 49.988 1.00 49.75 1168 LYS A N 1
ATOM 2758 C CA . LYS A 1 354 ? -22.170 19.942 48.915 1.00 48.93 1168 LYS A CA 1
ATOM 2759 C C . LYS A 1 354 ? -21.759 19.052 47.741 1.00 50.28 1168 LYS A C 1
ATOM 2760 O O . LYS A 1 354 ? -22.482 18.151 47.348 1.00 53.44 1168 LYS A O 1
ATOM 2766 N N . ILE A 1 355 ? -20.574 19.344 47.197 1.00 49.20 1169 ILE A N 1
ATOM 2767 C CA . ILE A 1 355 ? -19.992 18.657 46.057 1.00 46.26 1169 ILE A CA 1
ATOM 2768 C C . ILE A 1 355 ? -18.580 18.241 46.465 1.00 42.73 1169 ILE A C 1
ATOM 2769 O O . ILE A 1 355 ? -17.742 19.100 46.715 1.00 38.98 1169 ILE A O 1
ATOM 2774 N N . LYS A 1 356 ? -18.347 16.928 46.523 1.00 42.90 1170 LYS A N 1
ATOM 2775 C CA . LYS A 1 356 ? -17.113 16.362 47.016 1.00 43.54 1170 LYS A CA 1
ATOM 2776 C C . LYS A 1 356 ? -16.111 16.135 45.870 1.00 42.66 1170 LYS A C 1
ATOM 2777 O O . LYS A 1 356 ? -14.958 15.817 46.146 1.00 38.79 1170 LYS A O 1
ATOM 2783 N N . GLU A 1 357 ? -16.556 16.279 44.610 1.00 37.48 1171 GLU A N 1
ATOM 2784 C CA . GLU A 1 357 ? -15.732 16.014 43.420 1.00 39.02 1171 GLU A CA 1
ATOM 2785 C C . GLU A 1 357 ? -14.681 17.121 43.254 1.00 35.26 1171 GLU A C 1
ATOM 2786 O O . GLU A 1 357 ? -14.751 18.171 43.883 1.00 34.29 1171 GLU A O 1
ATOM 2792 N N . ARG A 1 358 ? -13.726 16.878 42.352 1.00 34.94 1172 ARG A N 1
ATOM 2793 C CA . ARG A 1 358 ? -12.540 17.722 42.211 1.00 33.10 1172 ARG A CA 1
ATOM 2794 C C . ARG A 1 358 ? -12.706 18.760 41.090 1.00 32.61 1172 ARG A C 1
ATOM 2795 O O . ARG A 1 358 ? -11.734 19.473 40.755 1.00 29.09 1172 ARG A O 1
ATOM 2803 N N . TYR A 1 359 ? -13.917 18.866 40.525 1.00 31.68 1173 TYR A N 1
ATOM 2804 C CA . TYR A 1 359 ? -14.212 19.845 39.480 1.00 31.88 1173 TYR A CA 1
ATOM 2805 C C . TYR A 1 359 ? -14.202 21.254 40.067 1.00 30.94 1173 TYR A C 1
ATOM 2806 O O . TYR A 1 359 ? -14.740 21.510 41.162 1.00 28.04 1173 TYR A O 1
ATOM 2815 N N . MET A 1 360 ? -13.606 22.182 39.310 1.00 29.23 1174 MET A N 1
ATOM 2816 C CA . MET A 1 360 ? -13.528 23.562 39.730 1.00 28.82 1174 MET A CA 1
ATOM 2817 C C . MET A 1 360 ? -14.829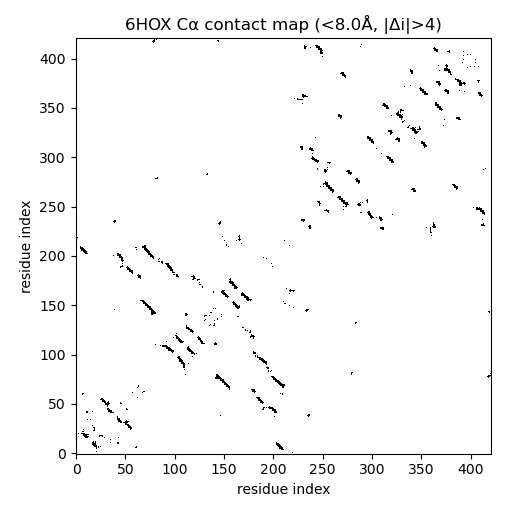 24.257 39.338 1.00 29.04 1174 MET A C 1
ATOM 2818 O O . MET A 1 360 ? -15.430 23.886 38.344 1.00 30.23 1174 MET A O 1
ATOM 2823 N N . VAL A 1 361 ? -15.196 25.280 40.117 1.00 29.19 1175 VAL A N 1
ATOM 2824 C CA . VAL A 1 361 ? -16.325 26.126 39.889 1.00 30.28 1175 VAL A CA 1
ATOM 2825 C C . VAL A 1 361 ? -15.841 27.576 39.961 1.00 32.97 1175 VAL A C 1
ATOM 2826 O O . VAL A 1 361 ? -14.682 27.821 40.301 1.00 34.40 1175 VAL A O 1
ATOM 2830 N N . LEU A 1 362 ? -16.728 28.514 39.604 1.00 32.15 1176 LEU A N 1
ATOM 2831 C CA . LEU A 1 362 ? -16.525 29.933 39.790 1.00 36.56 1176 LEU A CA 1
ATOM 2832 C C . LEU A 1 362 ? -17.413 30.388 40.948 1.00 40.90 1176 LEU A C 1
ATOM 2833 O O . LEU A 1 362 ? -18.617 30.229 40.891 1.00 42.89 1176 LEU A O 1
ATOM 2838 N N . ASN A 1 363 ? -16.794 30.956 41.984 1.00 42.03 1177 ASN A N 1
ATOM 2839 C CA . ASN A 1 363 ? -17.476 31.240 43.220 1.00 42.11 1177 ASN A CA 1
ATOM 2840 C C . ASN A 1 363 ? -16.901 32.526 43.799 1.00 41.45 1177 ASN A C 1
ATOM 2841 O O . ASN A 1 363 ? -15.727 32.792 43.622 1.00 41.60 1177 ASN A O 1
ATOM 2846 N N . GLU A 1 364 ? -17.752 33.301 44.480 1.00 44.15 1178 GLU A N 1
ATOM 2847 C CA . GLU A 1 364 ? -17.340 34.465 45.234 1.00 47.76 1178 GLU A CA 1
ATOM 2848 C C . GLU A 1 364 ? -16.539 34.008 46.458 1.00 47.75 1178 GLU A C 1
ATOM 2849 O O . GLU A 1 364 ? -15.606 34.669 46.873 1.00 50.96 1178 GLU A O 1
ATOM 2855 N N . GLY A 1 365 ? -16.928 32.856 47.007 1.00 49.99 1179 GLY A N 1
ATOM 2856 C CA . GLY A 1 365 ? -16.318 32.264 48.191 1.00 53.36 1179 GLY A CA 1
ATOM 2857 C C . GLY A 1 365 ? -15.052 31.474 47.875 1.00 53.34 1179 GLY A C 1
ATOM 2858 O O . GLY A 1 365 ? -15.117 30.350 47.344 1.00 53.32 1179 GLY A O 1
ATOM 2859 N N . ARG A 1 366 ? -13.914 32.076 48.237 1.00 46.38 1180 ARG A N 1
ATOM 2860 C CA . ARG A 1 366 ? -12.584 31.470 48.238 1.00 45.91 1180 ARG A CA 1
ATOM 2861 C C . ARG A 1 366 ? -12.604 30.210 49.109 1.00 44.58 1180 ARG A C 1
ATOM 2862 O O . ARG A 1 366 ? -12.971 30.272 50.281 1.00 47.01 1180 ARG A O 1
ATOM 2870 N N . ASN A 1 367 ? -12.230 29.076 48.513 1.00 39.81 1181 ASN A N 1
ATOM 2871 C CA . ASN A 1 367 ? -12.250 27.773 49.150 1.00 38.84 1181 ASN A CA 1
ATOM 2872 C C . ASN A 1 367 ? -10.936 27.037 48.841 1.00 38.24 1181 ASN A C 1
ATOM 2873 O O . ASN A 1 367 ? -10.868 26.228 47.920 1.00 34.20 1181 ASN A O 1
ATOM 2878 N N . GLY A 1 368 ? -9.911 27.319 49.646 1.00 36.60 1182 GLY A N 1
ATOM 2879 C CA . GLY A 1 368 ? -8.573 26.812 49.441 1.00 38.12 1182 GLY A CA 1
ATOM 2880 C C . GLY A 1 368 ? -7.697 27.887 48.831 1.00 39.77 1182 GLY A C 1
ATOM 2881 O O . GLY A 1 368 ? -8.118 29.042 48.750 1.00 39.89 1182 GLY A O 1
ATOM 2882 N N . ASP A 1 369 ? -6.479 27.501 48.423 1.00 36.37 1183 ASP A N 1
ATOM 2883 C CA . ASP A 1 369 ? -5.501 28.421 47.865 1.00 33.20 1183 ASP A CA 1
ATOM 2884 C C . ASP A 1 369 ? -5.040 27.883 46.509 1.00 30.78 1183 ASP A C 1
ATOM 2885 O O . ASP A 1 369 ? -4.985 26.682 46.309 1.00 29.53 1183 ASP A O 1
ATOM 2890 N N . LEU A 1 370 ? -4.787 28.818 45.589 1.00 30.64 1184 LEU A N 1
ATOM 2891 C CA . LEU A 1 370 ? -4.125 28.590 44.322 1.00 30.11 1184 LEU A CA 1
ATOM 2892 C C . LEU A 1 370 ? -2.714 29.152 44.435 1.00 28.56 1184 LEU A C 1
ATOM 2893 O O . LEU A 1 370 ? -2.525 30.253 44.946 1.00 25.90 1184 LEU A O 1
ATOM 2898 N N . LYS A 1 371 ? -1.756 28.384 43.914 1.00 27.96 1185 LYS A N 1
ATOM 2899 C CA . LYS A 1 371 ? -0.381 28.792 43.799 1.00 28.15 1185 LYS A CA 1
ATOM 2900 C C . LYS A 1 371 ? 0.052 28.605 42.340 1.00 26.40 1185 LYS A C 1
ATOM 2901 O O . LYS A 1 371 ? -0.158 27.547 41.762 1.00 25.73 1185 LYS A O 1
ATOM 2907 N N . LEU A 1 372 ? 0.620 29.656 41.746 1.00 24.75 1186 LEU A N 1
ATOM 2908 C CA . LEU A 1 372 ? 1.204 29.553 40.428 1.00 25.45 1186 LEU A CA 1
ATOM 2909 C C . LEU A 1 372 ? 2.674 29.158 40.596 1.00 25.08 1186 LEU A C 1
ATOM 2910 O O . LEU A 1 372 ? 3.456 29.850 41.265 1.00 25.49 1186 LEU A O 1
ATOM 2915 N N . ILE A 1 373 ? 3.028 28.030 39.984 1.00 23.60 1187 ILE A N 1
ATOM 2916 C CA . ILE A 1 373 ? 4.329 27.397 40.165 1.00 24.15 1187 ILE A CA 1
ATOM 2917 C C . ILE A 1 373 ? 4.947 27.099 38.796 1.00 21.87 1187 ILE A C 1
ATOM 2918 O O . ILE A 1 373 ? 4.286 27.118 37.756 1.00 22.39 1187 ILE A O 1
ATOM 2923 N N . GLN A 1 374 ? 6.237 26.806 38.836 1.00 22.26 1188 GLN A N 1
ATOM 2924 C CA . GLN A 1 374 ? 6.972 26.369 37.688 1.00 24.02 1188 GLN A CA 1
ATOM 2925 C C . GLN A 1 374 ? 7.768 25.143 38.105 1.00 23.79 1188 GLN A C 1
ATOM 2926 O O . GLN A 1 374 ? 8.763 25.275 38.777 1.00 26.37 1188 GLN A O 1
ATOM 2932 N N . LEU A 1 375 ? 7.288 23.968 37.699 1.00 24.80 1189 LEU A N 1
ATOM 2933 C CA . LEU A 1 375 ? 7.911 22.697 38.036 1.00 29.60 1189 LEU A CA 1
ATOM 2934 C C . LEU A 1 375 ? 8.935 22.285 36.974 1.00 30.07 1189 LEU A C 1
ATOM 2935 O O . LEU A 1 375 ? 9.651 21.318 37.170 1.00 28.94 1189 LEU A O 1
ATOM 2940 N N . GLN A 1 376 ? 8.949 22.990 35.841 1.00 32.49 1190 GLN A N 1
ATOM 2941 C CA . GLN A 1 376 ? 9.950 22.827 34.787 1.00 34.63 1190 GLN A CA 1
ATOM 2942 C C . GLN A 1 376 ? 11.002 23.931 34.998 1.00 35.27 1190 GLN A C 1
ATOM 2943 O O . GLN A 1 376 ? 11.221 24.348 36.109 1.00 44.77 1190 GLN A O 1
ATOM 2949 N N . SER A 1 377 ? 11.644 24.418 33.940 1.00 37.29 1191 SER A N 1
ATOM 2950 C CA . SER A 1 377 ? 12.674 25.469 34.065 1.00 33.76 1191 SER A CA 1
ATOM 2951 C C . SER A 1 377 ? 12.048 26.852 33.852 1.00 32.13 1191 SER A C 1
ATOM 2952 O O . SER A 1 377 ? 10.948 26.954 33.327 1.00 30.85 1191 SER A O 1
ATOM 2955 N N . ASN A 1 378 ? 12.766 27.901 34.273 1.00 32.64 1192 ASN A N 1
ATOM 2956 C CA . ASN A 1 378 ? 12.280 29.292 34.268 1.00 34.25 1192 ASN A CA 1
ATOM 2957 C C . ASN A 1 378 ? 12.028 29.818 32.850 1.00 30.91 1192 ASN A C 1
ATOM 2958 O O . ASN A 1 378 ? 11.339 30.832 32.696 1.00 33.30 1192 ASN A O 1
ATOM 2963 N N . ASP A 1 379 ? 12.600 29.156 31.835 1.00 27.32 1193 ASP A N 1
ATOM 2964 C CA . ASP A 1 379 ? 12.485 29.594 30.464 1.00 26.16 1193 ASP A CA 1
ATOM 2965 C C . ASP A 1 379 ? 11.120 29.238 29.851 1.00 25.05 1193 ASP A C 1
ATOM 2966 O O . ASP A 1 379 ? 10.789 29.738 28.783 1.00 22.10 1193 ASP A O 1
ATOM 2971 N N . LYS A 1 380 ? 10.343 28.346 30.482 1.00 24.84 1194 LYS A N 1
ATOM 2972 C CA . LYS A 1 380 ? 9.026 27.948 29.932 1.00 25.95 1194 LYS A CA 1
ATOM 2973 C C . LYS A 1 380 ? 8.050 29.133 29.976 1.00 24.50 1194 LYS A C 1
ATOM 2974 O O . LYS A 1 380 ? 8.061 29.942 30.902 1.00 25.11 1194 LYS A O 1
ATOM 2980 N N . TYR A 1 381 ? 7.236 29.264 28.924 1.00 22.83 1195 TYR A N 1
ATOM 2981 C CA . TYR A 1 381 ? 6.305 30.377 28.802 1.00 23.23 1195 TYR A CA 1
ATOM 2982 C C . TYR A 1 381 ? 4.912 29.972 29.291 1.00 23.42 1195 TYR A C 1
ATOM 2983 O O . TYR A 1 381 ? 3.952 30.668 29.021 1.00 25.62 1195 TYR A O 1
ATOM 2992 N N . TYR A 1 382 ? 4.827 28.826 29.971 1.00 24.63 1196 TYR A N 1
ATOM 2993 C CA . TYR A 1 382 ? 3.617 28.353 30.630 1.00 24.75 1196 TYR A CA 1
ATOM 2994 C C . TYR A 1 382 ? 3.934 28.165 32.113 1.00 25.09 1196 TYR A C 1
ATOM 2995 O O . TYR A 1 382 ? 5.098 28.228 32.511 1.00 26.95 1196 TYR A O 1
ATOM 3004 N N . CYS A 1 383 ? 2.896 27.949 32.930 1.00 25.24 1197 CYS A N 1
ATOM 3005 C CA . CYS A 1 383 ? 3.098 27.561 34.311 1.00 24.04 1197 CYS A CA 1
ATOM 3006 C C . CYS A 1 383 ? 2.154 26.412 34.671 1.00 21.73 1197 CYS A C 1
ATOM 3007 O O . CYS A 1 383 ? 1.327 26.006 33.873 1.00 21.38 1197 CYS A O 1
ATOM 3010 N N . GLN A 1 384 ? 2.280 25.924 35.901 1.00 22.92 1198 GLN A N 1
ATOM 3011 C CA . GLN A 1 384 ? 1.306 25.015 36.468 1.00 21.99 1198 GLN A CA 1
ATOM 3012 C C . GLN A 1 384 ? 0.622 25.735 37.631 1.00 24.16 1198 GLN A C 1
ATOM 3013 O O . GLN A 1 384 ? 1.116 26.758 38.119 1.00 24.33 1198 GLN A O 1
ATOM 3019 N N . ILE A 1 385 ? -0.529 25.201 38.049 1.00 25.02 1199 ILE A N 1
ATOM 3020 C CA . ILE A 1 385 ? -1.319 25.812 39.092 1.00 24.34 1199 ILE A CA 1
ATOM 3021 C C . ILE A 1 385 ? -1.670 24.739 40.119 1.00 23.94 1199 ILE A C 1
ATOM 3022 O O . ILE A 1 385 ? -2.310 23.745 39.780 1.00 23.02 1199 ILE A O 1
ATOM 3027 N N . ARG A 1 386 ? -1.198 24.959 41.353 1.00 23.16 1200 ARG A N 1
ATOM 3028 C CA . ARG A 1 386 ? -1.354 24.029 42.439 1.00 24.41 1200 ARG A CA 1
ATOM 3029 C C . ARG A 1 386 ? -2.531 24.482 43.302 1.00 24.67 1200 ARG A C 1
ATOM 3030 O O . ARG A 1 386 ? -2.564 25.633 43.763 1.00 22.02 1200 ARG A O 1
ATOM 3038 N N . ILE A 1 387 ? -3.461 23.541 43.509 1.00 24.86 1201 ILE A N 1
ATOM 3039 C CA . ILE A 1 387 ? -4.645 23.692 44.338 1.00 27.18 1201 ILE A CA 1
ATOM 3040 C C . ILE A 1 387 ? -4.321 23.097 45.714 1.00 26.32 1201 ILE A C 1
ATOM 3041 O O . ILE A 1 387 ? -3.940 21.921 45.800 1.00 25.14 1201 ILE A O 1
ATOM 3046 N N . PHE A 1 388 ? -4.488 23.912 46.759 1.00 27.36 1202 PHE A N 1
ATOM 3047 C CA . PHE A 1 388 ? -4.327 23.522 48.159 1.00 28.56 1202 PHE A CA 1
ATOM 3048 C C . PHE A 1 388 ? -5.701 23.567 48.810 1.00 30.08 1202 PHE A C 1
ATOM 3049 O O . PHE A 1 388 ? -6.267 24.646 48.948 1.00 30.72 1202 PHE A O 1
ATOM 3057 N N . GLU A 1 389 ? -6.221 22.397 49.181 1.00 31.96 1203 GLU A N 1
ATOM 3058 C CA . GLU A 1 389 ? -7.564 22.303 49.739 1.00 34.51 1203 GLU A CA 1
ATOM 3059 C C . GLU A 1 389 ? -7.610 21.065 50.629 1.00 33.21 1203 GLU A C 1
ATOM 3060 O O . GLU A 1 389 ? -6.931 20.075 50.371 1.00 31.88 1203 GLU A O 1
ATOM 3066 N N . MET A 1 390 ? -8.436 21.141 51.669 1.00 37.81 1204 MET A N 1
ATOM 3067 C CA . MET A 1 390 ? -8.429 20.141 52.723 1.00 41.90 1204 MET A CA 1
ATOM 3068 C C . MET A 1 390 ? -8.454 18.726 52.131 1.00 38.05 1204 MET A C 1
ATOM 3069 O O . MET A 1 390 ? -7.636 17.900 52.493 1.00 42.86 1204 MET A O 1
ATOM 3074 N N . TYR A 1 391 ? -9.363 18.462 51.190 1.00 36.09 1205 TYR A N 1
ATOM 3075 C CA . TYR A 1 391 ? -9.567 17.103 50.702 1.00 35.68 1205 TYR A CA 1
ATOM 3076 C C . TYR A 1 391 ? -9.114 16.912 49.254 1.00 31.68 1205 TYR A C 1
ATOM 3077 O O . TYR A 1 391 ? -9.072 15.792 48.823 1.00 28.80 1205 TYR A O 1
ATOM 3086 N N . ARG A 1 392 ? -8.815 17.987 48.514 1.00 30.17 1206 ARG A N 1
ATOM 3087 C CA . ARG A 1 392 ? -8.671 17.881 47.057 1.00 29.51 1206 ARG A CA 1
ATOM 3088 C C . ARG A 1 392 ? -7.434 18.649 46.565 1.00 29.76 1206 ARG A C 1
ATOM 3089 O O . ARG A 1 392 ? -7.472 19.337 45.548 1.00 26.48 1206 ARG A O 1
ATOM 3097 N N . ASN A 1 393 ? -6.310 18.464 47.258 1.00 30.88 1207 ASN A N 1
ATOM 3098 C CA . ASN A 1 393 ? -5.019 18.966 46.780 1.00 31.06 1207 ASN A CA 1
ATOM 3099 C C . ASN A 1 393 ? -4.758 18.380 45.399 1.00 28.02 1207 ASN A C 1
ATOM 3100 O O . ASN A 1 393 ? -5.049 17.219 45.180 1.00 25.57 1207 ASN A O 1
ATOM 3105 N N . GLY A 1 394 ? -4.222 19.193 44.487 1.00 25.29 1208 GLY A N 1
ATOM 3106 C CA . GLY A 1 394 ? -3.864 18.700 43.149 1.00 24.88 1208 GLY A CA 1
ATOM 3107 C C . GLY A 1 394 ? -3.258 19.779 42.266 1.00 23.68 1208 GLY A C 1
ATOM 3108 O O . GLY A 1 394 ? -3.039 20.897 42.693 1.00 22.48 1208 GLY A O 1
ATOM 3109 N N . LEU A 1 395 ? -2.963 19.399 41.021 1.00 24.73 1209 LEU A N 1
ATOM 3110 C CA . LEU A 1 395 ? -2.594 20.339 39.977 1.00 24.82 1209 LEU A CA 1
ATOM 3111 C C . LEU A 1 395 ? -3.829 20.565 39.115 1.00 24.79 1209 LEU A C 1
ATOM 3112 O O . LEU A 1 395 ? -4.583 19.623 38.817 1.00 25.85 1209 LEU A O 1
ATOM 3117 N N . LEU A 1 396 ? -4.031 21.823 38.739 1.00 25.50 1210 LEU A N 1
ATOM 3118 C CA . LEU A 1 396 ? -5.128 22.180 37.877 1.00 26.26 1210 LEU A CA 1
ATOM 3119 C C . LEU A 1 396 ? -4.895 21.535 36.508 1.00 27.24 1210 LEU A C 1
ATOM 3120 O O . LEU A 1 396 ? -3.815 21.672 35.900 1.00 27.14 1210 LEU A O 1
ATOM 3125 N N . SER A 1 397 ? -5.914 20.807 36.054 1.00 27.63 1211 SER A N 1
ATOM 3126 C CA . SER A 1 397 ? -5.901 20.152 34.774 1.00 29.03 1211 SER A CA 1
ATOM 3127 C C . SER A 1 397 ? -7.305 20.209 34.148 1.00 27.75 1211 SER A C 1
ATOM 3128 O O . SER A 1 397 ? -8.210 20.845 34.682 1.00 27.74 1211 SER A O 1
ATOM 3131 N N . ILE A 1 398 ? -7.431 19.605 32.967 1.00 30.50 1212 ILE A N 1
ATOM 3132 C CA . ILE A 1 398 ? -8.693 19.428 32.266 1.00 33.69 1212 ILE A CA 1
ATOM 3133 C C . ILE A 1 398 ? -9.021 17.940 32.324 1.00 34.15 1212 ILE A C 1
ATOM 3134 O O . ILE A 1 398 ? -8.113 17.115 32.203 1.00 32.99 1212 ILE A O 1
ATOM 3139 N N . ALA A 1 399 ? -10.300 17.631 32.577 1.00 38.11 1213 ALA A N 1
ATOM 3140 C CA . ALA A 1 399 ? -10.758 16.256 32.804 1.00 41.63 1213 ALA A CA 1
ATOM 3141 C C . ALA A 1 399 ? -10.939 15.550 31.454 1.00 43.91 1213 ALA A C 1
ATOM 3142 O O . ALA A 1 399 ? -11.847 15.911 30.689 1.00 41.65 1213 ALA A O 1
ATOM 3144 N N . ASP A 1 400 ? -10.079 14.546 31.214 1.00 53.34 1214 ASP A N 1
ATOM 3145 C CA . ASP A 1 400 ? -9.769 13.920 29.896 1.00 62.79 1214 ASP A CA 1
ATOM 3146 C C . ASP A 1 400 ? -9.289 14.989 28.906 1.00 68.62 1214 ASP A C 1
ATOM 3147 O O . ASP A 1 400 ? -8.435 14.719 28.053 1.00 74.14 1214 ASP A O 1
ATOM 3152 N N . SER A 1 407 ? -14.454 15.223 22.088 1.00 83.32 1221 SER A N 1
ATOM 3153 C CA . SER A 1 407 ? -15.368 15.702 23.117 1.00 80.31 1221 SER A CA 1
ATOM 3154 C C . SER A 1 407 ? -15.789 17.148 22.822 1.00 77.81 1221 SER A C 1
ATOM 3155 O O . SER A 1 407 ? -15.149 17.858 22.040 1.00 78.70 1221 SER A O 1
ATOM 3158 N N . SER A 1 408 ? -16.878 17.561 23.476 1.00 69.73 1222 SER A N 1
ATOM 3159 C CA . SER A 1 408 ? -17.493 18.883 23.327 1.00 66.24 1222 SER A CA 1
ATOM 3160 C C . SER A 1 408 ? -16.619 19.969 23.975 1.00 60.91 1222 SER A C 1
ATOM 3161 O O . SER A 1 408 ? -16.438 21.068 23.436 1.00 59.14 1222 SER A O 1
ATOM 3164 N N . GLY A 1 409 ? -16.128 19.642 25.170 1.00 52.30 1223 GLY A N 1
ATOM 3165 C CA . GLY A 1 409 ? -15.336 20.499 26.022 1.00 47.73 1223 GLY A CA 1
ATOM 3166 C C . GLY A 1 409 ? -14.844 19.702 27.217 1.00 42.14 1223 GLY A C 1
ATOM 3167 O O . GLY A 1 409 ? -15.170 18.537 27.365 1.00 41.95 1223 GLY A O 1
ATOM 3168 N N . TRP A 1 410 ? -14.033 20.332 28.057 1.00 39.91 1224 TRP A N 1
ATOM 3169 C CA . TRP A 1 410 ? -13.346 19.644 29.135 1.00 37.84 1224 TRP A CA 1
ATOM 3170 C C . TRP A 1 410 ? -13.403 20.535 30.370 1.00 36.74 1224 TRP A C 1
ATOM 3171 O O . TRP A 1 410 ? -13.015 21.706 30.301 1.00 35.50 1224 TRP A O 1
ATOM 3182 N N . TYR A 1 411 ? -13.941 19.981 31.463 1.00 34.25 1225 TYR A N 1
ATOM 3183 C CA . TYR A 1 411 ? -14.066 20.708 32.733 1.00 36.53 1225 TYR A CA 1
ATOM 3184 C C . TYR A 1 411 ? -12.687 20.814 33.380 1.00 30.77 1225 TYR A C 1
ATOM 3185 O O . TYR A 1 411 ? -11.811 19.978 33.126 1.00 30.36 1225 TYR A O 1
ATOM 3194 N N . LEU A 1 412 ? -12.507 21.861 34.180 1.00 28.63 1226 LEU A N 1
ATOM 3195 C CA . LEU A 1 412 ? -11.270 22.027 34.948 1.00 30.60 1226 LEU A CA 1
ATOM 3196 C C . LEU A 1 412 ? -11.417 21.234 36.255 1.00 30.58 1226 LEU A C 1
ATOM 3197 O O . LEU A 1 412 ? -12.518 21.183 36.822 1.00 31.12 1226 LEU A O 1
ATOM 3202 N N . TYR A 1 413 ? -10.326 20.603 36.712 1.00 30.42 1227 TYR A N 1
ATOM 3203 C CA . TYR A 1 413 ? -10.352 19.861 37.975 1.00 31.10 1227 TYR A CA 1
ATOM 3204 C C . TYR A 1 413 ? -8.977 19.874 38.657 1.00 29.58 1227 TYR A C 1
ATOM 3205 O O . TYR A 1 413 ? -7.923 20.121 38.026 1.00 28.29 1227 TYR A O 1
ATOM 3214 N N . SER A 1 414 ? -9.002 19.624 39.973 1.00 27.11 1228 SER A N 1
ATOM 3215 C CA . SER A 1 414 ? -7.803 19.470 40.787 1.00 26.46 1228 SER A CA 1
ATOM 3216 C C . SER A 1 414 ? -7.349 18.004 40.803 1.00 27.40 1228 SER A C 1
ATOM 3217 O O . SER A 1 414 ? -7.976 17.191 41.464 1.00 26.91 1228 SER A O 1
ATOM 3220 N N . SER A 1 415 ? -6.249 17.690 40.101 1.00 27.04 1229 SER A N 1
ATOM 3221 C CA . SER A 1 415 ? -5.737 16.306 39.985 1.00 27.76 1229 SER A CA 1
ATOM 3222 C C . SER A 1 415 ? -4.720 16.018 41.093 1.00 26.00 1229 SER A C 1
ATOM 3223 O O . SER A 1 415 ? -3.592 16.510 41.055 1.00 25.97 1229 SER A O 1
ATOM 3226 N N . GLY A 1 416 ? -5.147 15.203 42.064 1.00 27.07 1230 GLY A N 1
ATOM 3227 C CA . GLY A 1 416 ? -4.279 14.675 43.109 1.00 25.41 1230 GLY A CA 1
ATOM 3228 C C . GLY A 1 416 ? -3.258 13.717 42.529 1.00 25.18 1230 GLY A C 1
ATOM 3229 O O . GLY A 1 416 ? -2.112 13.742 42.925 1.00 24.22 1230 GLY A O 1
ATOM 3230 N N . TRP A 1 417 ? -3.672 12.915 41.538 1.00 26.40 1231 TRP A N 1
ATOM 3231 C CA . TRP A 1 417 ? -2.775 11.948 40.885 1.00 27.20 1231 TRP A CA 1
ATOM 3232 C C . TRP A 1 417 ? -1.607 12.668 40.189 1.00 26.59 1231 TRP A C 1
ATOM 3233 O O . TRP A 1 417 ? -0.472 12.265 40.322 1.00 25.68 1231 TRP A O 1
ATOM 3244 N N . TYR A 1 418 ? -1.909 13.711 39.418 1.00 27.77 1232 TYR A N 1
ATOM 3245 C CA . TYR A 1 418 ? -0.859 14.449 38.688 1.00 27.14 1232 TYR A CA 1
ATOM 3246 C C . TYR A 1 418 ? 0.081 15.129 39.680 1.00 25.41 1232 TYR A C 1
ATOM 3247 O O . TYR A 1 418 ? 1.285 15.196 39.450 1.00 22.72 1232 TYR A O 1
ATOM 3256 N N . LEU A 1 419 ? -0.474 15.644 40.770 1.00 25.30 1233 LEU A N 1
ATOM 3257 C CA . LEU A 1 419 ? 0.365 16.280 41.778 1.00 27.04 1233 LEU A CA 1
ATOM 3258 C C . LEU A 1 419 ? 1.362 15.262 42.341 1.00 26.71 1233 LEU A C 1
ATOM 3259 O O . LEU A 1 419 ? 2.563 15.491 42.283 1.00 24.35 1233 LEU A O 1
ATOM 3264 N N . ASP A 1 420 ? 0.855 14.140 42.867 1.00 25.96 1234 ASP A N 1
ATOM 3265 C CA . ASP A 1 420 ? 1.700 13.192 43.595 1.00 29.29 1234 ASP A CA 1
ATOM 3266 C C . ASP A 1 420 ? 2.688 12.481 42.658 1.00 28.12 1234 ASP A C 1
ATOM 3267 O O . ASP A 1 420 ? 3.762 12.100 43.096 1.00 30.43 1234 ASP A O 1
ATOM 3272 N N . ASN A 1 421 ? 2.345 12.335 41.373 1.00 28.50 1235 ASN A N 1
ATOM 3273 C CA . ASN A 1 421 ? 3.190 11.597 40.416 1.00 29.88 1235 ASN A CA 1
ATOM 3274 C C . ASN A 1 421 ? 3.769 12.534 39.338 1.00 29.79 1235 ASN A C 1
ATOM 3275 O O . ASN A 1 421 ? 4.141 12.099 38.250 1.00 31.82 1235 ASN A O 1
ATOM 3280 N N . TYR A 1 422 ? 3.889 13.824 39.643 1.00 31.45 1236 TYR A N 1
ATOM 3281 C CA . TYR A 1 422 ? 4.243 14.795 38.605 1.00 31.33 1236 TYR A CA 1
ATOM 3282 C C . TYR A 1 422 ? 5.493 14.356 37.834 1.00 34.20 1236 TYR A C 1
ATOM 3283 O O . TYR A 1 422 ? 5.506 14.383 36.599 1.00 33.35 1236 TYR A O 1
ATOM 3292 N N . LYS A 1 423 ? 6.529 13.943 38.572 1.00 36.44 1237 LYS A N 1
ATOM 3293 C CA . LYS A 1 423 ? 7.854 13.714 38.001 1.00 40.65 1237 LYS A CA 1
ATOM 3294 C C . LYS A 1 423 ? 7.824 12.593 36.952 1.00 37.52 1237 LYS A C 1
ATOM 3295 O O . LYS A 1 423 ? 8.691 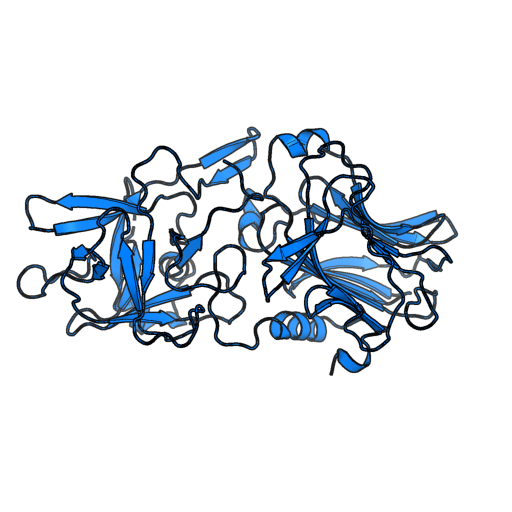12.552 36.102 1.00 37.50 1237 LYS A O 1
ATOM 3301 N N . THR A 1 424 ? 6.825 11.704 37.005 1.00 34.97 1238 THR A N 1
ATOM 3302 C CA . THR A 1 424 ? 6.806 10.514 36.154 1.00 31.77 1238 THR A CA 1
ATOM 3303 C C . THR A 1 424 ? 5.743 10.599 35.047 1.00 31.38 1238 THR A C 1
ATOM 3304 O O . THR A 1 424 ? 5.609 9.658 34.278 1.00 31.69 1238 THR A O 1
ATOM 3308 N N . LEU A 1 425 ? 5.000 11.710 34.958 1.00 32.21 1239 LEU A N 1
ATOM 3309 C CA . LEU A 1 425 ? 3.851 11.790 34.064 1.00 33.69 1239 LEU A CA 1
ATOM 3310 C C . LEU A 1 425 ? 4.313 11.631 32.617 1.00 34.28 1239 LEU A C 1
ATOM 3311 O O . LEU A 1 425 ? 5.369 12.125 32.252 1.00 31.90 1239 LEU A O 1
ATOM 3316 N N . ASP A 1 426 ? 3.479 10.981 31.807 1.00 35.90 1240 ASP A N 1
ATOM 3317 C CA . ASP A 1 426 ? 3.676 10.947 30.365 1.00 36.63 1240 ASP A CA 1
ATOM 3318 C C . ASP A 1 426 ? 3.401 12.338 29.775 1.00 36.05 1240 ASP A C 1
ATOM 3319 O O . ASP A 1 426 ? 2.790 13.215 30.410 1.00 29.86 1240 ASP A O 1
ATOM 3324 N N . LEU A 1 427 ? 3.870 12.526 28.540 1.00 34.29 1241 LEU A N 1
ATOM 3325 C CA . LEU A 1 427 ? 3.861 13.823 27.860 1.00 36.43 1241 LEU A CA 1
ATOM 3326 C C . LEU A 1 427 ? 2.456 14.443 27.844 1.00 33.01 1241 LEU A C 1
ATOM 3327 O O . LEU A 1 427 ? 2.323 15.624 28.100 1.00 31.03 1241 LEU A O 1
ATOM 3332 N N . LYS A 1 428 ? 1.432 13.645 27.518 1.00 34.20 1242 LYS A N 1
ATOM 3333 C CA . LYS A 1 428 ? 0.047 14.112 27.389 1.00 36.96 1242 LYS A CA 1
ATOM 3334 C C . LYS A 1 428 ? -0.428 14.725 28.718 1.00 36.13 1242 LYS A C 1
ATOM 3335 O O . LYS A 1 428 ? -1.074 15.772 28.735 1.00 36.15 1242 LYS A O 1
ATOM 3341 N N . LYS A 1 429 ? -0.099 14.071 29.839 1.00 35.26 1243 LYS A N 1
ATOM 3342 C CA . LYS A 1 429 ? -0.560 14.499 31.150 1.00 32.93 1243 LYS A CA 1
ATOM 3343 C C . LYS A 1 429 ? 0.187 15.762 31.563 1.00 31.90 1243 LYS A C 1
ATOM 3344 O O . LYS A 1 429 ? -0.433 16.674 32.073 1.00 29.91 1243 LYS A O 1
ATOM 3350 N N . HIS A 1 430 ? 1.509 15.782 31.352 1.00 30.15 1244 HIS A N 1
ATOM 3351 C CA A HIS A 1 430 ? 2.304 17.006 31.535 0.50 30.73 1244 HIS A CA 1
ATOM 3352 C CA B HIS A 1 430 ? 2.306 16.979 31.503 0.50 30.48 1244 HIS A CA 1
ATOM 3353 C C . HIS A 1 430 ? 1.632 18.144 30.759 1.00 30.53 1244 HIS A C 1
ATOM 3354 O O . HIS A 1 430 ? 1.400 19.197 31.326 1.00 30.23 1244 HIS A O 1
ATOM 3367 N N . THR A 1 431 ? 1.289 17.906 29.482 1.00 29.07 1245 THR A N 1
ATOM 3368 C CA . THR A 1 431 ? 0.682 18.903 28.590 1.00 31.57 1245 THR A CA 1
ATOM 3369 C C . THR A 1 431 ? -0.625 19.461 29.199 1.00 32.88 1245 THR A C 1
ATOM 3370 O O . THR A 1 431 ? -0.838 20.672 29.172 1.00 31.09 1245 THR A O 1
ATOM 3374 N N . LYS A 1 432 ? -1.482 18.584 29.755 1.00 29.06 1246 LYS A N 1
ATOM 3375 C CA . LYS A 1 432 ? -2.777 18.964 30.346 1.00 29.90 1246 LYS A CA 1
ATOM 3376 C C . LYS A 1 432 ? -2.638 19.790 31.636 1.00 28.91 1246 LYS A C 1
ATOM 3377 O O . LYS A 1 432 ? -3.652 20.363 32.104 1.00 29.64 1246 LYS A O 1
ATOM 3383 N N . THR A 1 433 ? -1.445 19.813 32.238 1.00 25.68 1247 THR A N 1
ATOM 3384 C CA . THR A 1 433 ? -1.193 20.530 33.501 1.00 26.76 1247 THR A CA 1
ATOM 3385 C C . THR A 1 433 ? -0.432 21.849 33.279 1.00 23.92 1247 THR A C 1
ATOM 3386 O O . THR A 1 433 ? -0.143 22.558 34.238 1.00 25.26 1247 THR A O 1
ATOM 3390 N N . ASN A 1 434 ? -0.185 22.209 32.019 1.00 23.53 1248 ASN A N 1
ATOM 3391 C CA . ASN A 1 434 ? 0.514 23.449 31.675 1.00 23.14 1248 ASN A CA 1
ATOM 3392 C C . ASN A 1 434 ? -0.505 24.467 31.179 1.00 22.37 1248 ASN A C 1
ATOM 3393 O O . ASN A 1 434 ? -1.323 24.153 30.331 1.00 24.11 1248 ASN A O 1
ATOM 3398 N N . TRP A 1 435 ? -0.425 25.679 31.735 1.00 23.29 1249 TRP A N 1
ATOM 3399 C CA . TRP A 1 435 ? -1.348 26.752 31.496 1.00 22.39 1249 TRP A CA 1
ATOM 3400 C C . TRP A 1 435 ? -0.595 27.976 30.972 1.00 22.56 1249 TRP A C 1
ATOM 3401 O O . TRP A 1 435 ? 0.489 28.291 31.467 1.00 22.20 1249 TRP A O 1
ATOM 3412 N N . TYR A 1 436 ? -1.203 28.642 29.983 1.00 23.07 1250 TYR A N 1
ATOM 3413 C CA . TYR A 1 436 ? -0.716 29.879 29.418 1.00 22.60 1250 TYR A CA 1
ATOM 3414 C C . TYR A 1 436 ? -1.687 31.022 29.712 1.00 22.64 1250 TYR A C 1
ATOM 3415 O O . TYR A 1 436 ? -2.926 30.842 29.726 1.00 24.31 1250 TYR A O 1
ATOM 3424 N N . PHE A 1 437 ? -1.117 32.224 29.851 1.00 23.78 1251 PHE A N 1
ATOM 3425 C CA . PHE A 1 437 ? -1.871 33.456 29.873 1.00 23.30 1251 PHE A CA 1
ATOM 3426 C C . PHE A 1 437 ? -1.459 34.317 28.668 1.00 25.96 1251 PHE A C 1
ATOM 3427 O O . PHE A 1 437 ? -0.279 34.593 28.486 1.00 24.26 1251 PHE A O 1
ATOM 3435 N N . VAL A 1 438 ? -2.450 34.740 27.865 1.00 26.49 1252 VAL A N 1
ATOM 3436 C CA . VAL A 1 438 ? -2.253 35.496 26.624 1.00 28.29 1252 VAL A CA 1
ATOM 3437 C C . VAL A 1 438 ? -2.960 36.850 26.735 1.00 26.38 1252 VAL A C 1
ATOM 3438 O O . VAL A 1 438 ? -4.131 36.896 27.075 1.00 25.54 1252 VAL A O 1
ATOM 3442 N N . SER A 1 439 ? -2.267 37.906 26.310 1.00 26.66 1253 SER A N 1
ATOM 3443 C CA . SER A 1 439 ? -2.773 39.262 26.146 1.00 29.04 1253 SER A CA 1
ATOM 3444 C C . SER A 1 439 ? -2.756 39.589 24.649 1.00 31.05 1253 SER A C 1
ATOM 3445 O O . SER A 1 439 ? -1.906 39.067 23.910 1.00 29.28 1253 SER A O 1
ATOM 3448 N N . GLU A 1 440 ? -3.708 40.416 24.198 1.00 29.33 1254 GLU A N 1
ATOM 3449 C CA . GLU A 1 440 ? -3.762 40.877 22.816 1.00 29.50 1254 GLU A CA 1
ATOM 3450 C C . GLU A 1 440 ? -2.481 41.659 22.494 1.00 26.70 1254 GLU A C 1
ATOM 3451 O O . GLU A 1 440 ? -2.004 42.442 23.301 1.00 24.61 1254 GLU A O 1
ATOM 3457 N N . ASP A 1 441 ? -1.931 41.429 21.303 1.00 24.54 1255 ASP A N 1
ATOM 3458 C CA . ASP A 1 441 ? -0.729 42.098 20.822 1.00 25.13 1255 ASP A CA 1
ATOM 3459 C C . ASP A 1 441 ? -0.894 42.354 19.320 1.00 24.03 1255 ASP A C 1
ATOM 3460 O O . ASP A 1 441 ? -1.423 41.542 18.579 1.00 24.97 1255 ASP A O 1
ATOM 3465 N N . GLU A 1 442 ? -0.393 43.495 18.876 1.00 25.14 1256 GLU A N 1
ATOM 3466 C CA . GLU A 1 442 ? -0.460 43.920 17.481 1.00 25.91 1256 GLU A CA 1
ATOM 3467 C C . GLU A 1 442 ? 0.154 42.861 16.557 1.00 24.02 1256 GLU A C 1
ATOM 3468 O O . GLU A 1 442 ? -0.217 42.747 15.387 1.00 25.70 1256 GLU A O 1
ATOM 3474 N N . GLY A 1 443 ? 1.116 42.083 17.063 1.00 24.93 1257 GLY A N 1
ATOM 3475 C CA . GLY A 1 443 ? 1.820 41.085 16.244 1.00 24.22 1257 GLY A CA 1
ATOM 3476 C C . GLY A 1 443 ? 1.081 39.761 16.094 1.00 24.22 1257 GLY A C 1
ATOM 3477 O O . GLY A 1 443 ? 1.603 38.824 15.518 1.00 23.64 1257 GLY A O 1
ATOM 3478 N N . TRP A 1 444 ? -0.118 39.660 16.650 1.00 25.38 1258 TRP A N 1
ATOM 3479 C CA . TRP A 1 444 ? -0.980 38.504 16.455 1.00 27.64 1258 TRP A CA 1
ATOM 3480 C C . TRP A 1 444 ? -2.406 38.986 16.170 1.00 29.08 1258 TRP A C 1
ATOM 3481 O O . TRP A 1 444 ? -3.102 39.446 17.078 1.00 27.27 1258 TRP A O 1
ATOM 3492 N N . LYS A 1 445 ? -2.787 38.912 14.894 1.00 32.62 1259 LYS A N 1
ATOM 3493 C CA . LYS A 1 445 ? -4.065 39.383 14.392 1.00 37.91 1259 LYS A CA 1
ATOM 3494 C C . LYS A 1 445 ? -4.908 38.168 14.026 1.00 36.00 1259 LYS A C 1
ATOM 3495 O O . LYS A 1 445 ? -4.391 37.195 13.454 1.00 39.38 1259 LYS A O 1
ATOM 3501 N N . GLU A 1 446 ? -6.199 38.240 14.339 1.00 33.49 1260 GLU A N 1
ATOM 3502 C CA . GLU A 1 446 ? -7.127 37.177 13.960 1.00 36.71 1260 GLU A CA 1
ATOM 3503 C C . GLU A 1 446 ? -8.541 37.752 13.842 1.00 38.54 1260 GLU A C 1
ATOM 3504 O O . GLU A 1 446 ? -8.762 38.954 13.980 1.00 42.38 1260 GLU A O 1
#

Foldseek 3Di:
DLLVFWQFWWFDDPNDTFGPSPNRFDKDAFPQWDWDQDQEGIWIKAFLDPRRKMWTFADPSNWQWLPFKKKWKWKKFWFADFLLQCQCAQPWWFQKDPADPWAWTWTDHPQWIKTWGAANVRDIDMDTQDDDCVPCQQPFRRNNRAIWMWMWTGDRLAKIWIDILLHTRDMDGRVVHGTRTDRGIIMRHTGDGPSRRTMMIMGTGIMGRHGDDSVVSNVVSQVVLPFQFAAFSRNHGDFAPDKWFKAFLLAQQFFWAWDQDPVARFIFIWTFHWDWDPSDPVDTHHDGPPPPDRGWIWGWADPPDPDGGAGAFDWTWIDTVVVPQWTWACDDCVRPVFFFITTHNDHAFIKTWHAPDGSSDNWTWIWTGHDRQTAIWFFDDPRITTIGGDPPCRVCVVPDDPSSVSRRTMHIHDDDPSYDD